Protein AF-A0A6A1YZ42-F1 (afdb_monomer)

Mean predicted aligned error: 19.87 Å

pLDDT: mean 80.35, std 22.13, range [26.98, 97.88]

Solvent-accessible surface area (backbone atoms only — not comparable to full-atom values): 25956 Å² total; per-residue (Å²): 136,84,84,74,75,48,61,40,92,88,78,63,48,80,41,60,85,88,48,62,47,40,93,87,77,66,50,72,45,78,81,76,73,60,91,68,66,72,81,72,46,65,44,65,39,91,89,78,65,49,79,37,63,69,88,57,57,51,39,92,88,78,67,50,72,51,84,79,83,90,80,90,88,86,90,88,86,86,90,82,86,88,83,91,82,90,79,89,83,90,83,82,90,83,83,89,81,91,80,87,78,89,85,88,86,87,90,90,84,84,90,85,81,89,80,83,79,43,59,39,93,88,78,64,49,80,44,63,99,82,50,60,48,39,93,87,78,66,51,74,61,78,82,83,81,85,90,83,84,89,82,90,88,79,87,77,84,81,77,82,75,79,77,79,73,82,73,56,69,68,59,54,52,51,51,50,52,51,50,53,51,50,51,50,49,51,52,51,48,57,52,43,55,56,63,45,25,72,58,52,45,45,50,55,51,51,55,33,33,47,31,73,86,50,78,48,32,93,41,47,42,57,74,48,91,85,53,78,78,36,51,78,55,44,38,29,35,13,54,37,32,51,77,34,57,67,59,50,53,55,28,49,50,32,44,64,76,68,42,56,53,51,102,52,33,34,76,43,78,67,65,49,49,93,82,74,36,62,26,70,30,38,39,32,45,68,31,53,35,29,44,33,24,48,51,58,79,20,35,36,25,52,73,85,40,80,78,47,69,39,50,70,59,93,60,45,17,37,40,76,51,68,74,38,57,43,23,43,43,41,38,37,39,37,28,58,47,93,92,37,84,45,75,32,75,50,77,50,76,41,85,57,71,47,76,44,77,50,60,73,62,53,45,67,50,72,50,75,61,62,55,64,19,35,33,27,47,72,90,36,82,76,50,61,23,38,90,85,5,39,43,74,45,66,61,38,78,69,59,98,85,67,46,76,41,34,37,48,97,91,41,84,93

Foldseek 3Di:
DDQDWDADPPPRHIDGLPDQADPPPRHGDPNPPPPVVLQPDWDQDPPPRDTHRPPDQADPPPRDGDDDDDDDDDDDDDDDDDDDDDDDDDDDDDDDDDDDDDDDDDDDDDDDDDDDFDADPPPRHTDDPPDQADPPPGHGPDDDDDDDDDDDDDDDPDPDPPPPDDDDPVVVVVVVVVVVVVVVVVVCCVVCCVCLPQLNLLVVLLVVLLDLVDKPLVQEDEPDPVDDGTSVLCSQSSQQCVVVVVLSVCLSVCQVVVHASDPFWHKDFDAADPNPGTRIHIHGYKEWAKEWEQAAPKWKDKPNHTQGGFDDDDSITMDTGDIGTWGKIKMKIWHQDPNDTDIFIDIDTDPYHYYHYRYFDFDKDKDADDAQWFKDKPNDGDDGAHRRRMDIDPRHGDDPPIDIWTDDPNDTD

Secondary structure (DSSP, 8-state):
-----EE-TTT--EE-TT-SB-TTT-PBPP----TTTTTT-EEEPTTT--EEETT-SB-TTT--B----------------------------------------------------EE-TTT--EE-TT-SB-TTT--B------------------------PPPPHHHHHHHHHHHHHHHHHHHHHHHHHHHTSHHHHHHHHHHHHH-TTS--GGGEEESSTTSPPSHHHHHHHHHHHHH-HHHHHHHHHHHHHT--SBTTEEEEEEEEETTTEEEEEEEE--B--EEEESSSS-EEEETTEEEEE-EEETTEEEEEPPPB-SEEEEEEEEEEETTEEEEEEEEEEESS--EEE-PPPEEEEEEE-STTPEEEETTEEEEE--TTSEEEEEEEE--TT--EEEEETTEE-

Nearest PDB structures (foldseek):
  3oq3-assembly1_B  TM=1.924E-01  e=1.505E-02  Ectromelia virus Moscow
  3mnm-assembly3_C  TM=4.146E-01  e=5.692E+00  Saccharomyces cerevisiae

Radius of gyration: 44.45 Å; Cα contacts (8 Å, |Δi|>4): 594; chains: 1; bounding box: 114×63×132 Å

Sequence (413 aa):
MSEKTNFCPNCGFKVSNDKTFCPNCGYELPKTESTDDLENKFNICPNCGTQVKLGEVFCPNCGAKLTIPEKKLTQAKVLGKQTDNSKLSADSTDKKENSSEDDEKSQSKPSHAKKVQVFCPNCGHPIKPDATFCNNCGYNLITKELPKASSTPEAQPVTSQKVRQPMKLRTKVLLSILGVLLIALIGFYAWGSSYYSKNNQIDRITDGLRNTKTDISQYIIADTSTMKVNDNTVKPLQQYYQDHQTTVTSMAQKLKDGESANDHISLIQNGRYWLLFPKYQLKVQTFQPQVETNHGDSVITMNGKNVGKLTGSDNKFGKKLGLVFPGKYHFTVKSQVEGRTLSATSTTNIWANKTLSMDIKTQTFKVKSVPKGEVYINDKKVGTLDKDGEITFKSYPITRNMELYVLYNGRRL

Structure (mmCIF, N/CA/C/O backbone):
data_AF-A0A6A1YZ42-F1
#
_entry.id   AF-A0A6A1YZ42-F1
#
loop_
_atom_site.group_PDB
_atom_site.id
_atom_site.type_symbol
_atom_site.label_atom_id
_atom_site.label_alt_id
_atom_site.label_comp_id
_atom_site.label_asym_id
_atom_site.label_entity_id
_atom_site.label_seq_id
_atom_site.pdbx_PDB_ins_code
_atom_site.Cartn_x
_atom_site.Cartn_y
_atom_site.Cartn_z
_atom_site.occupancy
_atom_site.B_iso_or_equiv
_atom_site.auth_seq_id
_atom_site.auth_comp_id
_atom_site.auth_asym_id
_atom_site.auth_atom_id
_atom_site.pdbx_PDB_model_num
ATOM 1 N N . MET A 1 1 ? 27.696 36.933 11.549 1.00 37.28 1 MET A N 1
ATOM 2 C CA . MET A 1 1 ? 28.211 35.599 11.171 1.00 37.28 1 MET A CA 1
ATOM 3 C C . MET A 1 1 ? 29.722 35.634 11.298 1.00 37.28 1 MET A C 1
ATOM 5 O O . MET A 1 1 ? 30.340 36.447 10.631 1.00 37.28 1 MET A O 1
ATOM 9 N N . SER A 1 2 ? 30.302 34.860 12.217 1.00 38.94 2 SER A N 1
ATOM 10 C CA . SER A 1 2 ? 31.758 34.775 12.378 1.00 38.94 2 SER A CA 1
ATOM 11 C C . SER A 1 2 ? 32.245 33.565 11.579 1.00 38.94 2 SER A C 1
ATOM 13 O O . SER A 1 2 ? 31.846 32.438 11.870 1.00 38.94 2 SER A O 1
ATOM 15 N N . GLU A 1 3 ? 33.017 33.795 10.518 1.00 43.09 3 GLU A N 1
ATOM 16 C CA . GLU A 1 3 ? 33.583 32.729 9.688 1.00 43.09 3 GLU A CA 1
ATOM 17 C C . GLU A 1 3 ? 34.684 31.996 10.470 1.00 43.09 3 GLU A C 1
ATOM 19 O O . GLU A 1 3 ? 35.776 32.524 10.678 1.00 43.09 3 GLU A O 1
ATOM 24 N N . LYS A 1 4 ? 34.415 30.763 10.918 1.00 47.47 4 LYS A N 1
ATOM 25 C CA . LYS A 1 4 ? 35.465 29.870 11.436 1.00 47.47 4 LYS A CA 1
ATOM 26 C C . LYS A 1 4 ? 36.323 29.393 10.264 1.00 47.47 4 LYS A C 1
ATOM 28 O O . LYS A 1 4 ? 35.855 28.627 9.427 1.00 47.47 4 LYS A O 1
ATOM 33 N N . THR A 1 5 ? 37.577 29.828 10.216 1.00 53.84 5 THR A N 1
ATOM 34 C CA . THR A 1 5 ? 38.543 29.434 9.181 1.00 53.84 5 THR A CA 1
ATOM 35 C C . THR A 1 5 ? 39.449 28.311 9.678 1.00 53.84 5 THR A C 1
ATOM 37 O O . THR A 1 5 ? 40.000 28.439 10.769 1.00 53.84 5 THR A O 1
ATOM 40 N N . ASN A 1 6 ? 39.650 27.265 8.872 1.00 75.38 6 ASN A N 1
ATOM 41 C CA . ASN A 1 6 ? 40.561 26.155 9.166 1.00 75.38 6 ASN A CA 1
ATOM 42 C C . ASN A 1 6 ? 41.785 26.176 8.228 1.00 75.38 6 ASN A C 1
ATOM 44 O O . ASN A 1 6 ? 41.799 26.869 7.211 1.00 75.38 6 ASN A O 1
ATOM 48 N N . PHE A 1 7 ? 42.838 25.432 8.575 1.00 85.12 7 PHE A N 1
ATOM 49 C CA . PHE A 1 7 ? 44.053 25.284 7.763 1.00 85.12 7 PHE A CA 1
ATOM 50 C C . PHE A 1 7 ? 44.180 23.843 7.262 1.00 85.12 7 PHE A C 1
ATOM 52 O O . PHE A 1 7 ? 43.862 22.898 7.984 1.00 85.12 7 PHE A O 1
ATOM 59 N N . CYS A 1 8 ? 44.644 23.661 6.025 1.00 83.06 8 CYS A N 1
ATOM 60 C CA . CYS A 1 8 ? 44.877 22.343 5.448 1.00 83.06 8 CYS A CA 1
ATOM 61 C C . CYS A 1 8 ? 45.996 21.621 6.222 1.00 83.06 8 CYS A C 1
ATOM 63 O O . CYS A 1 8 ? 47.100 22.159 6.305 1.00 83.06 8 CYS A O 1
ATOM 65 N N . PRO A 1 9 ? 45.775 20.394 6.726 1.00 82.19 9 PRO A N 1
ATOM 66 C CA . PRO A 1 9 ? 46.779 19.674 7.512 1.00 82.19 9 PRO A CA 1
ATOM 67 C C . PRO A 1 9 ? 47.983 19.207 6.682 1.00 82.19 9 PRO A C 1
ATOM 69 O O . PRO A 1 9 ? 49.025 18.902 7.250 1.00 82.19 9 PRO A O 1
ATOM 72 N N . ASN A 1 10 ? 47.855 19.155 5.351 1.00 85.31 10 ASN A N 1
ATOM 73 C CA . ASN A 1 10 ? 48.932 18.712 4.467 1.00 85.31 10 ASN A CA 1
ATOM 74 C C . ASN A 1 10 ? 49.877 19.855 4.055 1.00 85.31 10 ASN A C 1
ATOM 76 O O . ASN A 1 10 ? 51.087 19.673 4.018 1.00 85.31 10 ASN A O 1
ATOM 80 N N . CYS A 1 11 ? 49.345 21.041 3.737 1.00 87.38 11 CYS A N 1
ATOM 81 C CA . CYS A 1 11 ? 50.152 22.148 3.199 1.00 87.38 11 CYS A CA 1
ATOM 82 C C . CYS A 1 11 ? 50.048 23.462 3.985 1.00 87.38 11 CYS A C 1
ATOM 84 O O . CYS A 1 11 ? 50.664 24.450 3.597 1.00 87.38 11 CYS A O 1
ATOM 86 N N . GLY A 1 12 ? 49.240 23.515 5.046 1.00 83.06 12 GLY A N 1
ATOM 87 C CA . GLY A 1 12 ? 49.049 24.713 5.868 1.00 83.06 12 GLY A CA 1
ATOM 88 C C . GLY A 1 12 ? 48.252 25.838 5.200 1.00 83.06 12 GLY A C 1
ATOM 89 O O . GLY A 1 12 ? 48.088 26.897 5.796 1.00 83.06 12 GLY A O 1
ATOM 90 N N . PHE A 1 13 ? 47.734 25.643 3.983 1.00 85.25 13 PHE A N 1
ATOM 91 C CA . PHE A 1 13 ? 46.940 26.660 3.290 1.00 85.25 13 PHE A CA 1
ATOM 92 C C . PHE A 1 13 ? 45.600 26.891 3.999 1.00 85.25 13 PHE A C 1
ATOM 94 O O . PHE A 1 13 ? 44.950 25.936 4.425 1.00 85.25 13 PHE A O 1
ATOM 101 N N . LYS A 1 14 ? 45.164 28.147 4.118 1.00 87.81 14 LYS A N 1
ATOM 102 C CA . LYS A 1 14 ? 43.890 28.504 4.757 1.00 87.81 14 LYS A CA 1
ATOM 103 C C . LYS A 1 14 ? 42.715 28.065 3.875 1.00 87.81 14 LYS A C 1
ATOM 105 O O . LYS A 1 14 ? 42.661 28.432 2.705 1.00 87.81 14 LYS A O 1
ATOM 110 N N . VAL A 1 15 ? 41.776 27.290 4.420 1.00 81.00 15 VAL A N 1
ATOM 111 C CA . VAL A 1 15 ? 40.623 26.753 3.677 1.00 81.00 15 VAL A CA 1
ATOM 112 C C . VAL A 1 15 ? 39.320 26.947 4.458 1.00 81.00 15 VAL A C 1
ATOM 114 O O . VAL A 1 15 ? 39.282 26.834 5.684 1.00 81.00 15 VAL A O 1
ATOM 117 N N . SER A 1 16 ? 38.241 27.247 3.738 1.00 75.75 16 SER A N 1
ATOM 118 C CA . SER A 1 16 ? 36.884 27.338 4.287 1.00 75.75 16 SER A CA 1
ATOM 119 C C . SER A 1 16 ? 36.277 25.943 4.517 1.00 75.75 16 SER A C 1
ATOM 121 O O . SER A 1 16 ? 36.593 24.998 3.794 1.00 75.75 16 SER A O 1
ATOM 123 N N . ASN A 1 17 ? 35.410 25.809 5.529 1.00 67.06 17 ASN A N 1
ATOM 124 C CA . ASN A 1 17 ? 34.867 24.520 6.004 1.00 67.06 17 ASN A CA 1
ATOM 125 C C . ASN A 1 17 ? 33.911 23.809 5.033 1.00 67.06 17 ASN A C 1
ATOM 127 O O . ASN A 1 17 ? 33.547 22.661 5.260 1.00 67.06 17 ASN A O 1
ATOM 131 N N . ASP A 1 18 ? 33.497 24.480 3.965 1.00 71.19 18 ASP A N 1
ATOM 132 C CA . ASP A 1 18 ? 32.583 23.992 2.933 1.00 71.19 18 ASP A CA 1
ATOM 133 C C . ASP A 1 18 ? 33.304 23.308 1.754 1.00 71.19 18 ASP A C 1
ATOM 135 O O . ASP A 1 18 ? 32.657 22.809 0.831 1.00 71.19 18 ASP A O 1
ATOM 139 N N . LYS A 1 19 ? 34.645 23.274 1.752 1.00 72.31 19 LYS A N 1
ATOM 140 C CA . LYS A 1 19 ? 35.439 22.708 0.652 1.00 72.31 19 LYS A CA 1
ATOM 141 C C . LYS A 1 19 ? 35.819 21.250 0.913 1.00 72.31 19 LYS A C 1
ATOM 143 O O . LYS A 1 19 ? 36.420 20.921 1.926 1.00 72.31 19 LYS A O 1
ATOM 148 N N . THR A 1 20 ? 35.522 20.382 -0.055 1.00 81.25 20 THR A N 1
ATOM 149 C CA . THR A 1 20 ? 35.842 18.939 -0.013 1.00 81.25 20 THR A CA 1
ATOM 150 C C . THR A 1 20 ? 37.316 18.646 -0.314 1.00 81.25 20 THR A C 1
ATOM 152 O O . THR A 1 20 ? 37.864 17.657 0.159 1.00 81.25 20 THR A O 1
ATOM 155 N N . PHE A 1 21 ? 37.986 19.525 -1.061 1.00 87.06 21 PHE A N 1
ATOM 156 C CA . PHE A 1 21 ? 39.398 19.394 -1.422 1.00 87.06 21 PHE A CA 1
ATOM 157 C C . PHE A 1 21 ? 40.119 20.724 -1.203 1.00 87.06 21 PHE A C 1
ATOM 159 O O . PHE A 1 21 ? 39.543 21.795 -1.415 1.00 87.06 21 PHE A O 1
ATOM 166 N N . CYS A 1 22 ? 41.386 20.670 -0.790 1.00 85.50 22 CYS A N 1
ATOM 167 C CA . CYS A 1 22 ? 42.221 21.855 -0.660 1.00 85.50 22 CYS A CA 1
ATOM 168 C C . CYS A 1 22 ? 42.526 22.431 -2.056 1.00 85.50 22 CYS A C 1
ATOM 170 O O . CYS A 1 22 ? 43.142 21.736 -2.867 1.00 85.50 22 CYS A O 1
ATOM 172 N N . PRO A 1 23 ? 42.180 23.700 -2.341 1.00 84.62 23 PRO A N 1
ATOM 173 C CA . PRO A 1 23 ? 42.377 24.294 -3.665 1.00 84.62 23 PRO A CA 1
ATOM 174 C C . PRO A 1 23 ? 43.853 24.507 -4.023 1.00 84.62 23 PRO A C 1
ATOM 176 O O . PRO A 1 23 ? 44.167 24.705 -5.189 1.00 84.62 23 PRO A O 1
ATOM 179 N N . ASN A 1 24 ? 44.753 24.471 -3.035 1.00 88.69 24 ASN A N 1
ATOM 180 C CA . ASN A 1 24 ? 46.178 24.702 -3.252 1.00 88.69 24 ASN A CA 1
ATOM 181 C C . ASN A 1 24 ? 46.965 23.408 -3.524 1.00 88.69 24 ASN A C 1
ATOM 183 O O . ASN A 1 24 ? 47.865 23.402 -4.351 1.00 88.69 24 ASN A O 1
ATOM 187 N N . CYS A 1 25 ? 46.652 22.305 -2.833 1.00 85.44 25 CYS A N 1
ATOM 188 C CA . CYS A 1 25 ? 47.438 21.065 -2.940 1.00 85.44 25 CYS A CA 1
ATOM 189 C C . CYS A 1 25 ? 46.633 19.821 -3.340 1.00 85.44 25 CYS A C 1
ATOM 191 O O . CYS A 1 25 ? 47.201 18.737 -3.415 1.00 85.44 25 CYS A O 1
ATOM 193 N N . GLY A 1 26 ? 45.319 19.943 -3.556 1.00 81.12 26 GLY A N 1
ATOM 194 C CA . GLY A 1 26 ? 44.454 18.828 -3.961 1.00 81.12 26 GLY A CA 1
ATOM 195 C C . GLY A 1 26 ? 44.161 17.798 -2.865 1.00 81.12 26 GLY A C 1
ATOM 196 O O . GLY A 1 26 ? 43.460 16.826 -3.125 1.00 81.12 26 GLY A O 1
ATOM 197 N N . TYR A 1 27 ? 44.661 18.000 -1.640 1.00 83.44 27 TYR A N 1
ATOM 198 C CA . TYR A 1 27 ? 44.400 17.113 -0.505 1.00 83.44 27 TYR A CA 1
ATOM 199 C C . TYR A 1 27 ? 42.904 17.082 -0.162 1.00 83.44 27 TYR A C 1
ATOM 201 O O . TYR A 1 27 ? 42.294 18.138 0.025 1.00 83.44 27 TYR A O 1
ATOM 209 N N . GLU A 1 28 ? 42.324 15.886 -0.066 1.00 85.19 28 GLU A N 1
ATOM 210 C CA . GLU A 1 28 ? 40.934 15.692 0.352 1.00 85.19 28 GLU A CA 1
ATOM 211 C C . GLU A 1 28 ? 40.788 16.055 1.830 1.00 85.19 28 GLU A C 1
ATOM 213 O O . GLU A 1 28 ? 41.446 15.482 2.699 1.00 85.19 28 GLU A O 1
ATOM 218 N N . LEU A 1 29 ? 39.962 17.059 2.117 1.00 81.81 29 LEU A N 1
ATOM 219 C CA . LEU A 1 29 ? 39.775 17.530 3.480 1.00 81.81 29 LEU A CA 1
ATOM 220 C C . LEU A 1 29 ? 38.830 16.564 4.205 1.00 81.81 29 LEU A C 1
ATOM 222 O O . LEU A 1 29 ? 37.756 16.259 3.676 1.00 81.81 29 LEU A O 1
ATOM 226 N N . PRO A 1 30 ? 39.196 16.074 5.405 1.00 69.94 30 PRO A N 1
ATOM 227 C CA . PRO A 1 30 ? 38.306 15.227 6.181 1.00 69.94 30 PRO A CA 1
ATOM 228 C C . PRO A 1 30 ? 37.017 16.003 6.446 1.00 69.94 30 PRO A C 1
ATOM 230 O O . PRO A 1 30 ? 37.058 17.123 6.956 1.00 69.94 30 PRO A O 1
ATOM 233 N N . LYS A 1 31 ? 35.876 15.425 6.056 1.00 58.84 31 LYS A N 1
ATOM 234 C CA . LYS A 1 31 ? 34.560 16.011 6.318 1.00 58.84 31 LYS A CA 1
ATOM 235 C C . LYS A 1 31 ? 34.420 16.158 7.826 1.00 58.84 31 LYS A C 1
ATOM 237 O O . LYS A 1 31 ? 34.309 15.159 8.532 1.00 58.84 31 LYS A O 1
ATOM 242 N N . THR A 1 32 ? 34.466 17.390 8.312 1.00 47.03 32 THR A N 1
ATOM 243 C CA . THR A 1 32 ? 34.135 17.690 9.698 1.00 47.03 32 THR A CA 1
ATOM 244 C C . THR A 1 32 ? 32.645 17.412 9.841 1.00 47.03 32 THR A C 1
ATOM 246 O O . THR A 1 32 ? 31.824 18.243 9.456 1.00 47.03 32 THR A O 1
ATOM 249 N N . GLU A 1 33 ? 32.288 16.215 10.316 1.00 43.44 33 GLU A N 1
ATOM 250 C CA . GLU A 1 33 ? 30.983 16.021 10.940 1.00 43.44 33 GLU A CA 1
ATOM 251 C C . GLU A 1 33 ? 30.866 17.119 11.993 1.00 43.44 33 GLU A C 1
ATOM 253 O O . GLU A 1 33 ? 31.766 17.326 12.817 1.00 43.44 33 GLU A O 1
ATOM 258 N N . SER A 1 34 ? 29.820 17.921 11.850 1.00 38.12 34 SER A N 1
ATOM 259 C CA . SER A 1 34 ? 29.450 18.955 12.796 1.00 38.12 34 SER A CA 1
ATOM 260 C C . SER A 1 34 ? 29.554 18.399 14.211 1.00 38.12 34 SER A C 1
ATOM 262 O O . SER A 1 34 ? 29.129 17.282 14.497 1.00 38.12 34 SER A O 1
ATOM 264 N N . THR A 1 35 ? 30.068 19.203 15.135 1.00 42.06 35 THR A N 1
ATOM 265 C CA . THR A 1 35 ? 30.092 18.887 16.570 1.00 42.06 35 THR A CA 1
ATOM 266 C C . THR A 1 35 ? 28.695 18.731 17.197 1.00 42.06 35 THR A C 1
ATOM 268 O O . THR A 1 35 ? 28.605 18.546 18.403 1.00 42.06 35 THR A O 1
ATOM 271 N N . ASP A 1 36 ? 27.633 18.743 16.388 1.00 46.06 36 ASP A N 1
ATOM 272 C CA . ASP A 1 36 ? 26.252 18.437 16.765 1.00 46.06 36 ASP A CA 1
ATOM 273 C C . ASP A 1 36 ? 25.929 16.924 16.649 1.00 46.06 36 ASP A C 1
ATOM 275 O O . ASP A 1 36 ? 24.939 16.450 17.204 1.00 46.06 36 ASP A O 1
ATOM 279 N N . ASP A 1 37 ? 26.779 16.117 15.995 1.00 44.66 37 ASP A N 1
ATOM 280 C CA . ASP A 1 37 ? 26.484 14.702 15.689 1.00 44.66 37 ASP A CA 1
ATOM 281 C C . ASP A 1 37 ? 26.927 13.696 16.777 1.00 44.66 37 ASP A C 1
ATOM 283 O O . ASP A 1 37 ? 26.658 12.492 16.689 1.00 44.66 37 ASP A O 1
ATOM 287 N N . LEU A 1 38 ? 27.556 14.171 17.859 1.00 43.91 38 LEU A N 1
ATOM 288 C CA . LEU A 1 38 ? 27.816 13.373 19.069 1.00 43.91 38 LEU A CA 1
ATOM 289 C C . LEU A 1 38 ? 26.692 13.475 20.113 1.00 43.91 38 LEU A C 1
ATOM 291 O O . LEU A 1 38 ? 26.580 12.579 20.949 1.00 43.91 38 LEU A O 1
ATOM 295 N N . GLU A 1 39 ? 25.811 14.478 20.029 1.00 45.22 39 GLU A N 1
ATOM 296 C CA . GLU A 1 39 ? 24.645 14.607 20.923 1.00 45.22 39 GLU A CA 1
ATOM 297 C C . GLU A 1 39 ? 23.506 13.624 20.601 1.00 45.22 39 GLU A C 1
ATOM 299 O O . GLU A 1 39 ? 22.593 13.455 21.410 1.00 45.22 39 GLU A O 1
ATOM 304 N N . ASN A 1 40 ? 23.575 12.919 19.466 1.00 50.44 40 ASN A N 1
ATOM 305 C CA . ASN A 1 40 ? 22.496 12.054 18.978 1.00 50.44 40 ASN A CA 1
ATOM 306 C C . ASN A 1 40 ? 22.870 10.570 18.815 1.00 50.44 40 ASN A C 1
ATOM 308 O O . ASN A 1 40 ? 22.148 9.817 18.155 1.00 50.44 40 ASN A O 1
ATOM 312 N N . LYS A 1 41 ? 23.953 10.097 19.448 1.00 58.19 41 LYS A N 1
ATOM 313 C CA . LYS A 1 41 ? 24.211 8.650 19.563 1.00 58.19 41 LYS A CA 1
ATOM 314 C C . LYS A 1 41 ? 23.528 8.079 20.801 1.00 58.19 41 LYS A C 1
ATOM 316 O O . LYS A 1 41 ? 23.775 8.502 21.929 1.00 58.19 41 LYS A O 1
ATOM 321 N N . PHE A 1 42 ? 22.697 7.067 20.580 1.00 72.75 42 PHE A N 1
ATOM 322 C CA . PHE A 1 42 ? 21.996 6.351 21.634 1.00 72.75 42 PHE A CA 1
ATOM 323 C C . PHE A 1 42 ? 22.283 4.848 21.564 1.00 72.75 42 PHE A C 1
ATOM 325 O O . PHE A 1 42 ? 22.341 4.272 20.479 1.00 72.75 42 PHE A O 1
ATOM 332 N N . ASN A 1 43 ? 22.393 4.213 22.728 1.00 78.31 43 ASN A N 1
ATOM 333 C CA . ASN A 1 43 ? 22.393 2.765 22.908 1.00 78.31 43 ASN A CA 1
ATOM 334 C C . ASN A 1 43 ? 20.999 2.277 23.313 1.00 78.31 43 ASN A C 1
ATOM 336 O O . ASN A 1 43 ? 20.195 3.030 23.854 1.00 78.31 43 ASN A O 1
ATOM 340 N N . ILE A 1 44 ? 20.718 0.993 23.104 1.00 82.75 44 ILE A N 1
ATOM 341 C CA . ILE A 1 44 ? 19.489 0.357 23.590 1.00 82.75 44 ILE A CA 1
ATOM 342 C C . ILE A 1 44 ? 19.812 -0.372 24.893 1.00 82.75 44 ILE A C 1
ATOM 344 O O . ILE A 1 44 ? 20.733 -1.188 24.938 1.00 82.75 44 ILE A O 1
ATOM 348 N N . CYS A 1 45 ? 19.064 -0.082 25.959 1.00 83.69 45 CYS A N 1
ATOM 349 C CA . CYS A 1 45 ? 19.210 -0.792 27.223 1.00 83.69 45 CYS A CA 1
ATOM 350 C C . CYS A 1 45 ? 18.870 -2.283 27.026 1.00 83.69 45 CYS A C 1
ATOM 352 O O . CYS A 1 45 ? 17.749 -2.586 26.615 1.00 83.69 45 CYS A O 1
ATOM 354 N N . PRO A 1 46 ? 19.768 -3.223 27.370 1.00 82.06 46 PRO A N 1
ATOM 355 C CA . PRO A 1 46 ? 19.520 -4.651 27.174 1.00 82.06 46 PRO A CA 1
ATOM 356 C C . PRO A 1 46 ? 18.441 -5.216 28.110 1.00 82.06 46 PRO A C 1
ATOM 358 O O . PRO A 1 46 ? 17.918 -6.290 27.840 1.00 82.06 46 PRO A O 1
ATOM 361 N N . ASN A 1 47 ? 18.100 -4.510 29.196 1.00 82.88 47 ASN A N 1
ATOM 362 C CA . ASN A 1 47 ? 17.100 -4.972 30.161 1.00 82.88 47 ASN A CA 1
ATOM 363 C C . ASN A 1 47 ? 15.669 -4.536 29.796 1.00 82.88 47 ASN A C 1
ATOM 365 O O . ASN A 1 47 ? 14.742 -5.330 29.874 1.00 82.88 47 ASN A O 1
ATOM 369 N N . CYS A 1 48 ? 15.470 -3.279 29.378 1.00 84.25 48 CYS A N 1
ATOM 370 C CA . CYS A 1 48 ? 14.127 -2.735 29.115 1.00 84.25 48 CYS A CA 1
ATOM 371 C C . CYS A 1 48 ? 13.908 -2.215 27.687 1.00 84.25 48 CYS A C 1
ATOM 373 O O . CYS A 1 48 ? 12.828 -1.718 27.377 1.00 84.25 48 CYS A O 1
ATOM 375 N N . GLY A 1 49 ? 14.925 -2.259 26.821 1.00 81.75 49 GLY A N 1
ATOM 376 C CA . GLY A 1 49 ? 14.827 -1.812 25.429 1.00 81.75 49 GLY A CA 1
ATOM 377 C C . GLY A 1 49 ? 14.731 -0.294 25.234 1.00 81.75 49 GLY A C 1
ATOM 378 O O . GLY A 1 49 ? 14.558 0.164 24.109 1.00 81.75 49 GLY A O 1
ATOM 379 N N . THR A 1 50 ? 14.841 0.505 26.301 1.00 87.50 50 THR A N 1
ATOM 380 C CA . THR A 1 50 ? 14.785 1.972 26.204 1.00 87.50 50 THR A CA 1
ATOM 381 C C . THR A 1 50 ? 16.065 2.534 25.597 1.00 87.50 50 THR A C 1
ATOM 383 O O . THR A 1 50 ? 17.162 2.052 25.882 1.00 87.50 50 THR A O 1
ATOM 386 N N . GLN A 1 51 ? 15.915 3.570 24.780 1.00 87.38 51 GLN A N 1
ATOM 387 C CA . GLN A 1 51 ? 17.011 4.303 24.167 1.00 87.38 51 GLN A CA 1
ATOM 388 C C . GLN A 1 51 ? 17.708 5.181 25.223 1.00 87.38 51 GLN A C 1
ATOM 390 O O . GLN A 1 51 ? 17.074 6.012 25.869 1.00 87.38 51 GLN A O 1
ATOM 395 N N . VAL A 1 52 ? 19.007 4.972 25.432 1.00 85.56 52 VAL A N 1
ATOM 396 C CA . VAL A 1 52 ? 19.831 5.663 26.433 1.00 85.56 52 VAL A CA 1
ATOM 397 C C . VAL A 1 52 ? 20.971 6.388 25.727 1.00 85.56 52 VAL A C 1
ATOM 399 O O . VAL A 1 52 ? 21.556 5.848 24.791 1.00 85.56 52 VAL A O 1
ATOM 402 N N . LYS A 1 53 ? 21.290 7.614 26.148 1.00 80.06 53 LYS A N 1
ATOM 403 C CA . LYS A 1 53 ? 22.395 8.392 25.572 1.00 80.06 53 LYS A CA 1
ATOM 404 C C . LYS A 1 53 ? 23.739 7.670 25.747 1.00 80.06 53 LYS A C 1
ATOM 406 O O . LYS A 1 53 ? 23.965 6.984 26.746 1.00 80.06 53 LYS A O 1
ATOM 411 N N . LEU A 1 54 ? 24.621 7.795 24.755 1.00 73.25 54 LEU A N 1
ATOM 412 C CA . LEU A 1 54 ? 25.953 7.187 24.783 1.00 73.25 54 LEU A CA 1
ATOM 413 C C . LEU A 1 54 ? 26.789 7.798 25.928 1.00 73.25 54 LEU A C 1
ATOM 415 O O . LEU A 1 54 ? 27.022 9.000 25.932 1.00 73.25 54 LEU A O 1
ATOM 419 N N . GLY A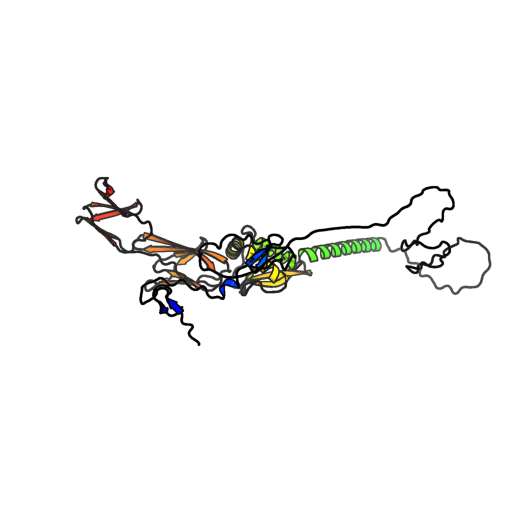 1 55 ? 27.232 6.974 26.887 1.00 70.19 55 GLY A N 1
ATOM 420 C CA . GLY A 1 55 ? 28.027 7.403 28.053 1.00 70.19 55 GLY A CA 1
ATOM 421 C C . GLY A 1 55 ? 27.324 7.278 29.414 1.00 70.19 55 GLY A C 1
ATOM 422 O O . GLY A 1 55 ? 27.983 7.385 30.443 1.00 70.19 55 GLY A O 1
ATOM 423 N N . GLU A 1 56 ? 26.020 6.992 29.442 1.00 75.81 56 GLU A N 1
ATOM 424 C CA . GLU A 1 56 ? 25.271 6.794 30.690 1.00 75.81 56 GLU A CA 1
ATOM 425 C C . GLU A 1 56 ? 25.609 5.457 31.371 1.00 75.81 56 GLU A C 1
ATOM 427 O O . GLU A 1 56 ? 25.605 4.397 30.739 1.00 75.81 56 GLU A O 1
ATOM 432 N N . VAL A 1 57 ? 25.860 5.496 32.684 1.00 84.00 57 VAL A N 1
ATOM 433 C CA . VAL A 1 57 ? 26.239 4.317 33.492 1.00 84.00 57 VAL A CA 1
ATOM 434 C C . VAL A 1 57 ? 25.014 3.516 33.947 1.00 84.00 57 VAL A C 1
ATOM 436 O O . VAL A 1 57 ? 25.110 2.310 34.183 1.00 84.00 57 VAL A O 1
ATOM 439 N N . PHE A 1 58 ? 23.845 4.155 34.039 1.00 87.19 58 PHE A N 1
ATOM 440 C CA . PHE A 1 58 ? 22.590 3.534 34.464 1.00 87.19 58 PHE A CA 1
ATOM 441 C C . PHE A 1 58 ? 21.443 3.936 33.535 1.00 87.19 58 PHE A C 1
ATOM 443 O O . PHE A 1 58 ? 21.378 5.061 33.049 1.00 87.19 58 PHE A O 1
ATOM 450 N N . CYS A 1 59 ? 20.514 3.016 33.281 1.00 88.12 59 CYS A N 1
ATOM 451 C CA . CYS A 1 59 ? 19.333 3.299 32.476 1.00 88.12 59 CYS A CA 1
ATOM 452 C C . CYS A 1 59 ? 18.334 4.168 33.268 1.00 88.12 59 CYS A C 1
ATOM 454 O O . CYS A 1 59 ? 17.868 3.717 34.317 1.00 88.12 59 CYS A O 1
ATOM 456 N N . PRO A 1 60 ? 17.907 5.337 32.755 1.00 85.06 60 PRO A N 1
ATOM 457 C CA . PRO A 1 60 ? 16.981 6.226 33.462 1.00 85.06 60 PRO A CA 1
ATOM 458 C C . PRO A 1 60 ? 15.559 5.659 33.594 1.00 85.06 60 PRO A C 1
ATOM 460 O O . PRO A 1 60 ? 14.793 6.134 34.423 1.00 85.06 60 PRO A O 1
ATOM 463 N N . ASN A 1 61 ? 15.197 4.648 32.795 1.00 88.12 61 ASN A N 1
ATOM 464 C CA . ASN A 1 61 ? 13.859 4.053 32.831 1.00 88.12 61 ASN A CA 1
ATOM 465 C C . ASN A 1 61 ? 13.759 2.840 33.775 1.00 88.12 61 ASN A C 1
ATOM 467 O O . ASN A 1 61 ? 12.749 2.660 34.441 1.00 88.12 61 ASN A O 1
ATOM 471 N N . CYS A 1 62 ? 14.792 1.992 33.848 1.00 85.38 62 CYS A N 1
ATOM 472 C CA . CYS A 1 62 ? 14.733 0.754 34.646 1.00 85.38 62 CYS A CA 1
ATOM 473 C C . CYS A 1 62 ? 15.808 0.630 35.735 1.00 85.38 62 CYS A C 1
ATOM 475 O O . CYS A 1 62 ? 15.826 -0.366 36.451 1.00 85.38 62 CYS A O 1
ATOM 477 N N . GLY A 1 63 ? 16.738 1.584 35.840 1.00 85.38 63 GLY A N 1
ATOM 478 C CA . GLY A 1 63 ? 17.829 1.565 36.823 1.00 85.38 63 GLY A CA 1
ATOM 479 C C . GLY A 1 63 ? 18.947 0.552 36.540 1.00 85.38 63 GLY A C 1
ATOM 480 O O . GLY A 1 63 ? 19.903 0.469 37.307 1.00 85.38 63 GLY A O 1
ATOM 481 N N . ALA A 1 64 ? 18.869 -0.217 35.448 1.00 86.88 64 ALA A N 1
ATOM 482 C CA . ALA A 1 64 ? 19.888 -1.211 35.112 1.00 86.88 64 ALA A CA 1
ATOM 483 C C . ALA A 1 64 ? 21.238 -0.556 34.780 1.00 86.88 64 ALA A C 1
ATOM 485 O O . ALA A 1 64 ? 21.294 0.394 33.996 1.00 86.88 64 ALA A O 1
ATOM 486 N N . LYS A 1 65 ? 22.329 -1.094 35.336 1.00 88.19 65 LYS A N 1
ATOM 487 C CA . LYS A 1 65 ? 23.701 -0.652 35.052 1.00 88.19 65 LYS A CA 1
ATOM 488 C C . LYS A 1 65 ? 24.110 -1.065 33.634 1.00 88.19 65 LYS A C 1
ATOM 490 O O . LYS A 1 65 ? 23.995 -2.235 33.277 1.00 88.19 65 LYS A O 1
ATOM 495 N N . LEU A 1 66 ? 24.585 -0.117 32.834 1.00 85.62 66 LEU A N 1
ATOM 496 C CA . LEU A 1 66 ? 25.016 -0.338 31.456 1.00 85.62 66 LEU A CA 1
ATOM 497 C C . LEU A 1 66 ? 26.527 -0.601 31.430 1.00 85.62 66 LEU A C 1
ATOM 499 O O . LEU A 1 66 ? 27.328 0.261 31.780 1.00 85.62 66 LEU A O 1
ATOM 503 N N . THR A 1 67 ? 26.933 -1.802 31.023 1.00 69.31 67 THR A N 1
ATOM 504 C CA . THR A 1 67 ? 28.336 -2.140 30.755 1.00 69.31 67 THR A CA 1
ATOM 505 C C . THR A 1 67 ? 28.655 -1.812 29.300 1.00 69.31 67 THR A C 1
ATOM 507 O O . THR A 1 67 ? 28.244 -2.521 28.385 1.00 69.31 67 THR A O 1
ATOM 510 N N . ILE A 1 68 ? 29.365 -0.707 29.066 1.00 64.88 68 ILE A N 1
ATOM 511 C CA . ILE A 1 68 ? 29.827 -0.328 27.726 1.00 64.88 68 ILE A CA 1
ATOM 512 C C . ILE A 1 68 ? 31.067 -1.179 27.390 1.00 64.88 68 ILE A C 1
ATOM 514 O O . ILE A 1 68 ? 32.041 -1.130 28.141 1.00 64.88 68 ILE A O 1
ATOM 518 N N . PRO A 1 69 ? 31.082 -1.965 26.296 1.00 42.00 69 PRO A N 1
ATOM 519 C CA . PRO A 1 69 ? 32.289 -2.657 25.862 1.00 42.00 69 PRO A CA 1
ATOM 520 C C . PRO A 1 69 ? 33.258 -1.667 25.197 1.00 42.00 69 PRO A C 1
ATOM 522 O O . PRO A 1 69 ? 33.054 -1.233 24.063 1.00 42.00 69 PRO A O 1
ATOM 525 N N . GLU A 1 70 ? 34.342 -1.321 25.892 1.00 42.25 70 GLU A N 1
ATOM 526 C CA . GLU A 1 70 ? 35.480 -0.601 25.316 1.00 42.25 70 GLU A CA 1
ATOM 527 C C . GLU A 1 70 ? 36.222 -1.493 24.310 1.00 42.25 70 GLU A C 1
ATOM 529 O O . GLU A 1 70 ? 37.096 -2.283 24.670 1.00 42.25 70 GLU A O 1
ATOM 534 N N . LYS A 1 71 ? 35.904 -1.380 23.016 1.00 33.44 71 LYS A N 1
ATOM 535 C CA . LYS A 1 71 ? 36.852 -1.785 21.967 1.00 33.44 71 LYS A CA 1
ATOM 536 C C . LYS A 1 71 ? 36.569 -1.115 20.624 1.00 33.44 71 LYS A C 1
ATOM 538 O O . LYS A 1 71 ? 35.803 -1.632 19.817 1.00 33.44 71 LYS A O 1
ATOM 543 N N . LYS A 1 72 ? 37.245 0.017 20.390 1.00 31.44 72 LYS A N 1
ATOM 544 C CA . LYS A 1 72 ? 38.013 0.375 19.173 1.00 31.44 72 LYS A CA 1
ATOM 545 C C . LYS A 1 72 ? 38.285 1.886 19.146 1.00 31.44 72 LYS A C 1
ATOM 547 O O . LYS A 1 72 ? 37.626 2.636 18.437 1.00 31.44 72 LYS A O 1
ATOM 552 N N . LEU A 1 73 ? 39.313 2.309 19.878 1.00 35.19 73 LEU A N 1
ATOM 553 C CA . LEU A 1 73 ? 40.080 3.506 19.540 1.00 35.19 73 LEU A CA 1
ATOM 554 C C . LEU A 1 73 ? 41.541 3.283 19.940 1.00 35.19 73 LEU A C 1
ATOM 556 O O . LEU A 1 73 ? 41.965 3.683 21.014 1.00 35.19 73 LEU A O 1
ATOM 560 N N . THR A 1 74 ? 42.313 2.619 19.084 1.00 29.08 74 THR A N 1
ATOM 561 C CA . THR A 1 74 ? 43.779 2.662 19.153 1.00 29.08 74 THR A CA 1
ATOM 562 C C . THR A 1 74 ? 44.373 2.510 17.756 1.00 29.08 74 THR A C 1
ATOM 564 O O . THR A 1 74 ? 44.449 1.411 17.221 1.00 29.08 74 THR A O 1
ATOM 567 N N . GLN A 1 75 ? 44.822 3.626 17.177 1.00 33.94 75 GLN A N 1
ATOM 568 C CA . GLN A 1 75 ? 46.145 3.725 16.551 1.00 33.94 75 GLN A CA 1
ATOM 569 C C . GLN A 1 75 ? 46.483 5.190 16.249 1.00 33.94 75 GLN A C 1
ATOM 571 O O . GLN A 1 75 ? 45.930 5.781 15.331 1.00 33.94 75 GLN A O 1
ATOM 576 N N . ALA A 1 76 ? 47.391 5.733 17.067 1.00 31.58 76 ALA A N 1
ATOM 577 C CA . ALA A 1 76 ? 48.469 6.679 16.748 1.00 31.58 76 ALA A CA 1
ATOM 578 C C . ALA A 1 76 ? 48.679 7.651 17.921 1.00 31.58 76 ALA A C 1
ATOM 580 O O . ALA A 1 76 ? 47.944 8.621 18.068 1.00 31.58 76 ALA A O 1
ATOM 581 N N . LYS A 1 77 ? 49.703 7.406 18.747 1.00 31.06 77 LYS A N 1
ATOM 582 C CA . LYS A 1 77 ? 50.936 8.216 18.759 1.00 31.06 77 LYS A CA 1
ATOM 583 C C . LYS A 1 77 ? 51.812 7.811 19.946 1.00 31.06 77 LYS A C 1
ATOM 585 O O . LYS A 1 77 ? 51.422 7.917 21.103 1.00 31.06 77 LYS A O 1
ATOM 590 N N . VAL A 1 78 ? 53.009 7.342 19.617 1.00 34.34 78 VAL A N 1
ATOM 591 C CA . VAL A 1 78 ? 54.125 7.135 20.538 1.00 34.34 78 VAL A CA 1
ATOM 592 C C . VAL A 1 78 ? 55.046 8.360 20.459 1.00 34.34 78 VAL A C 1
ATOM 594 O O . VAL A 1 78 ? 55.287 8.881 19.372 1.00 34.34 78 VAL A O 1
ATOM 597 N N . LEU A 1 79 ? 55.587 8.709 21.631 1.00 31.58 79 LEU A N 1
ATOM 598 C CA . LEU A 1 79 ? 56.841 9.417 21.941 1.00 31.58 79 LEU A CA 1
ATOM 599 C C . LEU A 1 79 ? 56.868 10.942 22.185 1.00 31.58 79 LEU A C 1
ATOM 601 O O . LEU A 1 79 ? 56.620 11.749 21.293 1.00 31.58 79 LEU A O 1
ATOM 605 N N . GLY A 1 80 ? 57.347 11.269 23.400 1.00 27.55 80 GLY A N 1
ATOM 606 C CA . GLY A 1 80 ? 57.962 12.537 23.827 1.00 27.55 80 GLY A CA 1
ATOM 607 C C . GLY A 1 80 ? 57.584 12.961 25.262 1.00 27.55 80 GLY A C 1
ATOM 608 O O . GLY A 1 80 ? 56.722 13.815 25.391 1.00 27.55 80 GLY A O 1
ATOM 609 N N . LYS A 1 81 ? 57.989 12.227 26.325 1.00 32.97 81 LYS A N 1
ATOM 610 C CA . LYS A 1 81 ? 59.047 12.572 27.335 1.00 32.97 81 LYS A CA 1
ATOM 611 C C . LYS A 1 81 ? 58.791 13.901 28.080 1.00 32.97 81 LYS A C 1
ATOM 613 O O . LYS A 1 81 ? 58.736 14.924 27.419 1.00 32.97 81 LYS A O 1
ATOM 618 N N . GLN A 1 82 ? 58.588 13.980 29.404 1.00 33.38 82 GLN A N 1
ATOM 619 C CA . GLN A 1 82 ? 59.408 13.685 30.620 1.00 33.38 82 GLN A CA 1
ATOM 620 C C . GLN A 1 82 ? 59.112 14.912 31.548 1.00 33.38 82 GLN A C 1
ATOM 622 O O . GLN A 1 82 ? 58.860 15.980 31.003 1.00 33.38 82 GLN A O 1
ATOM 627 N N . THR A 1 83 ? 58.963 14.885 32.878 1.00 28.06 83 THR A N 1
ATOM 628 C CA . THR A 1 83 ? 59.859 14.423 33.957 1.00 28.06 83 THR A CA 1
ATOM 629 C C . THR A 1 83 ? 59.162 14.572 35.334 1.00 28.06 83 THR A C 1
ATOM 631 O O . THR A 1 83 ? 58.423 15.533 35.525 1.00 28.06 83 THR A O 1
ATOM 634 N N . ASP A 1 84 ? 59.524 13.666 36.262 1.00 34.00 84 ASP A N 1
ATOM 635 C CA . ASP A 1 84 ? 59.808 13.869 37.707 1.00 34.00 84 ASP A CA 1
ATOM 636 C C . ASP A 1 84 ? 58.653 14.189 38.699 1.00 34.00 84 ASP A C 1
ATOM 638 O O . ASP A 1 84 ? 57.811 15.031 38.435 1.00 34.00 84 ASP A O 1
ATOM 642 N N . ASN A 1 85 ? 58.546 13.627 39.918 1.00 34.84 85 ASN A N 1
ATOM 643 C CA . ASN A 1 85 ? 59.316 12.625 40.671 1.00 34.84 85 ASN A CA 1
ATOM 644 C C . ASN A 1 85 ? 58.526 12.187 41.937 1.00 34.84 85 ASN A C 1
ATOM 646 O O . ASN A 1 85 ? 57.694 12.946 42.427 1.00 34.84 85 ASN A O 1
ATOM 650 N N . SER A 1 86 ? 58.957 11.060 42.529 1.00 34.06 86 SER A N 1
ATOM 651 C CA . SER A 1 86 ? 58.900 10.683 43.965 1.00 34.06 86 SER A CA 1
ATOM 652 C C . SER A 1 86 ? 57.578 10.219 44.608 1.00 34.06 86 SER A C 1
ATOM 654 O O . SER A 1 86 ? 56.533 10.801 44.376 1.00 34.06 86 SER A O 1
ATOM 656 N N . LYS A 1 87 ? 57.535 9.287 45.578 1.00 32.59 87 LYS A N 1
ATOM 657 C CA . LYS A 1 87 ? 58.373 8.159 46.066 1.00 32.59 87 LYS A CA 1
ATOM 658 C C . LYS A 1 87 ? 57.658 7.606 47.330 1.00 32.59 87 LYS A C 1
ATOM 660 O O . LYS A 1 87 ? 57.123 8.420 48.072 1.00 32.59 87 LYS A O 1
ATOM 665 N N . LEU A 1 88 ? 57.825 6.304 47.626 1.00 32.38 88 LEU A N 1
ATOM 666 C CA . LEU A 1 88 ? 57.632 5.615 48.937 1.00 32.38 88 LEU A CA 1
ATOM 667 C C . LEU A 1 88 ? 56.180 5.513 49.478 1.00 32.38 88 LEU A C 1
ATOM 669 O O . LEU A 1 88 ? 55.384 6.411 49.275 1.00 32.38 88 LEU A O 1
ATOM 673 N N . SER A 1 89 ? 55.744 4.489 50.222 1.00 31.11 89 SER A N 1
ATOM 674 C CA . SER A 1 89 ? 56.367 3.286 50.801 1.00 31.11 89 SER A CA 1
ATOM 675 C C . SER A 1 89 ? 55.272 2.343 51.329 1.00 31.11 89 SER A C 1
ATOM 677 O O . SER A 1 89 ? 54.162 2.786 51.614 1.00 31.11 89 SER A O 1
ATOM 679 N N . ALA A 1 90 ? 55.624 1.070 51.514 1.00 33.00 90 ALA A N 1
ATOM 680 C CA . ALA A 1 90 ? 54.907 0.078 52.320 1.00 33.00 90 ALA A CA 1
ATOM 681 C C . ALA A 1 90 ? 55.221 0.218 53.827 1.00 33.00 90 ALA A C 1
ATOM 683 O O . ALA A 1 90 ? 56.325 0.659 54.135 1.00 33.00 90 ALA A O 1
ATOM 684 N N . ASP A 1 91 ? 54.293 -0.190 54.708 1.00 28.27 91 ASP A N 1
ATOM 685 C CA . ASP A 1 91 ? 54.489 -0.927 55.989 1.00 28.27 91 ASP A CA 1
ATOM 686 C C . ASP A 1 91 ? 53.099 -1.100 56.660 1.00 28.27 91 ASP A C 1
ATOM 688 O O . ASP A 1 91 ? 52.324 -0.148 56.684 1.00 28.27 91 ASP A O 1
ATOM 692 N N . SER A 1 92 ? 52.578 -2.305 56.921 1.00 35.44 92 SER A N 1
ATOM 693 C CA . SER A 1 92 ? 52.831 -3.271 58.017 1.00 35.44 92 SER A CA 1
ATOM 694 C C . SER A 1 92 ? 52.054 -3.012 59.314 1.00 35.44 92 SER A C 1
ATOM 696 O O . SER A 1 92 ? 52.103 -1.923 59.874 1.00 35.44 92 SER A O 1
ATOM 698 N N . THR A 1 93 ? 51.501 -4.122 59.838 1.00 30.12 93 THR A N 1
ATOM 699 C CA . THR A 1 93 ? 51.317 -4.476 61.268 1.00 30.12 93 THR A CA 1
ATOM 700 C C . THR A 1 93 ? 50.344 -3.638 62.110 1.00 30.12 93 THR A C 1
ATOM 702 O O . THR A 1 93 ? 50.258 -2.433 61.970 1.00 30.12 93 THR A O 1
ATOM 705 N N . ASP A 1 94 ? 49.623 -4.144 63.104 1.00 34.56 94 ASP A N 1
ATOM 706 C CA . ASP A 1 94 ? 49.222 -5.465 63.601 1.00 34.56 94 ASP A CA 1
ATOM 707 C C . ASP A 1 94 ? 48.319 -5.149 64.822 1.00 34.56 94 ASP A C 1
ATOM 709 O O . ASP A 1 94 ? 48.360 -4.038 65.355 1.00 34.56 94 ASP A O 1
ATOM 713 N N . LYS A 1 95 ? 47.649 -6.179 65.346 1.00 32.16 95 LYS A N 1
ATOM 714 C CA . LYS A 1 95 ? 47.387 -6.370 66.786 1.00 32.16 95 LYS A CA 1
ATOM 715 C C . LYS A 1 95 ? 46.092 -5.811 67.428 1.00 32.16 95 LYS A C 1
ATOM 717 O O . LYS A 1 95 ? 46.032 -4.654 67.819 1.00 32.16 95 LYS A O 1
ATOM 722 N N . LYS A 1 96 ? 45.186 -6.782 67.687 1.00 27.92 96 LYS A N 1
ATOM 723 C CA . LYS A 1 96 ? 44.551 -7.170 68.986 1.00 27.92 96 LYS A CA 1
ATOM 724 C C . LYS A 1 96 ? 43.698 -6.129 69.731 1.00 27.92 96 LYS A C 1
ATOM 726 O O . LYS A 1 96 ? 43.870 -4.940 69.563 1.00 27.92 96 LYS A O 1
ATOM 731 N N . GLU A 1 97 ? 42.772 -6.458 70.626 1.00 32.00 97 GLU A N 1
ATOM 732 C CA . GLU A 1 97 ? 42.323 -7.654 71.366 1.00 32.00 97 GLU A CA 1
ATOM 733 C C . GLU A 1 97 ? 40.885 -7.277 71.812 1.00 32.00 97 GLU A C 1
ATOM 735 O O . GLU A 1 97 ? 40.624 -6.115 72.106 1.00 32.00 97 GLU A O 1
ATOM 740 N N . ASN A 1 98 ? 39.876 -8.125 71.621 1.00 31.77 98 ASN A N 1
ATOM 741 C CA . ASN A 1 98 ? 39.406 -9.161 72.551 1.00 31.77 98 ASN A CA 1
ATOM 742 C C . ASN A 1 98 ? 38.542 -8.647 73.722 1.00 31.77 98 ASN A C 1
ATOM 744 O O . ASN A 1 98 ? 39.002 -7.870 74.553 1.00 31.77 98 ASN A O 1
ATOM 748 N N . SER A 1 99 ? 37.305 -9.143 73.797 1.00 34.12 99 SER A N 1
ATOM 749 C CA . SER A 1 99 ? 36.646 -9.733 74.985 1.00 34.12 99 SER A CA 1
ATOM 750 C C . SER A 1 99 ? 35.182 -10.032 74.603 1.00 34.12 99 SER A C 1
ATOM 752 O O . SER A 1 99 ? 34.482 -9.131 74.150 1.00 34.12 99 SER A O 1
ATOM 754 N N . SER A 1 100 ? 34.754 -11.292 74.443 1.00 35.16 100 SER A N 1
ATOM 755 C CA . SER A 1 100 ? 34.517 -12.339 75.466 1.00 35.16 100 SER A CA 1
ATOM 756 C C . SER A 1 100 ? 33.339 -11.970 76.383 1.00 35.16 100 SER A C 1
ATOM 758 O O .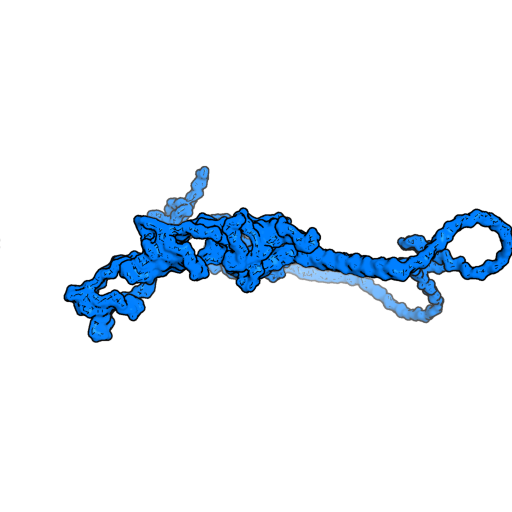 SER A 1 100 ? 33.262 -10.835 76.835 1.00 35.16 100 SER A O 1
ATOM 760 N N . GLU A 1 101 ? 32.368 -12.811 76.724 1.00 38.50 101 GLU A N 1
ATOM 761 C CA . GLU A 1 101 ? 32.073 -14.243 76.545 1.00 38.50 101 GLU A CA 1
ATOM 762 C C . GLU A 1 101 ? 30.607 -14.421 77.024 1.00 38.50 101 GLU A C 1
ATOM 764 O O . GLU A 1 101 ? 30.162 -13.653 77.878 1.00 38.50 101 GLU A O 1
ATOM 769 N N . ASP A 1 102 ? 29.872 -15.352 76.403 1.00 35.53 102 ASP A N 1
ATOM 770 C CA . ASP A 1 102 ? 29.093 -16.461 77.000 1.00 35.53 102 ASP A CA 1
ATOM 771 C C . ASP A 1 102 ? 28.136 -16.172 78.202 1.00 35.53 102 ASP A C 1
ATOM 773 O O . ASP A 1 102 ? 28.380 -15.359 79.080 1.00 35.53 102 ASP A O 1
ATOM 777 N N . ASP A 1 103 ? 26.955 -16.782 78.345 1.00 32.44 103 ASP A N 1
ATOM 778 C CA . ASP A 1 103 ? 26.803 -18.228 78.459 1.00 32.44 103 ASP A CA 1
ATOM 779 C C . ASP A 1 103 ? 25.332 -18.706 78.488 1.00 32.44 103 ASP A C 1
ATOM 781 O O . ASP A 1 103 ? 24.362 -17.967 78.675 1.00 32.44 103 ASP A O 1
ATOM 785 N N . GLU A 1 104 ? 25.239 -20.016 78.317 1.00 32.19 104 GLU A N 1
ATOM 786 C CA . GLU A 1 104 ? 24.128 -20.951 78.171 1.00 32.19 104 GLU A CA 1
ATOM 787 C C . GLU A 1 104 ? 23.242 -21.172 79.433 1.00 32.19 104 GLU A C 1
ATOM 789 O O . GLU A 1 104 ? 23.705 -21.024 80.562 1.00 32.19 104 GLU A O 1
ATOM 794 N N . LYS A 1 105 ? 21.975 -21.624 79.249 1.00 26.98 105 LYS A N 1
ATOM 795 C CA . LYS A 1 105 ? 21.397 -22.886 79.822 1.00 26.98 105 LYS A CA 1
ATOM 796 C C . LYS A 1 105 ? 19.867 -22.912 80.069 1.00 26.98 105 LYS A C 1
ATOM 798 O O . LYS A 1 105 ? 19.337 -22.346 81.013 1.00 26.98 105 LYS A O 1
ATOM 803 N N . SER A 1 106 ? 19.200 -23.700 79.219 1.00 29.59 106 SER A N 1
ATOM 804 C CA . SER A 1 106 ? 18.327 -24.872 79.482 1.00 29.59 106 SER A CA 1
ATOM 805 C C . SER A 1 106 ? 17.166 -24.895 80.515 1.00 29.59 106 SER A C 1
ATOM 807 O O . SER A 1 106 ? 17.357 -24.793 81.720 1.00 29.59 106 SER A O 1
ATOM 809 N N . GLN A 1 107 ? 16.012 -25.335 79.974 1.00 32.31 107 GLN A N 1
ATOM 810 C CA . GLN A 1 107 ? 15.030 -26.329 80.472 1.00 32.31 107 GLN A CA 1
ATOM 811 C C . GLN A 1 107 ? 13.855 -25.978 81.424 1.00 32.31 107 GLN A C 1
ATOM 813 O O . GLN A 1 107 ? 14.009 -25.718 82.611 1.00 32.31 107 GLN A O 1
ATOM 818 N N . SER A 1 108 ? 12.658 -26.298 80.892 1.00 36.47 108 SER A N 1
ATOM 819 C CA . SER A 1 108 ? 11.563 -27.119 81.468 1.00 36.47 108 SER A CA 1
ATOM 820 C C . SER A 1 108 ? 10.192 -26.457 81.741 1.00 36.47 108 SER A C 1
ATOM 822 O O . SER A 1 108 ? 10.061 -25.318 82.167 1.00 36.47 108 SER A O 1
ATOM 824 N N . LYS A 1 109 ? 9.150 -27.234 81.404 1.00 35.75 109 LYS A N 1
ATOM 825 C CA . LYS A 1 109 ? 7.688 -27.002 81.455 1.00 35.75 109 LYS A CA 1
ATOM 826 C C . LYS A 1 109 ? 7.158 -27.542 82.803 1.00 35.75 109 LYS A C 1
ATOM 828 O O . LYS A 1 109 ? 7.730 -28.528 83.268 1.00 35.75 109 LYS A O 1
ATOM 833 N N . PRO A 1 110 ? 6.048 -27.031 83.385 1.00 42.19 110 PRO A N 1
ATOM 834 C CA . PRO A 1 110 ? 4.719 -27.580 83.055 1.00 42.19 110 PRO A CA 1
ATOM 835 C C . PRO A 1 110 ? 3.530 -26.578 82.990 1.00 42.19 110 PRO A C 1
ATOM 837 O O . PRO A 1 110 ? 3.636 -25.396 83.286 1.00 42.19 110 PRO A O 1
ATOM 840 N N . SER A 1 111 ? 2.397 -27.134 82.533 1.00 30.62 111 SER A N 1
ATOM 841 C CA . SER A 1 111 ? 0.971 -26.706 82.480 1.00 30.62 111 SER A CA 1
ATOM 842 C C . SER A 1 111 ? 0.410 -25.989 83.729 1.00 30.62 111 SER A C 1
ATOM 844 O O . SER A 1 111 ? 0.963 -26.190 84.796 1.00 30.62 111 SER A O 1
ATOM 846 N N . HIS A 1 112 ? -0.702 -25.233 83.786 1.00 33.44 112 HIS A N 1
ATOM 847 C CA . HIS A 1 112 ? -1.992 -25.090 83.069 1.00 33.44 112 HIS A CA 1
ATOM 848 C C . HIS A 1 112 ? -2.456 -23.610 83.241 1.00 33.44 112 HIS A C 1
ATOM 850 O O . HIS A 1 112 ? -2.136 -22.997 84.248 1.00 33.44 112 HIS A O 1
ATOM 856 N N . ALA A 1 113 ? -3.165 -22.933 82.330 1.00 34.91 113 ALA A N 1
ATOM 857 C CA . ALA A 1 113 ? -4.617 -23.027 82.154 1.00 34.91 113 ALA A CA 1
ATOM 858 C C . ALA A 1 113 ? -5.049 -22.293 80.866 1.00 34.91 113 ALA A C 1
ATOM 860 O O . ALA A 1 113 ? -4.604 -21.190 80.550 1.00 34.91 113 ALA A O 1
ATOM 861 N N . LYS A 1 114 ? -5.932 -22.939 80.109 1.00 41.22 114 LYS A N 1
ATOM 862 C CA . LYS A 1 114 ? -6.411 -22.559 78.777 1.00 41.22 114 LYS A CA 1
ATOM 863 C C . LYS A 1 114 ? -7.333 -21.328 78.852 1.00 41.22 114 LYS A C 1
ATOM 865 O O . LYS A 1 114 ? -8.507 -21.470 79.177 1.00 41.22 114 LYS A O 1
ATOM 870 N N . LYS A 1 115 ? -6.834 -20.128 78.518 1.00 47.16 115 LYS A N 1
ATOM 871 C CA . LYS A 1 115 ? -7.688 -18.958 78.232 1.00 47.16 115 LYS A CA 1
ATOM 872 C C . LYS A 1 115 ? -8.376 -19.164 76.881 1.00 47.16 115 LYS A C 1
ATOM 874 O O . LYS A 1 115 ? -7.723 -19.157 75.840 1.00 47.16 115 LYS A O 1
ATOM 879 N N . VAL A 1 116 ? -9.689 -19.368 76.901 1.00 49.06 116 VAL A N 1
ATOM 880 C CA . VAL A 1 116 ? -10.529 -19.379 75.697 1.00 49.06 116 VAL A CA 1
ATOM 881 C C . VAL A 1 116 ? -10.574 -17.950 75.151 1.00 49.06 116 VAL A C 1
ATOM 883 O O . VAL A 1 116 ? -11.118 -17.060 75.798 1.00 49.06 116 VAL A O 1
ATOM 886 N N . GLN A 1 117 ? -9.945 -17.714 73.997 1.00 71.38 117 GLN A N 1
ATOM 887 C CA . GLN A 1 117 ? -10.042 -16.441 73.280 1.00 71.38 117 GLN A CA 1
ATOM 888 C C . GLN A 1 117 ? -11.322 -16.458 72.443 1.00 71.38 117 GLN A C 1
ATOM 890 O O . GLN A 1 117 ? -11.516 -17.357 71.626 1.00 71.38 117 GLN A O 1
ATOM 895 N N . VAL A 1 118 ? -12.209 -15.495 72.681 1.00 81.38 118 VAL A N 1
ATOM 896 C CA . VAL A 1 118 ? -13.465 -15.337 71.942 1.00 81.38 118 VAL A CA 1
ATOM 897 C C . VAL A 1 118 ? -13.223 -14.311 70.833 1.00 81.38 118 VAL A C 1
ATOM 899 O O . VAL A 1 118 ? -12.499 -13.341 71.044 1.00 81.38 118 VAL A O 1
ATOM 902 N N . PHE A 1 119 ? -13.793 -14.516 69.647 1.00 87.19 119 PHE A N 1
ATOM 903 C CA . PHE A 1 119 ? -13.672 -13.594 68.513 1.00 87.19 119 PHE A CA 1
ATOM 904 C C . PHE A 1 119 ? -15.012 -12.906 68.238 1.00 87.19 119 PHE A C 1
ATOM 906 O O . PHE A 1 119 ? -16.073 -13.501 68.423 1.00 87.19 119 PHE A O 1
ATOM 913 N N . CYS A 1 120 ? -14.971 -11.647 67.800 1.00 86.62 120 CYS A N 1
ATOM 914 C CA . CYS A 1 120 ? -16.170 -10.900 67.436 1.00 86.62 120 CYS A CA 1
ATOM 915 C C . CYS A 1 120 ? -16.852 -11.539 66.208 1.00 86.62 120 CYS A C 1
ATOM 917 O O . CYS A 1 120 ? -16.192 -11.690 65.179 1.00 86.62 120 CYS A O 1
ATOM 919 N N . PRO A 1 121 ? -18.164 -11.841 66.252 1.00 84.94 121 PRO A N 1
ATOM 920 C CA . PRO A 1 121 ? -18.867 -12.486 65.140 1.00 84.94 121 PRO A CA 1
ATOM 921 C C . PRO A 1 121 ? -19.019 -11.596 63.897 1.00 84.94 121 PRO A C 1
ATOM 923 O O . PRO A 1 121 ? -19.258 -12.117 62.814 1.00 84.94 121 PRO A O 1
ATOM 926 N N . ASN A 1 122 ? -18.878 -10.273 64.030 1.00 84.75 122 ASN A N 1
ATOM 927 C CA . ASN A 1 122 ? -19.023 -9.346 62.905 1.00 84.75 122 ASN A CA 1
ATOM 928 C C . ASN A 1 122 ? -17.698 -9.081 62.167 1.00 84.75 122 ASN A C 1
ATOM 930 O O . ASN A 1 122 ? -17.681 -9.000 60.945 1.00 84.75 122 ASN A O 1
ATOM 934 N N . CYS A 1 123 ? -16.577 -8.946 62.888 1.00 85.56 123 CYS A N 1
ATOM 935 C CA . CYS A 1 123 ? -15.295 -8.545 62.287 1.00 85.56 123 CYS A CA 1
ATOM 936 C C . CYS A 1 123 ? -14.124 -9.509 62.533 1.00 85.56 123 CYS A C 1
ATOM 938 O O . CYS A 1 123 ? -13.027 -9.261 62.043 1.00 85.56 123 CYS A O 1
ATOM 940 N N . GLY A 1 124 ? -14.314 -10.577 63.314 1.00 84.50 124 GLY A N 1
ATOM 941 C CA . GLY A 1 124 ? -13.279 -11.582 63.577 1.00 84.50 124 GLY A CA 1
ATOM 942 C C . GLY A 1 124 ? -12.148 -11.135 64.508 1.00 84.50 124 GLY A C 1
ATOM 943 O O . GLY A 1 124 ? -11.216 -11.900 64.731 1.00 84.50 124 GLY A O 1
ATOM 944 N N . HIS A 1 125 ? -12.206 -9.929 65.082 1.00 87.25 125 HIS A N 1
ATOM 945 C CA . HIS A 1 125 ? -11.179 -9.455 66.014 1.00 87.25 125 HIS A CA 1
ATOM 946 C C . HIS A 1 125 ? -11.309 -10.153 67.383 1.00 87.25 125 HIS A C 1
ATOM 948 O O . HIS A 1 125 ? -12.439 -10.313 67.862 1.00 87.25 125 HIS A O 1
ATOM 954 N N . PRO A 1 126 ? -10.205 -10.551 68.046 1.00 86.69 126 PRO A N 1
ATOM 955 C CA . PRO A 1 126 ? -10.256 -11.121 69.392 1.00 86.69 126 PRO A CA 1
ATOM 956 C C . PRO A 1 126 ? -10.871 -10.135 70.392 1.00 86.69 126 PRO A C 1
ATOM 958 O O . PRO A 1 126 ? -10.558 -8.940 70.374 1.00 86.69 126 PRO A O 1
ATOM 961 N N . ILE A 1 127 ? -11.746 -10.650 71.256 1.00 86.31 127 ILE A N 1
ATOM 962 C CA . ILE A 1 127 ? -12.465 -9.920 72.304 1.00 86.31 127 ILE A CA 1
ATOM 963 C C . ILE A 1 127 ? -12.200 -10.548 73.675 1.00 86.31 127 ILE A C 1
ATOM 965 O O . ILE A 1 127 ? -11.964 -11.752 73.807 1.00 86.31 127 ILE A O 1
ATOM 969 N N . LYS A 1 128 ? -12.230 -9.709 74.715 1.00 81.19 128 LYS A N 1
ATOM 970 C CA . LYS A 1 128 ? -12.183 -10.183 76.100 1.00 81.19 128 LYS A CA 1
ATOM 971 C C . LYS A 1 128 ? -13.542 -10.812 76.468 1.00 81.19 128 LYS A C 1
ATOM 973 O O . LYS A 1 128 ? -14.556 -10.334 75.958 1.00 81.19 128 LYS A O 1
ATOM 978 N N . PRO A 1 129 ? -13.587 -11.858 77.318 1.00 72.31 129 PRO A N 1
ATOM 979 C CA . PRO A 1 129 ? -14.822 -12.588 77.643 1.00 72.31 129 PRO A CA 1
ATOM 980 C C . PRO A 1 129 ? -15.954 -11.745 78.264 1.00 72.31 129 PRO A C 1
ATOM 982 O O . PRO A 1 129 ? -17.085 -12.210 78.332 1.00 72.31 129 PRO A O 1
ATOM 985 N N . ASP A 1 130 ? -15.649 -10.530 78.713 1.00 72.19 130 ASP A N 1
ATOM 986 C CA . ASP A 1 130 ? -16.501 -9.581 79.433 1.00 72.19 130 ASP A CA 1
ATOM 987 C C . ASP A 1 130 ? -16.771 -8.277 78.651 1.00 72.19 130 ASP A C 1
ATOM 989 O O . ASP A 1 130 ? -17.340 -7.329 79.189 1.00 72.19 130 ASP A O 1
ATOM 993 N N . ALA A 1 131 ? -16.372 -8.201 77.376 1.00 75.31 131 ALA A N 1
ATOM 994 C CA . ALA A 1 131 ? -16.570 -7.003 76.566 1.00 75.31 131 ALA A CA 1
ATOM 995 C C . ALA A 1 131 ? -18.047 -6.821 76.161 1.00 75.31 131 ALA A C 1
ATOM 997 O O . ALA A 1 131 ? -18.605 -7.638 75.435 1.00 75.31 131 ALA A O 1
ATOM 998 N N . THR A 1 132 ? -18.657 -5.705 76.572 1.00 82.44 132 THR A N 1
ATOM 999 C CA . THR A 1 132 ? -20.034 -5.291 76.228 1.00 82.44 132 THR A CA 1
ATOM 1000 C C . THR A 1 132 ? -20.185 -4.933 74.742 1.00 82.44 132 THR A C 1
ATOM 1002 O O . THR A 1 132 ? -21.218 -5.192 74.124 1.00 82.44 132 THR A O 1
ATOM 1005 N N . PHE A 1 133 ? -19.132 -4.365 74.148 1.00 86.06 133 PHE A N 1
ATOM 1006 C CA . PHE A 1 133 ? -19.057 -3.976 72.741 1.00 86.06 133 PHE A CA 1
ATOM 1007 C C . PHE A 1 133 ? -17.687 -4.343 72.158 1.00 86.06 133 PHE A C 1
ATOM 1009 O O . PHE A 1 133 ? -16.685 -4.400 72.871 1.00 86.06 133 PHE A O 1
ATOM 1016 N N . CYS A 1 134 ? -17.619 -4.586 70.849 1.00 87.69 134 CYS A N 1
ATOM 1017 C CA . CYS A 1 134 ? -16.356 -4.808 70.157 1.00 87.69 134 CYS A CA 1
ATOM 1018 C C . CYS A 1 134 ? -15.591 -3.487 69.996 1.00 87.69 134 CYS A C 1
ATOM 1020 O O . CYS A 1 134 ? -16.031 -2.606 69.262 1.00 87.69 134 CYS A O 1
ATOM 1022 N N . ASN A 1 135 ? -14.399 -3.392 70.588 1.00 85.62 135 ASN A N 1
ATOM 1023 C CA . ASN A 1 135 ? -13.553 -2.192 70.521 1.00 85.62 135 ASN A CA 1
ATOM 1024 C C . ASN A 1 135 ? -13.057 -1.834 69.108 1.00 85.62 135 ASN A C 1
ATOM 1026 O O . ASN A 1 135 ? -12.576 -0.726 68.909 1.00 85.62 135 ASN A O 1
ATOM 1030 N N . ASN A 1 136 ? -13.142 -2.756 68.142 1.00 87.62 136 ASN A N 1
ATOM 1031 C CA . ASN A 1 136 ? -12.696 -2.510 66.768 1.00 87.62 136 ASN A CA 1
ATOM 1032 C C . ASN A 1 136 ? -13.848 -2.103 65.829 1.00 87.62 136 ASN A C 1
ATOM 1034 O O . ASN A 1 136 ? -13.692 -1.204 65.015 1.00 87.62 136 ASN A O 1
ATOM 1038 N N . CYS A 1 137 ? -15.019 -2.748 65.928 1.00 86.19 137 CYS A N 1
ATOM 1039 C CA . CYS A 1 137 ? -16.131 -2.509 64.990 1.00 86.19 137 CYS A CA 1
ATOM 1040 C C . CYS A 1 137 ? -17.423 -1.972 65.627 1.00 86.19 137 CYS A C 1
ATOM 1042 O O . CYS A 1 137 ? -18.390 -1.733 64.912 1.00 86.19 137 CYS A O 1
ATOM 1044 N N . GLY A 1 138 ? -17.479 -1.822 66.954 1.00 82.38 138 GLY A N 1
ATOM 1045 C CA . GLY A 1 138 ? -18.650 -1.298 67.670 1.00 82.38 138 GLY A CA 1
ATOM 1046 C C . GLY A 1 138 ? -19.816 -2.281 67.851 1.00 82.38 138 GLY A C 1
ATOM 1047 O O . GLY A 1 138 ? -20.865 -1.891 68.354 1.00 82.38 138 GLY A O 1
ATOM 1048 N N . TYR A 1 139 ? -19.664 -3.554 67.469 1.00 85.75 139 TYR A N 1
ATOM 1049 C CA . TYR A 1 139 ? -20.720 -4.570 67.595 1.00 85.75 139 TYR A CA 1
ATOM 1050 C C . TYR A 1 139 ? -21.079 -4.863 69.065 1.00 85.75 139 TYR A C 1
ATOM 1052 O O . TYR A 1 139 ? -20.180 -5.127 69.862 1.00 85.75 139 TYR A O 1
ATOM 1060 N N . ASN A 1 140 ? -22.369 -4.852 69.420 1.00 85.50 140 ASN A N 1
ATOM 1061 C CA . ASN A 1 140 ? -22.853 -5.140 70.778 1.00 85.50 140 ASN A CA 1
ATOM 1062 C C . ASN A 1 140 ? -22.861 -6.656 71.045 1.00 85.50 140 ASN A C 1
ATOM 1064 O O . ASN A 1 140 ? -23.469 -7.418 70.298 1.00 85.50 140 ASN A O 1
ATOM 1068 N N . LEU A 1 141 ? -22.160 -7.087 72.095 1.00 78.31 141 LEU A N 1
ATOM 1069 C CA . LEU A 1 141 ? -21.923 -8.497 72.428 1.00 78.31 141 LEU A CA 1
ATOM 1070 C C . LEU A 1 141 ? -22.836 -9.005 73.554 1.00 78.31 141 LEU A C 1
ATOM 1072 O O . LEU A 1 141 ? -22.823 -10.196 73.867 1.00 78.31 141 LEU A O 1
ATOM 1076 N N . ILE A 1 142 ? -23.657 -8.131 74.144 1.00 74.88 142 ILE A N 1
ATOM 1077 C CA . ILE A 1 142 ? -24.675 -8.525 75.115 1.00 74.88 142 ILE A CA 1
ATOM 1078 C C . ILE A 1 142 ? -25.913 -8.972 74.349 1.00 74.88 142 ILE A C 1
ATOM 1080 O O . ILE A 1 142 ? -26.753 -8.179 73.929 1.00 74.88 142 ILE A O 1
ATOM 1084 N N . THR A 1 143 ? -26.047 -10.279 74.161 1.00 61.78 143 THR A N 1
ATOM 1085 C CA . THR A 1 143 ? -27.335 -10.871 73.795 1.00 61.78 143 THR A CA 1
ATOM 1086 C C . THR A 1 143 ? -27.500 -12.210 74.507 1.00 61.78 143 THR A C 1
ATOM 1088 O O . THR A 1 143 ? -27.034 -13.248 74.049 1.00 61.78 143 THR A O 1
ATOM 1091 N N . LYS A 1 144 ? -28.163 -12.166 75.662 1.00 46.22 144 LYS A N 1
ATOM 1092 C CA . LYS A 1 144 ? -28.820 -13.286 76.354 1.00 46.22 144 LYS A CA 1
ATOM 1093 C C . LYS A 1 144 ? -30.088 -12.683 76.977 1.00 46.22 144 LYS A C 1
ATOM 1095 O O . LYS A 1 144 ? -30.007 -11.586 77.508 1.00 46.22 144 LYS A O 1
ATOM 1100 N N . GLU A 1 145 ? -31.283 -13.261 76.891 1.00 38.94 145 GLU A N 1
ATOM 1101 C CA . GLU A 1 145 ? -31.610 -14.679 77.016 1.00 38.94 145 GLU A CA 1
ATOM 1102 C C . GLU A 1 145 ? -33.040 -14.996 76.520 1.00 38.94 145 GLU A C 1
ATOM 1104 O O . GLU A 1 145 ? -33.888 -14.116 76.379 1.00 38.94 145 GLU A O 1
ATOM 1109 N N . LEU A 1 146 ? -33.268 -16.291 76.278 1.00 37.06 146 LEU A N 1
ATOM 1110 C CA . LEU A 1 146 ? -34.553 -16.967 76.059 1.00 37.06 146 LEU A CA 1
ATOM 1111 C C . LEU A 1 146 ? -35.489 -16.895 77.303 1.00 37.06 146 LEU A C 1
ATOM 1113 O O . LEU A 1 146 ? -35.049 -16.501 78.380 1.00 37.06 146 LEU A O 1
ATOM 1117 N N . PRO A 1 147 ? -36.784 -17.261 77.169 1.00 46.03 147 PRO A N 1
ATOM 1118 C CA . PRO A 1 147 ? -37.916 -16.622 77.847 1.00 46.03 147 PRO A CA 1
ATOM 1119 C C . PRO A 1 147 ? -38.206 -17.141 79.263 1.00 46.03 147 PRO A C 1
ATOM 1121 O O . PRO A 1 147 ? -38.052 -18.327 79.554 1.00 46.03 147 PRO A O 1
ATOM 1124 N N . LYS A 1 148 ? -38.760 -16.264 80.113 1.00 35.22 148 LYS A N 1
ATOM 1125 C CA . LYS A 1 148 ? -39.417 -16.624 81.379 1.00 35.22 148 LYS A CA 1
ATOM 1126 C C . LYS A 1 148 ? -40.791 -15.952 81.472 1.00 35.22 148 LYS A C 1
ATOM 1128 O O . LYS A 1 148 ? -40.948 -14.795 81.096 1.00 35.22 148 LYS A O 1
ATOM 1133 N N . ALA A 1 149 ? -41.770 -16.736 81.911 1.00 40.25 149 ALA A N 1
ATOM 1134 C CA . ALA A 1 149 ? -43.193 -16.420 81.973 1.00 40.25 149 ALA A CA 1
ATOM 1135 C C . ALA A 1 149 ? -43.608 -15.618 83.228 1.00 40.25 149 ALA A C 1
ATOM 1137 O O . ALA A 1 149 ? -42.859 -15.580 84.205 1.00 40.25 149 ALA A O 1
ATOM 1138 N N . SER A 1 150 ? -44.857 -15.116 83.169 1.00 40.25 150 SER A N 1
ATOM 1139 C CA . SER A 1 150 ? -45.700 -14.452 84.198 1.00 40.25 150 SER A CA 1
ATOM 1140 C C . SER A 1 150 ? -45.562 -12.920 84.282 1.00 40.25 150 SER A C 1
ATOM 1142 O O . SER A 1 150 ? -44.449 -12.420 84.320 1.00 40.25 150 SER A O 1
ATOM 1144 N N . SER A 1 151 ? -46.603 -12.077 84.370 1.00 43.81 151 SER A N 1
ATOM 1145 C CA . SER A 1 151 ? -48.072 -12.197 84.252 1.00 43.81 151 SER A CA 1
ATOM 1146 C C . SER A 1 151 ? -48.706 -10.790 84.390 1.00 43.81 151 SER A C 1
ATOM 1148 O O . SER A 1 151 ? -48.273 -10.026 85.250 1.00 43.81 151 SER A O 1
ATOM 1150 N N . THR A 1 152 ? -49.823 -10.552 83.676 1.00 41.00 152 THR A N 1
ATOM 1151 C CA . THR A 1 152 ? -50.896 -9.525 83.890 1.00 41.00 152 THR A CA 1
ATOM 1152 C C . THR A 1 152 ? -50.656 -8.058 83.432 1.00 41.00 152 THR A C 1
ATOM 1154 O O . THR A 1 152 ? -49.512 -7.638 83.313 1.00 41.00 152 THR A O 1
ATOM 1157 N N . PRO A 1 153 ? -51.723 -7.304 83.051 1.00 51.38 153 PRO A N 1
ATOM 1158 C CA . PRO A 1 153 ? -51.825 -6.683 81.724 1.00 51.38 153 PRO A CA 1
ATOM 1159 C C . PRO A 1 153 ? -52.146 -5.176 81.765 1.00 51.38 153 PRO A C 1
ATOM 1161 O O . PRO A 1 153 ? -53.111 -4.757 82.399 1.00 51.38 153 PRO A O 1
ATOM 1164 N N . GLU A 1 154 ? -51.427 -4.362 80.995 1.00 41.69 154 GLU A N 1
ATOM 1165 C CA . GLU A 1 154 ? -51.784 -2.950 80.826 1.00 41.69 154 GLU A CA 1
ATOM 1166 C C . GLU A 1 154 ? -51.914 -2.586 79.347 1.00 41.69 154 GLU A C 1
ATOM 1168 O O . GLU A 1 154 ? -51.154 -3.038 78.488 1.00 41.69 154 GLU A O 1
ATOM 1173 N N . ALA A 1 155 ? -52.999 -1.870 79.060 1.00 47.19 155 ALA A N 1
ATOM 1174 C CA . ALA A 1 155 ? -53.597 -1.717 77.749 1.00 47.19 155 ALA A CA 1
ATOM 1175 C C . ALA A 1 155 ? -52.687 -0.981 76.754 1.00 47.19 155 ALA A C 1
ATOM 1177 O O . ALA A 1 155 ? -52.097 0.059 77.036 1.00 47.19 155 ALA A O 1
ATOM 1178 N N . GLN A 1 156 ? -52.625 -1.544 75.550 1.00 49.34 156 GLN A N 1
ATOM 1179 C CA . GLN A 1 156 ? -51.907 -1.024 74.391 1.00 49.34 156 GLN A CA 1
ATOM 1180 C C . GLN A 1 156 ? -52.532 0.281 73.869 1.00 49.34 156 GLN A C 1
ATOM 1182 O O . GLN A 1 156 ? -53.755 0.426 73.880 1.00 49.34 156 GLN A O 1
ATOM 1187 N N . PRO A 1 157 ? -51.743 1.089 73.145 1.00 48.16 157 PRO A N 1
ATOM 1188 C CA . PRO A 1 157 ? -52.143 1.513 71.817 1.00 48.16 157 PRO A CA 1
ATOM 1189 C C . PRO A 1 157 ? -51.382 0.672 70.789 1.00 48.16 157 PRO A C 1
ATOM 1191 O O . PRO A 1 157 ? -50.178 0.809 70.574 1.00 48.16 157 PRO A O 1
ATOM 1194 N N . VAL A 1 158 ? -52.118 -0.240 70.158 1.00 48.34 158 VAL A N 1
ATOM 1195 C CA . VAL A 1 158 ? -51.684 -1.034 69.008 1.00 48.34 158 VAL A CA 1
ATOM 1196 C C . VAL A 1 158 ? -51.376 -0.100 67.845 1.00 48.34 158 VAL A C 1
ATOM 1198 O O . VAL A 1 158 ? -52.272 0.431 67.192 1.00 48.34 158 VAL A O 1
ATOM 1201 N N . THR A 1 159 ? -50.095 0.068 67.535 1.00 53.72 159 THR A N 1
ATOM 1202 C CA . THR A 1 159 ? -49.691 0.490 66.196 1.00 53.72 159 THR A CA 1
ATOM 1203 C C . THR A 1 159 ? -49.925 -0.695 65.264 1.00 53.72 159 THR A C 1
ATOM 1205 O O . THR A 1 159 ? -49.265 -1.728 65.354 1.00 53.72 159 THR A O 1
ATOM 1208 N N . SER A 1 160 ? -50.930 -0.563 64.399 1.00 53.81 160 SER A N 1
ATOM 1209 C CA . SER A 1 160 ? -51.301 -1.557 63.394 1.00 53.81 160 SER A CA 1
ATOM 1210 C C . SER A 1 160 ? -50.096 -1.890 62.505 1.00 53.81 160 SER A C 1
ATOM 1212 O O . SER A 1 160 ? -49.732 -1.135 61.600 1.00 53.81 160 SER A O 1
ATOM 1214 N N . GLN A 1 161 ? -49.447 -3.028 62.762 1.00 57.50 161 GLN A N 1
ATOM 1215 C CA . GLN A 1 161 ? -48.507 -3.617 61.820 1.00 57.50 161 GLN A CA 1
ATOM 1216 C C . GLN A 1 161 ? -49.303 -4.090 60.605 1.00 57.50 161 GLN A C 1
ATOM 1218 O O . GLN A 1 161 ? -50.018 -5.091 60.645 1.00 57.50 161 GLN A O 1
ATOM 1223 N N . LYS A 1 162 ? -49.174 -3.348 59.505 1.00 56.66 162 LYS A N 1
ATOM 1224 C CA . LYS A 1 162 ? -49.722 -3.706 58.198 1.00 56.66 162 LYS A CA 1
ATOM 1225 C C . LYS A 1 162 ? -49.110 -5.043 57.762 1.00 56.66 162 LYS A C 1
ATOM 1227 O O . LYS A 1 162 ? -47.983 -5.088 57.267 1.00 56.66 162 LYS A O 1
ATOM 1232 N N . VAL A 1 163 ? -49.845 -6.134 57.979 1.00 58.03 163 VAL A N 1
ATOM 1233 C CA . VAL A 1 163 ? -49.488 -7.489 57.542 1.00 58.03 163 VAL A CA 1
ATOM 1234 C C . VAL A 1 163 ? -49.218 -7.444 56.037 1.00 58.03 163 VAL A C 1
ATOM 1236 O O . VAL A 1 163 ? -50.107 -7.127 55.243 1.00 58.03 163 VAL A O 1
ATOM 1239 N N . ARG A 1 164 ? -47.971 -7.709 55.629 1.00 62.56 164 ARG A N 1
ATOM 1240 C CA . ARG A 1 164 ? -47.605 -7.801 54.210 1.00 62.56 164 ARG A CA 1
ATOM 1241 C C . ARG A 1 164 ? -48.328 -9.010 53.624 1.00 62.56 164 ARG A C 1
ATOM 1243 O O . ARG A 1 164 ? -47.952 -10.146 53.899 1.00 62.56 164 ARG A O 1
ATOM 1250 N N . GLN A 1 165 ? -49.373 -8.764 52.838 1.00 65.38 165 GLN A N 1
ATOM 1251 C CA . GLN A 1 165 ? -50.054 -9.824 52.101 1.00 65.38 165 GLN A CA 1
ATOM 1252 C C . GLN A 1 165 ? -49.051 -10.560 51.190 1.00 65.38 165 GLN A C 1
ATOM 1254 O O . GLN A 1 165 ? -48.216 -9.902 50.556 1.00 65.38 165 GLN A O 1
ATOM 1259 N N . PRO A 1 166 ? -49.106 -11.903 51.099 1.00 65.94 166 PRO A N 1
ATOM 1260 C CA . PRO A 1 166 ? -48.243 -12.659 50.202 1.00 65.94 166 PRO A CA 1
ATOM 1261 C C . PRO A 1 166 ? -48.544 -12.256 48.754 1.00 65.94 166 PRO A C 1
ATOM 1263 O O . PRO A 1 166 ? -49.687 -12.315 48.300 1.00 65.94 166 PRO A O 1
ATOM 1266 N N . MET A 1 167 ? -47.521 -11.803 48.022 1.00 62.75 167 MET A N 1
ATOM 1267 C CA . MET A 1 167 ? -47.690 -11.401 46.624 1.00 62.75 167 MET A CA 1
ATOM 1268 C C . MET A 1 167 ? -48.215 -12.573 45.784 1.00 62.75 167 MET A C 1
ATOM 1270 O O . MET A 1 167 ? -47.740 -13.703 45.909 1.00 62.75 167 MET A O 1
ATOM 1274 N N . LYS A 1 168 ? -49.171 -12.292 44.888 1.00 76.38 168 LYS A N 1
ATOM 1275 C CA . LYS A 1 168 ? -49.705 -13.271 43.929 1.00 76.38 168 LYS A CA 1
ATOM 1276 C C . LYS A 1 168 ? -48.558 -13.875 43.100 1.00 76.38 168 LYS A C 1
ATOM 1278 O O . LYS A 1 168 ? -47.663 -13.153 42.666 1.00 76.38 168 LYS A O 1
ATOM 1283 N N . LEU A 1 169 ? -48.604 -15.186 42.837 1.00 73.50 169 LEU A N 1
ATOM 1284 C CA . LEU A 1 169 ? -47.537 -15.965 42.174 1.00 73.50 169 LEU A CA 1
ATOM 1285 C C . LEU A 1 169 ? -47.030 -15.322 40.866 1.00 73.50 169 LEU A C 1
ATOM 1287 O O . LEU A 1 169 ? -45.830 -15.308 40.608 1.00 73.50 169 LEU A O 1
ATOM 1291 N N . ARG A 1 170 ? -47.930 -14.705 40.087 1.00 79.31 170 ARG A N 1
ATOM 1292 C CA . ARG A 1 170 ? -47.594 -13.972 38.853 1.00 79.31 170 ARG A CA 1
ATOM 1293 C C . ARG A 1 170 ? -46.657 -12.786 39.101 1.00 79.31 170 ARG A C 1
ATOM 1295 O O . ARG A 1 170 ? -45.726 -12.591 38.335 1.00 79.31 170 ARG A O 1
ATOM 1302 N N . THR A 1 171 ? -46.850 -12.041 40.189 1.00 83.38 171 THR A N 1
ATOM 1303 C CA . THR A 1 171 ? -45.984 -10.918 40.583 1.00 83.38 171 THR A CA 1
ATOM 1304 C C . THR A 1 171 ? -44.605 -11.408 41.024 1.00 83.38 171 THR A C 1
ATOM 1306 O O . THR A 1 171 ? -43.604 -10.782 40.702 1.00 83.38 171 THR A O 1
ATOM 1309 N N . LYS A 1 172 ? -44.526 -12.563 41.696 1.00 83.44 172 LYS A N 1
ATOM 1310 C CA . LYS A 1 172 ? -43.250 -13.170 42.106 1.00 83.44 172 LYS A CA 1
ATOM 1311 C C . LYS A 1 172 ? -42.433 -13.664 40.906 1.00 83.44 172 LYS A C 1
ATOM 1313 O O . LYS A 1 172 ? -41.228 -13.443 40.870 1.00 83.44 172 LYS A O 1
ATOM 1318 N N . VAL A 1 173 ? -43.094 -14.269 39.915 1.00 87.62 173 VAL A N 1
ATOM 1319 C CA . VAL A 1 173 ? -42.462 -14.674 38.647 1.00 87.62 173 VAL A CA 1
ATOM 1320 C C . VAL A 1 173 ? -42.025 -13.449 37.842 1.00 87.62 173 VAL A C 1
ATOM 1322 O O . VAL A 1 173 ? -40.902 -13.413 37.356 1.00 87.62 173 VAL A O 1
ATOM 1325 N N . LEU A 1 174 ? -42.858 -12.406 37.756 1.00 89.62 174 LEU A N 1
ATOM 1326 C CA . LEU A 1 174 ? -42.492 -11.176 37.048 1.00 89.62 174 LEU A CA 1
ATOM 1327 C C . LEU A 1 174 ? -41.270 -10.492 37.684 1.00 89.62 174 LEU A C 1
ATOM 1329 O O . LEU A 1 174 ? -40.370 -10.059 36.973 1.00 89.62 174 LEU A O 1
ATOM 1333 N N . LEU A 1 175 ? -41.206 -10.446 39.020 1.00 88.94 175 LEU A N 1
ATOM 1334 C CA . LEU A 1 175 ? -40.059 -9.907 39.756 1.00 88.94 175 LEU A CA 1
ATOM 1335 C C . LEU A 1 175 ? -38.805 -10.778 39.613 1.00 88.94 175 LEU A C 1
ATOM 1337 O O . LEU A 1 175 ? -37.708 -10.229 39.536 1.00 88.94 175 LEU A O 1
ATOM 1341 N N . SER A 1 176 ? -38.935 -12.110 39.540 1.00 88.38 176 SER A N 1
ATOM 1342 C CA . SER A 1 176 ? -37.773 -12.975 39.298 1.00 88.38 176 SER A CA 1
ATOM 1343 C C . SER A 1 176 ? -37.243 -12.813 37.875 1.00 88.38 176 SER A C 1
ATOM 1345 O O . SER A 1 176 ? -36.034 -12.718 37.694 1.00 88.38 176 SER A O 1
ATOM 1347 N N . ILE A 1 177 ? -38.127 -12.715 36.874 1.00 93.62 177 ILE A N 1
ATOM 1348 C CA . ILE A 1 177 ? -37.748 -12.437 35.482 1.00 93.62 177 ILE A CA 1
ATOM 1349 C C . ILE A 1 177 ? -37.059 -11.074 35.392 1.00 93.62 177 ILE A C 1
ATOM 1351 O O . ILE A 1 177 ? -35.989 -10.972 34.798 1.00 93.62 177 ILE A O 1
ATOM 1355 N N . LEU A 1 178 ? -37.624 -10.045 36.029 1.00 95.12 178 LEU A N 1
ATOM 1356 C 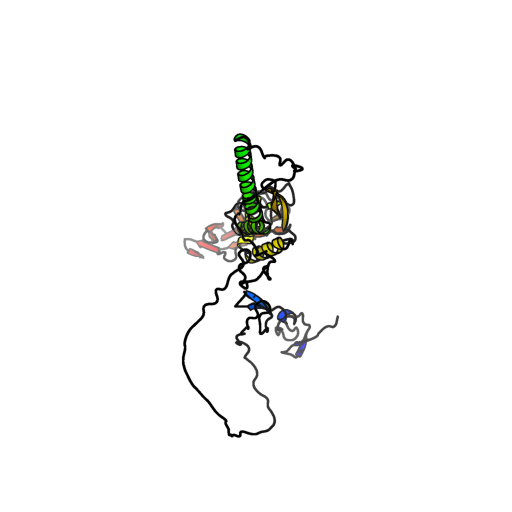CA . LEU A 1 178 ? -37.030 -8.710 36.056 1.00 95.12 178 LEU A CA 1
ATOM 1357 C C . LEU A 1 178 ? -35.649 -8.718 36.729 1.00 95.12 178 LEU A C 1
ATOM 1359 O O . LEU A 1 178 ? -34.721 -8.096 36.222 1.00 95.12 178 LEU A O 1
ATOM 1363 N N . GLY A 1 179 ? -35.494 -9.461 37.829 1.00 95.38 179 GLY A N 1
ATOM 1364 C CA . GLY A 1 179 ? -34.211 -9.631 38.512 1.00 95.38 179 GLY A CA 1
ATOM 1365 C C . GLY A 1 179 ? -33.157 -10.317 37.639 1.00 95.38 179 GLY A C 1
ATOM 1366 O O . GLY A 1 179 ? -32.032 -9.832 37.545 1.00 95.38 179 GLY A O 1
ATOM 1367 N N . VAL A 1 180 ? -33.518 -11.400 36.945 1.00 96.62 180 VAL A N 1
ATOM 1368 C CA . VAL A 1 180 ? -32.614 -12.095 36.009 1.00 96.62 180 VAL A CA 1
ATOM 1369 C C . VAL A 1 180 ? -32.223 -11.184 34.846 1.00 96.62 180 VAL A C 1
ATOM 1371 O O . VAL A 1 180 ? -31.050 -11.119 34.482 1.00 96.62 180 VAL A O 1
ATOM 1374 N N . LEU A 1 181 ? -33.181 -10.439 34.292 1.00 97.06 181 LEU A N 1
ATOM 1375 C CA . LEU A 1 181 ? -32.939 -9.508 33.193 1.00 97.06 181 LEU A CA 1
ATOM 1376 C C . LEU A 1 181 ? -32.004 -8.368 33.625 1.00 97.06 181 LEU A C 1
ATOM 1378 O O . LEU A 1 181 ? -31.089 -8.015 32.884 1.00 97.06 181 LEU A O 1
ATOM 1382 N N . LEU A 1 182 ? -32.163 -7.850 34.847 1.00 96.56 182 LEU A N 1
ATOM 1383 C CA . LEU A 1 182 ? -31.261 -6.850 35.420 1.00 96.56 182 LEU A CA 1
ATOM 1384 C C . LEU A 1 182 ? -29.826 -7.387 35.552 1.00 96.56 182 LEU A C 1
ATOM 1386 O O . LEU A 1 182 ? -28.880 -6.712 35.155 1.00 96.56 182 LEU A O 1
ATOM 1390 N N . ILE A 1 183 ? -29.655 -8.610 36.063 1.00 97.12 183 ILE A N 1
ATOM 1391 C CA . ILE A 1 183 ? -28.331 -9.241 36.193 1.00 97.12 183 ILE A CA 1
ATOM 1392 C C . ILE A 1 183 ? -27.695 -9.447 34.813 1.00 97.12 183 ILE A C 1
ATOM 1394 O O . ILE A 1 183 ? -26.520 -9.130 34.625 1.00 97.12 183 ILE A O 1
ATOM 1398 N N . ALA A 1 184 ? -28.469 -9.919 33.833 1.00 96.75 184 ALA A N 1
ATOM 1399 C CA . ALA A 1 184 ? -28.001 -10.077 32.460 1.00 96.75 184 ALA A CA 1
ATOM 1400 C C . ALA A 1 184 ? -27.572 -8.734 31.844 1.00 96.75 184 ALA A C 1
ATOM 1402 O O . ALA A 1 184 ? -26.527 -8.668 31.199 1.00 96.75 184 ALA A O 1
ATOM 1403 N N . LEU A 1 185 ? -28.320 -7.652 32.093 1.00 96.44 185 LEU A N 1
ATOM 1404 C CA . LEU A 1 185 ? -27.959 -6.301 31.652 1.00 96.44 185 LEU A CA 1
ATOM 1405 C C . LEU A 1 185 ? -26.667 -5.797 32.303 1.00 96.44 185 LEU A C 1
ATOM 1407 O O . LEU A 1 185 ? -25.831 -5.222 31.609 1.00 96.44 185 LEU A O 1
ATOM 1411 N N . ILE A 1 186 ? -26.470 -6.032 33.604 1.00 96.50 186 ILE A N 1
ATOM 1412 C CA . ILE A 1 186 ? -25.230 -5.660 34.304 1.00 96.50 186 ILE A CA 1
ATOM 1413 C C . ILE A 1 186 ? -24.043 -6.436 33.724 1.00 96.50 186 ILE A C 1
ATOM 1415 O O . ILE A 1 186 ? -23.014 -5.836 33.414 1.00 96.50 186 ILE A O 1
ATOM 1419 N N . GLY A 1 187 ? -24.193 -7.748 33.519 1.00 97.50 187 GLY A N 1
ATOM 1420 C CA . GLY A 1 187 ? -23.168 -8.582 32.890 1.00 97.50 187 GLY A CA 1
ATOM 1421 C C . GLY A 1 187 ? -22.836 -8.122 31.468 1.00 97.50 187 GLY A C 1
ATOM 1422 O O . GLY A 1 187 ? -21.665 -7.957 31.127 1.00 97.50 187 GLY A O 1
ATOM 1423 N N . PHE A 1 188 ? -23.859 -7.832 30.660 1.00 96.75 188 PHE A N 1
ATOM 1424 C CA . PHE A 1 188 ? -23.705 -7.292 29.308 1.00 96.75 188 PHE A CA 1
ATOM 1425 C C . PHE A 1 188 ? -22.993 -5.936 29.305 1.00 96.75 188 PHE A C 1
ATOM 1427 O O . PHE A 1 188 ? -22.103 -5.710 28.486 1.00 96.75 188 PHE A O 1
ATOM 1434 N N . TYR A 1 189 ? -23.335 -5.045 30.237 1.00 96.62 189 TYR A N 1
ATOM 1435 C CA . TYR A 1 189 ? -22.682 -3.748 30.375 1.00 96.62 189 TYR A CA 1
ATOM 1436 C C . TYR A 1 189 ? -21.218 -3.877 30.814 1.00 96.62 189 TYR A C 1
ATOM 1438 O O . TYR A 1 189 ? -20.346 -3.233 30.231 1.00 96.62 189 TYR A O 1
ATOM 1446 N N . ALA A 1 190 ? -20.915 -4.731 31.795 1.00 96.38 190 ALA A N 1
ATOM 1447 C CA . ALA A 1 190 ? -19.548 -4.968 32.259 1.00 96.38 190 ALA A CA 1
ATOM 1448 C C . ALA A 1 190 ? -18.665 -5.567 31.149 1.00 96.38 190 ALA A C 1
ATOM 1450 O O . ALA A 1 190 ? -17.568 -5.074 30.886 1.00 96.38 190 ALA A O 1
ATOM 1451 N N . TRP A 1 191 ? -19.167 -6.573 30.429 1.00 96.81 191 TRP A N 1
ATOM 1452 C CA . TRP A 1 191 ? -18.470 -7.142 29.275 1.00 96.81 191 TRP A CA 1
ATOM 1453 C C . TRP A 1 191 ? -18.304 -6.121 28.144 1.00 96.81 191 TRP A C 1
ATOM 1455 O O . TRP A 1 191 ? -17.197 -5.920 27.640 1.00 96.81 191 TRP A O 1
ATOM 1465 N N . GLY A 1 192 ? -19.387 -5.439 27.765 1.00 96.31 192 GLY A N 1
ATOM 1466 C CA . GLY A 1 192 ? -19.387 -4.484 26.664 1.00 96.31 192 GLY A CA 1
ATOM 1467 C C . GLY A 1 192 ? -18.512 -3.262 26.938 1.00 96.31 192 GLY A C 1
ATOM 1468 O O . GLY A 1 192 ? -17.789 -2.826 26.047 1.00 96.31 192 GLY A O 1
ATOM 1469 N N . SER A 1 193 ? -18.492 -2.744 28.167 1.00 94.44 193 SER A N 1
ATOM 1470 C CA . SER A 1 193 ? -17.630 -1.614 28.546 1.00 94.44 193 SER A CA 1
ATOM 1471 C C . SER A 1 193 ? -16.143 -1.960 28.453 1.00 94.44 193 SER A C 1
ATOM 1473 O O . SER A 1 193 ? -15.352 -1.120 28.027 1.00 94.44 193 SER A O 1
ATOM 1475 N N . SER A 1 194 ? -15.766 -3.208 28.747 1.00 95.38 194 SER A N 1
ATOM 1476 C CA . SER A 1 194 ? -14.412 -3.710 28.509 1.00 95.38 194 SER A CA 1
ATOM 1477 C C . SE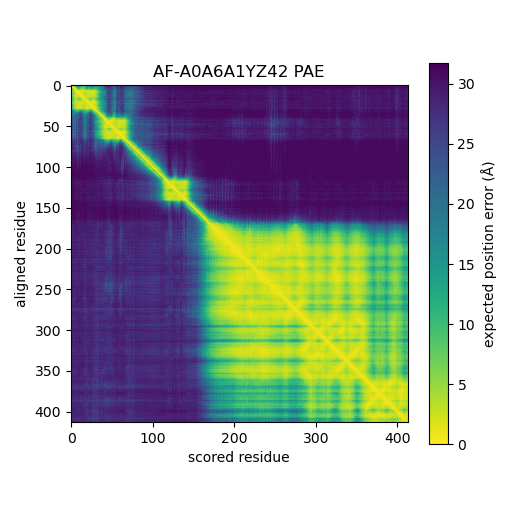R A 1 194 ? -14.139 -3.920 27.013 1.00 95.38 194 SER A C 1
ATOM 1479 O O . SER A 1 194 ? -13.198 -3.341 26.462 1.00 95.38 194 SER A O 1
ATOM 1481 N N . TYR A 1 195 ? -14.975 -4.685 26.305 1.00 96.00 195 TYR A N 1
ATOM 1482 C CA . TYR A 1 195 ? -14.754 -5.044 24.896 1.00 96.00 195 TYR A CA 1
ATOM 1483 C C . TYR A 1 195 ? -14.761 -3.829 23.953 1.00 96.00 195 TYR A C 1
ATOM 1485 O O . TYR A 1 195 ? -13.926 -3.723 23.046 1.00 96.00 195 TYR A O 1
ATOM 1493 N N . TYR A 1 196 ? -15.678 -2.889 24.176 1.00 96.44 196 TYR A N 1
ATOM 1494 C CA . TYR A 1 196 ? -15.806 -1.635 23.435 1.00 96.44 196 TYR A CA 1
ATOM 1495 C C . TYR A 1 196 ? -15.075 -0.469 24.120 1.00 96.44 196 TYR A C 1
ATOM 1497 O O . TYR A 1 196 ? -15.336 0.691 23.801 1.00 96.44 196 TYR A O 1
ATOM 1505 N N . SER A 1 197 ? -14.130 -0.733 25.025 1.00 96.00 197 SER A N 1
ATOM 1506 C CA . SER A 1 197 ? -13.259 0.323 25.550 1.00 96.00 197 SER A CA 1
ATOM 1507 C C . SER A 1 197 ? -12.415 0.954 24.434 1.00 96.00 197 SER A C 1
ATOM 1509 O O . SER A 1 197 ? -12.113 0.316 23.419 1.00 96.00 197 SER A O 1
ATOM 1511 N N . LYS A 1 198 ? -12.020 2.220 24.624 1.00 96.38 198 LYS A N 1
ATOM 1512 C CA . LYS A 1 198 ? -11.153 2.961 23.691 1.00 96.38 198 LYS A CA 1
ATOM 1513 C C . LYS A 1 198 ? -9.877 2.170 23.375 1.00 96.38 198 LYS A C 1
ATOM 1515 O O . LYS A 1 198 ? -9.561 1.964 22.208 1.00 96.38 198 LYS A O 1
ATOM 1520 N N . ASN A 1 199 ? -9.199 1.665 24.405 1.00 96.88 199 ASN A N 1
ATOM 1521 C CA . ASN A 1 199 ? -7.920 0.965 24.265 1.00 96.88 199 ASN A CA 1
ATOM 1522 C C . ASN A 1 199 ? -8.068 -0.354 23.499 1.00 96.88 199 ASN A C 1
ATOM 1524 O O . ASN A 1 199 ? -7.351 -0.558 22.526 1.00 96.88 199 ASN A O 1
ATOM 1528 N N . ASN A 1 200 ? -9.056 -1.185 23.848 1.00 97.00 200 ASN A N 1
ATOM 1529 C CA . ASN A 1 200 ? -9.277 -2.457 23.152 1.00 97.00 200 ASN A CA 1
ATOM 1530 C C . ASN A 1 200 ? -9.725 -2.253 21.697 1.00 97.00 200 ASN A C 1
ATOM 1532 O O . ASN A 1 200 ? -9.413 -3.072 20.834 1.00 97.00 200 ASN A O 1
ATOM 1536 N N . GLN A 1 201 ? -10.460 -1.174 21.403 1.00 97.75 201 GLN A N 1
ATOM 1537 C CA . GLN A 1 201 ? -10.767 -0.798 20.022 1.00 97.75 201 GLN A CA 1
ATOM 1538 C C . GLN A 1 201 ? -9.502 -0.394 19.259 1.00 97.75 201 GLN A C 1
ATOM 1540 O O . GLN A 1 201 ? -9.296 -0.900 18.161 1.00 97.75 201 GLN A O 1
ATOM 1545 N N . ILE A 1 202 ? -8.643 0.453 19.836 1.00 97.62 202 ILE A N 1
ATOM 1546 C CA . ILE A 1 202 ? -7.367 0.849 19.218 1.00 97.62 202 ILE A CA 1
ATOM 1547 C C . ILE A 1 202 ? -6.489 -0.374 18.950 1.00 97.62 202 ILE A C 1
ATOM 1549 O O . ILE A 1 202 ? -5.981 -0.500 17.839 1.00 97.62 202 ILE A O 1
ATOM 1553 N N . ASP A 1 203 ? -6.369 -1.294 19.909 1.00 96.75 203 ASP A N 1
ATOM 1554 C CA . ASP A 1 203 ? -5.552 -2.503 19.756 1.00 96.75 203 ASP A CA 1
ATOM 1555 C C . ASP A 1 203 ? -6.026 -3.338 18.563 1.00 96.75 203 ASP A C 1
ATOM 1557 O O . ASP A 1 203 ? -5.250 -3.570 17.636 1.00 96.75 203 ASP A O 1
ATOM 1561 N N . ARG A 1 204 ? -7.332 -3.632 18.475 1.00 96.25 204 ARG A N 1
ATOM 1562 C CA . ARG A 1 204 ? -7.916 -4.344 17.322 1.00 96.25 204 ARG A CA 1
ATOM 1563 C C . ARG A 1 204 ? -7.676 -3.637 15.991 1.00 96.25 204 ARG A C 1
ATOM 1565 O O . ARG A 1 204 ? -7.398 -4.290 14.986 1.00 96.25 204 ARG A O 1
ATOM 1572 N N . ILE A 1 205 ? -7.804 -2.311 15.970 1.00 96.69 205 ILE A N 1
ATOM 1573 C CA . ILE A 1 205 ? -7.548 -1.510 14.770 1.00 96.69 205 ILE A CA 1
ATOM 1574 C C . ILE A 1 205 ? -6.080 -1.638 14.363 1.00 96.69 205 ILE A C 1
ATOM 1576 O O . ILE A 1 205 ? -5.783 -1.876 13.196 1.00 96.69 205 ILE A O 1
ATOM 1580 N N . THR A 1 206 ? -5.160 -1.497 15.314 1.00 96.25 206 THR A N 1
ATOM 1581 C CA . THR A 1 206 ? -3.719 -1.525 15.050 1.00 96.25 206 THR A CA 1
ATOM 1582 C C . THR A 1 206 ? -3.215 -2.916 14.676 1.00 96.25 206 THR A C 1
ATOM 1584 O O . THR A 1 206 ? -2.379 -3.029 13.783 1.00 96.25 206 THR A O 1
ATOM 1587 N N . ASP A 1 207 ? -3.774 -3.974 15.260 1.00 96.00 207 ASP A N 1
ATOM 1588 C CA . ASP A 1 207 ? -3.503 -5.359 14.869 1.00 96.00 207 ASP A CA 1
ATOM 1589 C C . ASP A 1 207 ? -3.978 -5.624 13.443 1.00 96.00 207 ASP A C 1
ATOM 1591 O O . ASP A 1 207 ? -3.256 -6.188 12.619 1.00 96.00 207 ASP A O 1
ATOM 1595 N N . GLY A 1 208 ? -5.176 -5.141 13.114 1.00 96.00 208 GLY A N 1
ATOM 1596 C CA . GLY A 1 208 ? -5.703 -5.211 11.763 1.00 96.00 208 GLY A CA 1
ATOM 1597 C C . GLY A 1 208 ? -4.896 -4.375 10.759 1.00 96.00 208 GLY A C 1
ATOM 1598 O O . GLY A 1 208 ? -4.709 -4.804 9.623 1.00 96.00 208 GLY A O 1
ATOM 1599 N N . LEU A 1 209 ? -4.326 -3.234 11.167 1.00 95.88 209 LEU A N 1
ATOM 1600 C CA . LEU A 1 209 ? -3.412 -2.451 10.324 1.00 95.88 209 LEU A CA 1
ATOM 1601 C C . LEU A 1 209 ? -2.109 -3.195 10.009 1.00 95.88 209 LEU A C 1
ATOM 1603 O O . LEU A 1 209 ? -1.540 -2.992 8.943 1.00 95.88 209 LEU A O 1
ATOM 1607 N N . ARG A 1 210 ? -1.643 -4.075 10.898 1.00 95.31 210 ARG A N 1
ATOM 1608 C CA . ARG A 1 210 ? -0.450 -4.909 10.667 1.00 95.31 210 ARG A CA 1
ATOM 1609 C C . ARG A 1 210 ? -0.740 -6.146 9.816 1.00 95.31 210 ARG A C 1
ATOM 1611 O O . ARG A 1 210 ? 0.198 -6.787 9.346 1.00 95.31 210 ARG A O 1
ATOM 1618 N N . ASN A 1 211 ? -2.012 -6.501 9.633 1.00 94.44 211 ASN A N 1
ATOM 1619 C CA . ASN A 1 211 ? -2.428 -7.736 8.980 1.00 94.44 211 ASN A CA 1
ATOM 1620 C C . ASN A 1 211 ? -3.271 -7.471 7.726 1.00 94.44 211 ASN A C 1
ATOM 1622 O O . ASN A 1 211 ? -4.479 -7.266 7.799 1.00 94.44 211 ASN A O 1
ATOM 1626 N N . THR A 1 212 ? -2.644 -7.597 6.558 1.00 92.81 212 THR A N 1
ATOM 1627 C CA . THR A 1 212 ? -3.267 -7.402 5.235 1.00 92.81 212 THR A CA 1
ATOM 1628 C C . THR A 1 212 ? -4.348 -8.426 4.866 1.00 92.81 212 THR A C 1
ATOM 1630 O O . THR A 1 212 ? -5.002 -8.267 3.837 1.00 92.81 212 THR A O 1
ATOM 1633 N N . LYS A 1 213 ? -4.540 -9.485 5.666 1.00 93.44 213 LYS A N 1
ATOM 1634 C CA . LYS A 1 213 ? -5.599 -10.489 5.461 1.00 93.44 213 LYS A CA 1
ATOM 1635 C C . LYS A 1 213 ? -6.912 -10.125 6.154 1.00 93.44 213 LYS A C 1
ATOM 1637 O O . LYS A 1 213 ? -7.936 -10.727 5.844 1.00 93.44 213 LYS A O 1
ATOM 1642 N N . THR A 1 214 ? -6.879 -9.196 7.104 1.00 93.81 214 THR A N 1
ATOM 1643 C CA . THR A 1 214 ? -8.057 -8.786 7.868 1.00 93.81 214 THR A CA 1
ATOM 1644 C C . THR A 1 214 ? -8.673 -7.552 7.226 1.00 93.81 214 THR A C 1
ATOM 1646 O O . THR A 1 214 ? -7.994 -6.536 7.087 1.00 93.81 214 THR A O 1
ATOM 1649 N N . ASP A 1 215 ? -9.964 -7.604 6.900 1.00 96.00 215 ASP A N 1
ATOM 1650 C CA . ASP A 1 215 ? -10.693 -6.406 6.483 1.00 96.00 215 ASP A CA 1
ATOM 1651 C C . ASP A 1 215 ? -10.929 -5.496 7.696 1.00 96.00 215 ASP A C 1
ATOM 1653 O O . ASP A 1 215 ? -11.605 -5.855 8.665 1.00 96.00 215 ASP A O 1
ATOM 1657 N N . ILE A 1 216 ? -10.356 -4.298 7.635 1.00 95.50 216 ILE A N 1
ATOM 1658 C CA . ILE A 1 216 ? -10.495 -3.257 8.658 1.00 95.50 216 ILE A CA 1
ATOM 1659 C C . ILE A 1 216 ? -11.244 -2.025 8.149 1.00 95.50 216 ILE A C 1
ATOM 1661 O O . ILE A 1 216 ? -11.268 -0.999 8.827 1.00 95.50 216 ILE A O 1
ATOM 1665 N N . SER A 1 217 ? -11.854 -2.091 6.966 1.00 96.62 217 SER A N 1
ATOM 1666 C CA . SER A 1 217 ? -12.568 -0.963 6.358 1.00 96.62 217 SER A CA 1
ATOM 1667 C C . SER A 1 217 ? -13.665 -0.399 7.262 1.00 96.62 217 SER A C 1
ATOM 1669 O O . SER A 1 217 ? -13.859 0.809 7.319 1.00 96.62 217 SER A O 1
ATOM 1671 N N . GLN A 1 218 ? -14.301 -1.248 8.072 1.00 95.12 218 GLN A N 1
ATOM 1672 C CA . GLN A 1 218 ? -15.276 -0.850 9.091 1.00 95.12 218 GLN A CA 1
ATOM 1673 C C . GLN A 1 218 ? -14.713 0.033 10.217 1.00 95.12 218 GLN A C 1
ATOM 1675 O O . GLN A 1 218 ? -15.483 0.664 10.945 1.00 95.12 218 GLN A O 1
ATOM 1680 N N . TYR A 1 219 ? -13.393 0.071 10.390 1.00 96.00 219 TYR A N 1
ATOM 1681 C CA . TYR A 1 219 ? -12.714 0.877 11.402 1.00 96.00 219 TYR A CA 1
ATOM 1682 C C . TYR A 1 219 ? -12.090 2.151 10.840 1.00 96.00 219 TYR A C 1
ATOM 1684 O O . TYR A 1 219 ? -11.528 2.930 11.605 1.00 96.00 219 TYR A O 1
ATOM 1692 N N . ILE A 1 220 ? -12.182 2.374 9.531 1.00 97.31 220 ILE A N 1
ATOM 1693 C CA . ILE A 1 220 ? -11.589 3.524 8.858 1.00 97.31 220 ILE A CA 1
ATOM 1694 C C . ILE A 1 220 ? -12.697 4.356 8.233 1.00 97.31 220 ILE A C 1
ATOM 1696 O O . ILE A 1 220 ? -13.673 3.841 7.694 1.00 97.31 220 ILE A O 1
ATOM 1700 N N . ILE A 1 221 ? -12.527 5.667 8.292 1.00 97.00 221 ILE A N 1
ATOM 1701 C CA . ILE A 1 221 ? -13.306 6.617 7.517 1.00 97.00 221 ILE A CA 1
ATOM 1702 C C . ILE A 1 221 ? -12.348 7.546 6.781 1.00 97.00 221 ILE A C 1
ATOM 1704 O O . ILE A 1 221 ? -11.251 7.843 7.258 1.00 97.00 221 ILE A O 1
ATOM 1708 N N . ALA A 1 222 ? -12.777 8.016 5.619 1.00 97.31 222 ALA A N 1
ATOM 1709 C CA . ALA A 1 222 ? -12.066 9.064 4.914 1.00 97.31 222 ALA A CA 1
ATOM 1710 C C . ALA A 1 222 ? -12.403 10.444 5.489 1.00 97.31 222 ALA A C 1
ATOM 1712 O O . ALA A 1 222 ? -13.458 10.659 6.088 1.00 97.31 222 ALA A O 1
ATOM 1713 N N . ASP A 1 223 ? -11.505 11.395 5.267 1.00 95.38 223 ASP A N 1
ATOM 1714 C CA . ASP A 1 223 ? -11.732 12.819 5.507 1.00 95.38 223 ASP A CA 1
ATOM 1715 C C . ASP A 1 223 ? -12.772 13.444 4.562 1.00 95.38 223 ASP A C 1
ATOM 1717 O O . ASP A 1 223 ? -13.328 14.495 4.876 1.00 95.38 223 ASP A O 1
ATOM 1721 N N . THR A 1 224 ? -13.072 12.772 3.450 1.00 93.50 224 THR A N 1
ATOM 1722 C CA . THR A 1 224 ? -14.055 13.171 2.437 1.00 93.50 224 THR A CA 1
ATOM 1723 C C . THR A 1 224 ? -15.041 12.045 2.123 1.00 93.50 224 THR A C 1
ATOM 1725 O O . THR A 1 224 ? -14.672 10.874 2.043 1.00 93.50 224 THR A O 1
ATOM 1728 N N . SER A 1 225 ? -16.303 12.403 1.866 1.00 91.81 225 SER A N 1
ATOM 1729 C CA . SER A 1 225 ? -17.368 11.467 1.478 1.00 91.81 225 SER A CA 1
ATOM 1730 C C . SER A 1 225 ? -17.202 10.879 0.071 1.00 91.81 225 SER A C 1
ATOM 1732 O O . SER A 1 225 ? -17.832 9.875 -0.254 1.00 91.81 225 SER A O 1
ATOM 1734 N N . THR A 1 226 ? -16.357 11.477 -0.775 1.00 92.31 226 THR A N 1
ATOM 1735 C CA . THR A 1 226 ? -16.117 11.005 -2.149 1.00 92.31 226 THR A CA 1
ATOM 1736 C C . THR A 1 226 ? -15.198 9.784 -2.210 1.00 92.31 226 THR A C 1
ATOM 1738 O O . THR A 1 226 ? -15.200 9.058 -3.209 1.00 92.31 226 THR A O 1
ATOM 1741 N N . MET A 1 227 ? -14.430 9.526 -1.149 1.00 94.81 227 MET A N 1
ATOM 1742 C CA . MET A 1 227 ? -13.568 8.355 -1.046 1.00 94.81 227 MET A CA 1
ATOM 1743 C C . MET A 1 227 ? -14.371 7.138 -0.584 1.00 94.81 227 MET A C 1
ATOM 1745 O O . MET A 1 227 ? -14.943 7.114 0.505 1.00 94.81 227 MET A O 1
ATOM 1749 N N . LYS A 1 228 ? -14.368 6.083 -1.402 1.00 94.12 228 LYS A N 1
ATOM 1750 C CA . LYS A 1 228 ? -14.983 4.804 -1.034 1.00 94.12 228 LYS A CA 1
ATOM 1751 C C . LYS A 1 228 ? -14.052 4.039 -0.103 1.00 94.12 228 LYS A C 1
ATOM 1753 O O . LYS A 1 228 ? -12.948 3.695 -0.509 1.00 94.12 228 LYS A O 1
ATOM 1758 N N . VAL A 1 229 ? -14.530 3.707 1.092 1.00 96.44 229 VAL A N 1
ATOM 1759 C CA . VAL A 1 229 ? -13.788 2.881 2.052 1.00 96.44 229 VAL A CA 1
ATOM 1760 C C . VAL A 1 229 ? -14.217 1.422 1.918 1.00 96.44 229 VAL A C 1
ATOM 1762 O O . VAL A 1 229 ? -15.391 1.094 2.050 1.00 96.44 229 VAL A O 1
ATOM 1765 N N . ASN A 1 230 ? -13.265 0.553 1.597 1.00 96.12 230 ASN A N 1
ATOM 1766 C CA . ASN A 1 230 ? -13.410 -0.902 1.508 1.00 96.12 230 ASN A CA 1
ATOM 1767 C C . ASN A 1 230 ? -12.044 -1.582 1.700 1.00 96.12 230 ASN A C 1
ATOM 1769 O O . ASN A 1 230 ? -11.008 -0.912 1.642 1.00 96.12 230 ASN A O 1
ATOM 1773 N N . ASP A 1 231 ? -12.048 -2.906 1.859 1.00 95.94 231 ASP A N 1
ATOM 1774 C CA . ASP A 1 231 ? -10.851 -3.740 2.030 1.00 95.94 231 ASP A CA 1
ATOM 1775 C C . ASP A 1 231 ? -9.720 -3.384 1.041 1.00 95.94 231 ASP A C 1
ATOM 1777 O O . ASP A 1 231 ? -8.596 -3.065 1.428 1.00 95.94 231 ASP A O 1
ATOM 1781 N N . ASN A 1 232 ? -10.026 -3.296 -0.258 1.00 94.62 232 ASN A N 1
ATOM 1782 C CA . ASN A 1 232 ? -9.017 -3.025 -1.288 1.00 94.62 232 ASN A CA 1
ATOM 1783 C C . ASN A 1 232 ? -8.405 -1.622 -1.206 1.00 94.62 232 ASN A C 1
ATOM 1785 O O . ASN A 1 232 ? -7.230 -1.451 -1.523 1.00 94.62 232 ASN A O 1
ATOM 1789 N N . THR A 1 233 ? -9.185 -0.616 -0.808 1.00 95.56 233 THR A N 1
ATOM 1790 C CA . THR A 1 233 ? -8.682 0.762 -0.657 1.00 95.56 233 THR A CA 1
ATOM 1791 C C . THR A 1 233 ? -7.833 0.952 0.592 1.00 95.56 233 THR A C 1
ATOM 1793 O O . THR A 1 233 ? -7.010 1.861 0.626 1.00 95.56 233 THR A O 1
ATOM 1796 N N . VAL A 1 234 ? -8.010 0.094 1.596 1.00 96.88 234 VAL A N 1
ATOM 1797 C CA . VAL A 1 234 ? -7.273 0.152 2.860 1.00 96.88 234 VAL A CA 1
ATOM 1798 C C . VAL A 1 234 ? -5.995 -0.691 2.822 1.00 96.88 234 VAL A C 1
ATOM 1800 O O . VAL A 1 234 ? -5.013 -0.333 3.473 1.00 96.88 234 VAL A O 1
ATOM 1803 N N . LYS A 1 235 ? -5.952 -1.757 2.014 1.00 96.56 235 LYS A N 1
ATOM 1804 C CA . LYS A 1 235 ? -4.765 -2.615 1.840 1.00 96.56 235 LYS A CA 1
ATOM 1805 C C . LYS A 1 235 ? -3.435 -1.869 1.680 1.00 96.56 235 LYS A C 1
ATOM 1807 O O . LYS A 1 235 ? -2.479 -2.286 2.328 1.00 96.56 235 LYS A O 1
ATOM 1812 N N . PRO A 1 236 ? -3.322 -0.785 0.888 1.00 97.25 236 PRO A N 1
ATOM 1813 C CA . PRO A 1 236 ? -2.075 -0.022 0.787 1.00 97.25 236 PRO A CA 1
ATOM 1814 C C . PRO A 1 236 ? -1.569 0.503 2.137 1.00 97.25 236 PRO A C 1
ATOM 1816 O O . PRO A 1 236 ? -0.365 0.469 2.404 1.00 97.25 236 PRO A O 1
ATOM 1819 N N . LEU A 1 237 ? -2.477 0.959 3.004 1.00 97.06 237 LEU A N 1
ATOM 1820 C CA . LEU A 1 237 ? -2.150 1.419 4.353 1.00 97.06 237 LEU A CA 1
ATOM 1821 C C . LEU A 1 237 ? -1.673 0.253 5.226 1.00 97.06 237 LEU A C 1
ATOM 1823 O O . LEU A 1 237 ? -0.669 0.377 5.924 1.00 97.06 237 LEU A O 1
ATOM 1827 N N . GLN A 1 238 ? -2.345 -0.900 5.138 1.00 97.19 238 GLN A N 1
ATOM 1828 C CA . GLN A 1 238 ? -1.934 -2.110 5.858 1.00 97.19 238 GLN A CA 1
ATOM 1829 C C . GLN A 1 238 ? -0.558 -2.609 5.402 1.00 97.19 238 GLN A C 1
ATOM 1831 O O . GLN A 1 238 ? 0.293 -2.927 6.225 1.00 97.19 238 GLN A O 1
ATOM 1836 N N . GLN A 1 239 ? -0.302 -2.623 4.092 1.00 96.69 239 GLN A N 1
ATOM 1837 C CA . GLN A 1 239 ? 0.993 -3.007 3.520 1.00 96.69 239 GLN A CA 1
ATOM 1838 C C . GLN A 1 239 ? 2.121 -2.092 3.994 1.00 96.69 239 GLN A C 1
ATOM 1840 O O . GLN A 1 239 ? 3.221 -2.561 4.264 1.00 96.69 239 GLN A O 1
ATOM 1845 N N . TYR A 1 240 ? 1.855 -0.791 4.125 1.00 96.50 240 TYR A N 1
ATOM 1846 C CA . TYR A 1 240 ? 2.826 0.130 4.703 1.00 96.50 240 TYR A CA 1
ATOM 1847 C C . TYR A 1 240 ? 3.138 -0.232 6.159 1.00 96.50 240 TYR A C 1
ATOM 1849 O O . TYR A 1 240 ? 4.302 -0.347 6.534 1.00 96.50 240 TYR A O 1
ATOM 1857 N N . TYR A 1 241 ? 2.114 -0.444 6.981 1.00 95.62 241 TYR A N 1
ATOM 1858 C CA . TYR A 1 241 ? 2.287 -0.711 8.407 1.00 95.62 241 TYR A CA 1
ATOM 1859 C C . TYR A 1 241 ? 2.802 -2.114 8.737 1.00 95.62 241 TYR A C 1
ATOM 1861 O O . TYR A 1 241 ? 3.429 -2.300 9.781 1.00 95.62 241 TYR A O 1
ATOM 1869 N N . GLN A 1 242 ? 2.622 -3.073 7.831 1.00 94.38 242 GLN A N 1
ATOM 1870 C CA . GLN A 1 242 ? 3.278 -4.375 7.886 1.00 94.38 242 GLN A CA 1
ATOM 1871 C C . GLN A 1 242 ? 4.810 -4.230 7.857 1.00 94.38 242 GLN A C 1
ATOM 1873 O O . GLN A 1 242 ? 5.503 -4.898 8.626 1.00 94.38 242 GLN A O 1
ATOM 1878 N N . ASP A 1 243 ? 5.319 -3.303 7.038 1.00 92.81 243 ASP A N 1
ATOM 1879 C CA . ASP A 1 243 ? 6.750 -2.989 6.934 1.00 92.81 243 ASP A CA 1
ATOM 1880 C C . ASP A 1 243 ? 7.233 -2.035 8.056 1.00 92.81 243 ASP A C 1
ATOM 1882 O O . ASP A 1 243 ? 8.433 -1.924 8.296 1.00 92.81 243 ASP A O 1
ATOM 1886 N N . HIS A 1 244 ? 6.318 -1.357 8.766 1.00 94.19 244 HIS A N 1
ATOM 1887 C CA . HIS A 1 244 ? 6.615 -0.302 9.753 1.00 94.19 244 HIS A CA 1
ATOM 1888 C C . HIS A 1 244 ? 5.986 -0.589 11.126 1.00 94.19 244 HIS A C 1
ATOM 1890 O O . HIS A 1 244 ? 5.199 0.195 11.668 1.00 94.19 244 HIS A O 1
ATOM 1896 N N . GLN A 1 245 ? 6.344 -1.731 11.717 1.00 92.69 245 GLN A N 1
ATOM 1897 C CA . GLN A 1 245 ? 5.716 -2.210 12.951 1.00 92.69 245 GLN A CA 1
ATOM 1898 C C . GLN A 1 245 ? 5.890 -1.265 14.151 1.00 92.69 245 GLN A C 1
ATOM 1900 O O . GLN A 1 245 ? 4.965 -1.107 14.949 1.00 92.69 245 GLN A O 1
ATOM 1905 N N . THR A 1 246 ? 7.045 -0.622 14.295 1.00 93.44 246 THR A N 1
ATOM 1906 C CA . THR A 1 246 ? 7.310 0.315 15.399 1.00 93.44 246 THR A CA 1
ATOM 1907 C C . THR A 1 246 ? 6.433 1.563 15.306 1.00 93.44 246 THR A C 1
ATOM 1909 O O . THR A 1 246 ? 5.903 2.025 16.317 1.00 93.44 246 THR A O 1
ATOM 1912 N N . THR A 1 247 ? 6.193 2.060 14.089 1.00 94.00 247 THR A N 1
ATOM 1913 C CA . THR A 1 247 ? 5.323 3.214 13.828 1.00 94.00 247 THR A CA 1
ATOM 1914 C C . THR A 1 247 ? 3.890 2.947 14.274 1.00 94.00 247 THR A C 1
ATOM 1916 O O . THR A 1 247 ? 3.284 3.807 14.907 1.00 94.00 247 THR A O 1
ATOM 1919 N N . VAL A 1 248 ? 3.356 1.749 14.012 1.00 94.69 248 VAL A N 1
ATOM 1920 C CA . VAL A 1 248 ? 2.012 1.377 14.485 1.00 94.69 248 VAL A CA 1
ATOM 1921 C C . VAL A 1 248 ? 1.952 1.327 16.010 1.00 94.69 248 VAL A C 1
ATOM 1923 O O . VAL A 1 248 ? 0.949 1.741 16.581 1.00 94.69 248 VAL A O 1
ATOM 1926 N N . THR A 1 249 ? 3.005 0.848 16.684 1.00 95.12 249 THR A N 1
ATOM 1927 C CA . THR A 1 249 ? 3.031 0.772 18.156 1.00 95.12 249 THR A CA 1
ATOM 1928 C C . THR A 1 249 ? 3.014 2.169 18.767 1.00 95.12 249 THR A C 1
ATOM 1930 O O . THR A 1 249 ? 2.217 2.443 19.659 1.00 95.12 249 THR A O 1
ATOM 1933 N N . SER A 1 250 ? 3.846 3.075 18.243 1.00 95.94 250 SER A N 1
ATOM 1934 C CA . SER A 1 250 ? 3.868 4.476 18.677 1.00 95.94 250 SER A CA 1
ATOM 1935 C C . SER A 1 250 ? 2.535 5.173 18.402 1.00 95.94 250 SER A C 1
ATOM 1937 O O . SER A 1 250 ? 2.004 5.856 19.274 1.00 95.94 250 SER A O 1
ATOM 1939 N N . MET A 1 251 ? 1.948 4.941 17.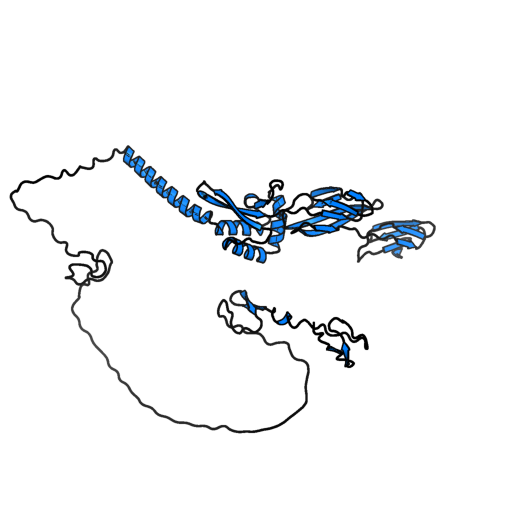225 1.00 96.31 251 MET A N 1
ATOM 1940 C CA . MET A 1 251 ? 0.612 5.428 16.896 1.00 96.31 251 MET A CA 1
ATOM 1941 C C . MET A 1 251 ? -0.436 4.921 17.891 1.00 96.31 251 MET A C 1
ATOM 1943 O O . MET A 1 251 ? -1.225 5.718 18.386 1.00 96.31 251 MET A O 1
ATOM 1947 N N . ALA A 1 252 ? -0.452 3.620 18.193 1.00 96.88 252 ALA A N 1
ATOM 1948 C CA . ALA A 1 252 ? -1.407 3.035 19.131 1.00 96.88 252 ALA A CA 1
ATOM 1949 C C . ALA A 1 252 ? -1.338 3.732 20.493 1.00 96.88 252 ALA A C 1
ATOM 1951 O O . ALA A 1 252 ? -2.375 4.068 21.061 1.00 96.88 252 ALA A O 1
ATOM 1952 N N . GLN A 1 253 ? -0.122 4.001 20.976 1.00 97.25 253 GLN A N 1
ATOM 1953 C CA . GLN A 1 253 ? 0.089 4.689 22.241 1.00 97.25 253 GLN A CA 1
ATOM 1954 C C . GLN A 1 253 ? -0.448 6.127 22.209 1.00 97.25 253 GLN A C 1
ATOM 1956 O O . GLN A 1 253 ? -1.306 6.460 23.020 1.00 97.25 253 GLN A O 1
ATOM 1961 N N . LYS A 1 254 ? -0.078 6.926 21.199 1.00 97.12 254 LYS A N 1
ATOM 1962 C CA . LYS A 1 254 ? -0.597 8.297 21.024 1.00 97.12 254 LYS A CA 1
ATOM 1963 C C . LYS A 1 254 ? -2.124 8.350 21.007 1.00 97.12 254 LYS A C 1
ATOM 1965 O O . LYS A 1 254 ? -2.744 9.152 21.700 1.00 97.12 254 LYS A O 1
ATOM 1970 N N . LEU A 1 255 ? -2.752 7.440 20.261 1.00 97.00 255 LEU A N 1
ATOM 1971 C CA . LEU A 1 255 ? -4.210 7.370 20.185 1.00 97.00 255 LEU A CA 1
ATOM 1972 C C . LEU A 1 255 ? -4.843 7.018 21.541 1.00 97.00 255 LEU A C 1
ATOM 1974 O O . LEU A 1 255 ? -5.900 7.563 21.882 1.00 97.00 255 LEU A O 1
ATOM 1978 N N . LYS A 1 256 ? -4.220 6.127 22.329 1.00 96.69 256 LYS A N 1
ATOM 1979 C CA . LYS A 1 256 ? -4.670 5.784 23.692 1.00 96.69 256 LYS A CA 1
ATOM 1980 C C . LYS A 1 256 ? -4.581 7.000 24.609 1.00 96.69 256 LYS A C 1
ATOM 1982 O O . LYS A 1 256 ? -5.569 7.299 25.285 1.00 96.69 256 LYS A O 1
ATOM 1987 N N . ASP A 1 257 ? -3.504 7.766 24.488 1.00 96.31 257 ASP A N 1
ATOM 1988 C CA . ASP A 1 257 ? -3.255 9.001 25.238 1.00 96.31 257 ASP A CA 1
ATOM 1989 C C . ASP A 1 257 ? -4.175 10.163 24.799 1.00 96.31 257 ASP A C 1
ATOM 1991 O O . ASP A 1 257 ? -4.325 11.154 25.504 1.00 96.31 257 ASP A O 1
ATOM 1995 N N . GLY A 1 258 ? -4.910 9.999 23.689 1.00 93.12 258 GLY A N 1
ATOM 1996 C CA . GLY A 1 258 ? -5.876 10.990 23.193 1.00 93.12 258 GLY A CA 1
ATOM 1997 C C . GLY A 1 258 ? -5.293 11.972 22.184 1.00 93.12 258 GLY A C 1
ATOM 1998 O O . GLY A 1 258 ? -5.978 12.911 21.788 1.00 93.12 258 GLY A O 1
ATOM 1999 N N . GLU A 1 259 ? -4.070 11.723 21.734 1.00 94.75 259 GLU A N 1
ATOM 2000 C CA . GLU A 1 259 ? -3.401 12.479 20.688 1.00 94.75 259 GLU A CA 1
ATOM 2001 C C . GLU A 1 259 ? -3.735 11.928 19.295 1.00 94.75 259 GLU A C 1
ATOM 2003 O O . GLU A 1 259 ? -4.156 10.779 19.124 1.00 94.75 259 GLU A O 1
ATOM 2008 N N . SER A 1 260 ? -3.508 12.747 18.268 1.00 92.56 260 SER A N 1
ATOM 2009 C CA . SER A 1 260 ? -3.510 12.280 16.881 1.00 92.56 260 SER A CA 1
ATOM 2010 C C . SER A 1 260 ? -2.315 11.361 16.627 1.00 92.56 260 SER A C 1
ATOM 2012 O O . SER A 1 260 ? -1.222 11.564 17.155 1.00 92.56 260 SER A O 1
ATOM 2014 N N . ALA A 1 261 ? -2.495 10.359 15.766 1.00 91.06 261 ALA A N 1
ATOM 2015 C CA . ALA A 1 261 ? -1.405 9.467 15.382 1.00 91.06 261 ALA A CA 1
ATOM 2016 C C . ALA A 1 261 ? -0.286 10.235 14.659 1.00 91.06 261 ALA A C 1
ATOM 2018 O O . ALA A 1 261 ? 0.903 10.020 14.911 1.00 91.06 261 ALA A O 1
ATOM 2019 N N . ASN A 1 262 ? -0.701 11.115 13.746 1.00 91.50 262 ASN A N 1
ATOM 2020 C CA . ASN A 1 262 ? 0.098 12.065 12.980 1.00 91.50 262 ASN A CA 1
ATOM 2021 C C . ASN A 1 262 ? -0.846 13.103 12.334 1.00 91.50 262 ASN A C 1
ATOM 2023 O O . ASN A 1 262 ? -2.051 13.085 12.589 1.00 91.50 262 ASN A O 1
ATOM 2027 N N . ASP A 1 263 ? -0.313 13.954 11.457 1.00 91.75 263 ASP A N 1
ATOM 2028 C CA . ASP A 1 263 ? -1.069 15.009 10.760 1.00 91.75 263 ASP A CA 1
ATOM 2029 C C . ASP A 1 263 ? -2.192 14.482 9.847 1.00 91.75 263 ASP A C 1
ATOM 2031 O O . ASP A 1 263 ? -3.099 15.222 9.475 1.00 91.75 263 ASP A O 1
ATOM 2035 N N . HIS A 1 264 ? -2.154 13.197 9.491 1.00 94.06 264 HIS A 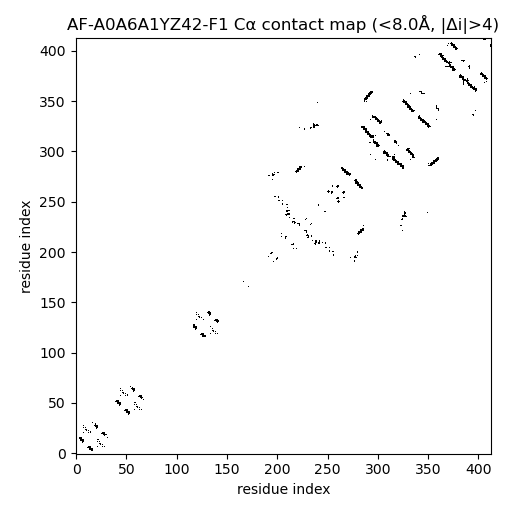N 1
ATOM 2036 C CA . HIS A 1 264 ? -3.041 12.575 8.508 1.00 94.06 264 HIS A CA 1
ATOM 2037 C C . HIS A 1 264 ? -4.012 11.557 9.116 1.00 94.06 264 HIS A C 1
ATOM 2039 O O . HIS A 1 264 ? -4.942 11.120 8.436 1.00 94.06 264 HIS A O 1
ATOM 2045 N N . ILE A 1 265 ? -3.793 11.125 10.361 1.00 96.44 265 ILE A N 1
ATOM 2046 C CA . ILE A 1 265 ? -4.544 10.043 11.001 1.00 96.44 265 ILE A CA 1
ATOM 2047 C C . ILE A 1 265 ? -4.916 10.452 12.423 1.00 96.44 265 ILE A C 1
ATOM 2049 O O . ILE A 1 265 ? -4.065 10.719 13.271 1.00 96.44 265 ILE A O 1
ATOM 2053 N N . SER A 1 266 ? -6.215 10.433 12.702 1.00 96.31 266 SER A N 1
ATOM 2054 C CA . SER A 1 266 ? -6.778 10.733 14.021 1.00 96.31 266 SER A CA 1
ATOM 2055 C C . SER A 1 266 ? -7.848 9.715 14.393 1.00 96.31 266 SER A C 1
ATOM 2057 O O . SER A 1 266 ? -8.475 9.104 13.527 1.00 96.31 266 SER A O 1
ATOM 2059 N N . LEU A 1 267 ? -8.060 9.517 15.691 1.00 97.50 267 LEU A N 1
ATOM 2060 C CA . LEU A 1 267 ? -9.144 8.683 16.195 1.00 97.50 267 LEU A CA 1
ATOM 2061 C C . LEU A 1 267 ? -10.359 9.561 16.480 1.00 97.50 267 LEU A C 1
ATOM 2063 O O . LEU A 1 267 ? -10.256 10.539 17.217 1.00 97.50 267 LEU A O 1
ATOM 2067 N N . ILE A 1 268 ? -11.518 9.185 15.947 1.00 96.38 268 ILE A N 1
ATOM 2068 C CA . ILE A 1 268 ? -12.780 9.855 16.258 1.00 96.38 268 ILE A CA 1
ATOM 2069 C C . ILE A 1 268 ? -13.794 8.871 16.832 1.00 96.38 268 ILE A C 1
ATOM 2071 O O . ILE A 1 268 ? -13.768 7.677 16.525 1.00 96.38 268 ILE A O 1
ATOM 2075 N N . GLN A 1 269 ? -14.719 9.378 17.644 1.00 96.25 269 GLN A N 1
ATOM 2076 C CA . GLN A 1 269 ? -15.899 8.626 18.053 1.00 96.25 269 GLN A CA 1
ATOM 2077 C C . GLN A 1 269 ? -17.009 8.836 17.017 1.00 96.25 269 GLN A C 1
ATOM 2079 O O . GLN A 1 269 ? -17.572 9.924 16.919 1.00 96.25 269 GLN A O 1
ATOM 2084 N N . ASN A 1 270 ? -17.335 7.794 16.257 1.00 94.19 270 ASN A N 1
ATOM 2085 C CA . ASN A 1 270 ? -18.374 7.817 15.234 1.00 94.19 270 ASN A CA 1
ATOM 2086 C C . ASN A 1 270 ? -19.476 6.800 15.559 1.00 94.19 270 ASN A C 1
ATOM 2088 O O . ASN A 1 270 ? -19.416 5.628 15.178 1.00 94.19 270 ASN A O 1
ATOM 2092 N N . GLY A 1 271 ? -20.490 7.267 16.287 1.00 94.94 271 GLY A N 1
ATOM 2093 C CA . GLY A 1 271 ? -21.642 6.468 16.694 1.00 94.94 271 GLY A CA 1
ATOM 2094 C C . GLY A 1 271 ? -21.410 5.635 17.956 1.00 94.94 271 GLY A C 1
ATOM 2095 O O . GLY A 1 271 ? -20.502 5.890 18.757 1.00 94.94 271 GLY A O 1
ATOM 2096 N N . ARG A 1 272 ? -22.293 4.651 18.161 1.00 95.88 272 ARG A N 1
ATOM 2097 C CA . ARG A 1 272 ? -22.292 3.762 19.328 1.00 95.88 272 ARG A CA 1
ATOM 2098 C C . ARG A 1 272 ? -22.673 2.333 18.939 1.00 95.88 272 ARG A C 1
ATOM 2100 O O . ARG A 1 272 ? -23.580 2.136 18.135 1.00 95.88 272 ARG A O 1
ATOM 2107 N N . TYR A 1 273 ? -22.017 1.343 19.534 1.00 94.25 273 TYR A N 1
ATOM 2108 C CA . TYR A 1 273 ? -22.449 -0.051 19.495 1.00 94.25 273 TYR A CA 1
ATOM 2109 C C . TYR A 1 273 ? -23.566 -0.275 20.512 1.00 94.25 273 TYR A C 1
ATOM 2111 O O . TYR A 1 273 ? -23.471 0.189 21.650 1.00 94.25 273 TYR A O 1
ATOM 2119 N N . TRP A 1 274 ? -24.614 -0.999 20.106 1.00 93.69 274 TRP A N 1
ATOM 2120 C CA . TRP A 1 274 ? -25.752 -1.341 20.973 1.00 93.69 274 TRP A CA 1
ATOM 2121 C C . TRP A 1 274 ? -26.391 -0.127 21.663 1.00 93.69 274 TRP A C 1
ATOM 2123 O O . TRP A 1 274 ? -26.872 -0.243 22.783 1.00 93.69 274 TRP A O 1
ATOM 2133 N N . LEU A 1 275 ? -26.334 1.055 21.032 1.00 94.44 275 LEU A N 1
ATOM 2134 C CA . LEU A 1 275 ? -26.759 2.355 21.578 1.00 94.44 275 LEU A CA 1
ATOM 2135 C C . LEU A 1 275 ? -25.981 2.850 22.822 1.00 94.44 275 LEU A C 1
ATOM 2137 O O . LEU A 1 275 ? -26.044 4.033 23.146 1.00 94.44 275 LEU A O 1
ATOM 2141 N N . LEU A 1 276 ? -25.200 1.996 23.486 1.00 94.31 276 LEU A N 1
ATOM 2142 C CA . LEU A 1 276 ? -24.543 2.289 24.762 1.00 94.31 276 LEU A CA 1
ATOM 2143 C C . LEU A 1 276 ? -23.056 2.613 24.598 1.00 94.31 276 LEU A C 1
ATOM 2145 O O . LEU A 1 276 ? -22.584 3.643 25.087 1.00 94.31 276 LEU A O 1
ATOM 2149 N N . PHE A 1 277 ? -22.314 1.764 23.889 1.00 97.00 277 PHE A N 1
ATOM 2150 C CA . PHE A 1 277 ? -20.853 1.795 23.907 1.00 97.00 277 PHE A CA 1
ATOM 2151 C C . PHE A 1 277 ? -20.288 2.665 22.785 1.00 97.00 277 PHE A C 1
ATOM 2153 O O . PHE A 1 277 ? -20.762 2.563 21.656 1.00 97.00 277 PHE A O 1
ATOM 2160 N N . PRO A 1 278 ? -19.272 3.50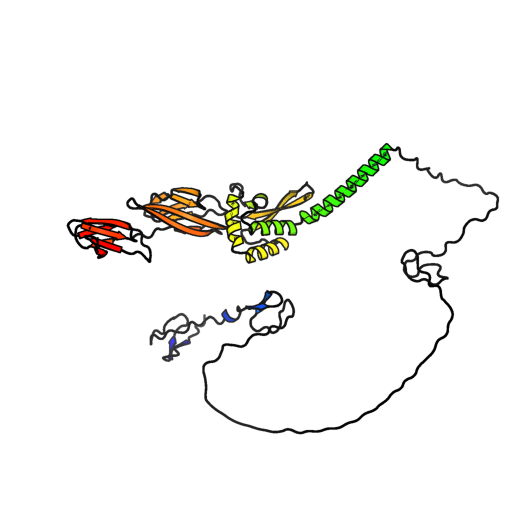5 23.033 1.00 96.38 278 PRO A N 1
ATOM 2161 C CA . PRO A 1 278 ? -18.700 4.361 21.998 1.00 96.38 278 PRO A CA 1
ATOM 2162 C C . PRO A 1 278 ? -18.095 3.528 20.863 1.00 96.38 278 PRO A C 1
ATOM 2164 O O . PRO A 1 278 ? -17.441 2.514 21.102 1.00 96.38 278 PRO A O 1
ATOM 2167 N N . LYS A 1 279 ? -18.294 3.960 19.616 1.00 97.31 279 LYS A N 1
ATOM 2168 C CA . LYS A 1 279 ? -17.640 3.369 18.444 1.00 97.31 279 LYS A CA 1
ATOM 2169 C C . LYS A 1 279 ? -16.512 4.283 17.986 1.00 97.31 279 LYS A C 1
ATOM 2171 O O . LYS A 1 279 ? -16.777 5.417 17.599 1.00 97.31 279 LYS A O 1
ATOM 2176 N N . TYR A 1 280 ? -15.277 3.794 18.013 1.00 97.50 280 TYR A N 1
ATOM 2177 C CA . TYR A 1 280 ? -14.115 4.543 17.542 1.00 97.50 280 TYR A CA 1
ATOM 2178 C C . TYR A 1 280 ? -13.692 4.088 16.146 1.00 97.50 280 TYR A C 1
ATOM 2180 O O . TYR A 1 280 ? -13.717 2.898 15.830 1.00 97.50 280 TYR A O 1
ATOM 2188 N N . GLN A 1 281 ? -13.314 5.050 15.308 1.00 97.56 281 GLN A N 1
ATOM 2189 C CA . GLN A 1 281 ? -12.809 4.823 13.956 1.00 97.56 281 GLN A CA 1
ATOM 2190 C C . GLN A 1 281 ? -11.627 5.753 13.679 1.00 97.56 281 GLN A C 1
ATOM 2192 O O . GLN A 1 281 ? -11.560 6.862 14.212 1.00 97.56 281 GLN A O 1
ATOM 2197 N N . LEU A 1 282 ? -10.703 5.309 12.831 1.00 97.88 282 LEU A N 1
ATOM 2198 C CA . LEU A 1 282 ? -9.627 6.147 12.322 1.00 97.88 282 LEU A CA 1
ATOM 2199 C C . LEU A 1 282 ? -10.150 7.020 11.191 1.00 97.88 282 LEU A C 1
ATOM 2201 O O . LEU A 1 282 ? -10.551 6.513 10.143 1.00 97.88 282 LEU A O 1
ATOM 2205 N N . LYS A 1 283 ? -10.105 8.333 11.390 1.00 97.62 283 LYS A N 1
ATOM 2206 C CA . LYS A 1 283 ? -10.239 9.303 10.313 1.00 97.62 283 LYS A CA 1
ATOM 2207 C C . LYS A 1 283 ? -8.887 9.448 9.632 1.00 97.62 283 LYS A C 1
ATOM 2209 O O . LYS A 1 283 ? -7.923 9.887 10.259 1.00 97.62 283 LYS A O 1
ATOM 2214 N N . VAL A 1 284 ? -8.836 9.064 8.362 1.00 97.88 284 VAL A N 1
ATOM 2215 C CA . VAL A 1 284 ? -7.616 9.040 7.555 1.00 97.88 284 VAL A CA 1
ATOM 2216 C C . VAL A 1 284 ? -7.751 10.039 6.410 1.00 97.88 284 VAL A C 1
ATOM 2218 O O . VAL A 1 284 ? -8.724 9.998 5.656 1.00 97.88 284 VAL A O 1
ATOM 2221 N N . GLN A 1 285 ? -6.769 10.929 6.286 1.00 97.06 285 GLN A N 1
ATOM 2222 C CA . GLN A 1 285 ? -6.680 11.892 5.195 1.00 97.06 285 GLN A CA 1
ATOM 2223 C C . GLN A 1 285 ? -6.441 11.186 3.859 1.00 97.06 285 GLN A C 1
ATOM 2225 O O . GLN A 1 285 ? -5.687 10.216 3.782 1.00 97.06 285 GLN A O 1
ATOM 2230 N N . THR A 1 286 ? -7.076 11.677 2.799 1.00 97.19 286 THR A N 1
ATOM 2231 C CA . THR A 1 286 ? -6.926 11.140 1.444 1.00 97.19 286 THR A CA 1
ATOM 2232 C C . THR A 1 286 ? -6.044 12.032 0.575 1.00 97.19 286 THR A C 1
ATOM 2234 O O . THR A 1 286 ? -5.930 13.238 0.785 1.00 97.19 286 THR A O 1
ATOM 2237 N N . PHE A 1 287 ? -5.403 11.425 -0.423 1.00 97.12 287 PHE A N 1
ATOM 2238 C CA . PHE A 1 287 ? -4.486 12.096 -1.341 1.00 97.12 287 PHE A CA 1
ATOM 2239 C C . PHE A 1 287 ? -4.872 11.843 -2.792 1.00 97.12 287 PHE A C 1
ATOM 2241 O O . PHE A 1 287 ? -5.445 10.810 -3.128 1.00 97.12 287 PHE A O 1
ATOM 2248 N N . GLN A 1 288 ? -4.510 12.773 -3.666 1.00 96.00 288 GLN A N 1
ATOM 2249 C CA . GLN A 1 288 ? -4.714 12.699 -5.104 1.00 96.00 288 GLN A CA 1
ATOM 2250 C C . GLN A 1 288 ? -3.366 12.825 -5.834 1.00 96.00 288 GLN A C 1
ATOM 2252 O O . GLN A 1 288 ? -3.027 13.898 -6.339 1.00 96.00 288 GLN A O 1
ATOM 2257 N N . PRO A 1 289 ? -2.549 11.756 -5.865 1.00 96.44 289 PRO A N 1
ATOM 2258 C CA . PRO A 1 289 ? -1.268 11.786 -6.556 1.00 96.44 289 PRO A CA 1
ATOM 2259 C C . PRO A 1 289 ? -1.450 11.925 -8.072 1.00 96.44 289 PRO A C 1
ATOM 2261 O O . PRO A 1 289 ? -2.492 11.590 -8.644 1.00 96.44 289 PRO A O 1
ATOM 2264 N N . GLN A 1 290 ? -0.395 12.387 -8.729 1.00 96.38 290 GLN A N 1
ATOM 2265 C CA . GLN A 1 290 ? -0.307 12.495 -10.179 1.00 96.38 290 GLN A CA 1
ATOM 2266 C C . GLN A 1 290 ? 0.786 11.559 -10.683 1.00 96.38 290 GLN A C 1
ATOM 2268 O O . GLN A 1 290 ? 1.796 11.362 -10.011 1.00 96.38 290 GLN A O 1
ATOM 2273 N N . VAL A 1 291 ? 0.589 10.966 -11.857 1.00 97.12 291 VAL A N 1
ATOM 2274 C CA . VAL A 1 291 ? 1.639 10.202 -12.537 1.00 97.12 291 VAL A CA 1
ATOM 2275 C C . VAL A 1 291 ? 1.923 10.837 -13.879 1.00 97.12 291 VAL A C 1
ATOM 2277 O O . VAL A 1 291 ? 0.993 11.231 -14.581 1.00 97.12 291 VAL A O 1
ATOM 2280 N N . GLU A 1 292 ? 3.203 10.922 -14.215 1.00 96.75 292 GLU A N 1
ATOM 2281 C CA . GLU A 1 292 ? 3.702 11.464 -15.470 1.00 96.75 292 GLU A CA 1
ATOM 2282 C C . GLU A 1 292 ? 4.698 10.510 -16.118 1.00 96.75 292 GLU A C 1
ATOM 2284 O O . GLU A 1 292 ? 5.332 9.699 -15.446 1.00 96.75 292 GLU A O 1
ATOM 2289 N N . THR A 1 293 ? 4.822 10.596 -17.435 1.00 95.88 293 THR A N 1
ATOM 2290 C CA . THR A 1 293 ? 5.823 9.877 -18.218 1.00 95.88 293 THR A CA 1
ATOM 2291 C C . THR A 1 293 ? 6.195 10.683 -19.459 1.00 95.88 293 THR A C 1
ATOM 2293 O O . THR A 1 293 ? 5.440 11.555 -19.904 1.00 95.88 293 THR A O 1
ATOM 2296 N N . ASN A 1 294 ? 7.340 10.355 -20.048 1.00 94.44 294 ASN A N 1
ATOM 2297 C CA . ASN A 1 294 ? 7.861 10.997 -21.247 1.00 94.44 294 ASN A CA 1
ATOM 2298 C C . ASN A 1 294 ? 7.322 10.433 -22.572 1.00 94.44 294 ASN A C 1
ATOM 2300 O O . ASN A 1 294 ? 7.642 10.969 -23.629 1.00 94.44 294 ASN A O 1
ATOM 2304 N N . HIS A 1 295 ? 6.502 9.377 -22.537 1.00 92.00 295 HIS A N 1
ATOM 2305 C CA . HIS A 1 295 ? 5.977 8.718 -23.740 1.00 92.00 295 HIS A CA 1
ATOM 2306 C C . HIS A 1 295 ? 4.458 8.840 -23.877 1.00 92.00 295 HIS A C 1
ATOM 2308 O O . HIS A 1 295 ? 3.707 8.652 -22.915 1.00 92.00 295 HIS A O 1
ATOM 2314 N N . GLY A 1 296 ? 4.003 9.102 -25.103 1.00 89.19 296 GLY A N 1
ATOM 2315 C CA . GLY A 1 296 ? 2.587 9.067 -25.469 1.00 89.19 296 GLY A CA 1
ATOM 2316 C C . GLY A 1 296 ? 2.013 7.649 -25.437 1.00 89.19 296 GLY A C 1
ATOM 2317 O O . GLY A 1 296 ? 2.722 6.682 -25.155 1.00 89.19 296 GLY A O 1
ATOM 2318 N N . ASP A 1 297 ? 0.705 7.528 -25.684 1.00 89.44 297 ASP A N 1
ATOM 2319 C CA . ASP A 1 297 ? -0.018 6.242 -25.703 1.00 89.44 297 ASP A CA 1
ATOM 2320 C C . ASP A 1 297 ? 0.231 5.358 -24.472 1.00 89.44 297 ASP A C 1
ATOM 2322 O O . ASP A 1 297 ? 0.201 4.125 -24.520 1.00 89.44 297 ASP A O 1
ATOM 2326 N N . SER A 1 298 ? 0.460 6.015 -23.338 1.00 95.50 298 SER A N 1
ATOM 2327 C CA . SER A 1 298 ? 0.814 5.358 -22.094 1.00 95.50 298 SER A CA 1
ATOM 2328 C C . SER A 1 298 ? -0.430 4.991 -21.293 1.00 95.50 298 SER A C 1
ATOM 2330 O O . SER A 1 298 ? -1.341 5.800 -21.117 1.00 95.50 298 SER A O 1
ATOM 2332 N N . VAL A 1 299 ? -0.465 3.771 -20.763 1.00 96.81 299 VAL A N 1
ATOM 2333 C CA . VAL A 1 299 ? -1.514 3.262 -19.871 1.00 96.81 299 VAL A CA 1
ATOM 2334 C C . VAL A 1 299 ? -0.913 3.009 -18.500 1.00 96.81 299 VAL A C 1
ATOM 2336 O O . VAL A 1 299 ? 0.093 2.311 -18.377 1.00 96.81 299 VAL A O 1
ATOM 2339 N N . ILE A 1 300 ? -1.559 3.530 -17.462 1.00 96.88 300 ILE A N 1
ATOM 2340 C CA . ILE A 1 300 ? -1.163 3.305 -16.076 1.00 96.88 300 ILE A CA 1
ATOM 2341 C C . ILE A 1 300 ? -2.022 2.226 -15.416 1.00 96.88 300 ILE A C 1
ATOM 2343 O O . ILE A 1 300 ? -3.252 2.198 -15.529 1.00 96.88 300 ILE A O 1
ATOM 2347 N N . THR A 1 301 ? -1.360 1.372 -14.643 1.00 96.62 301 THR A N 1
ATOM 2348 C CA . THR A 1 301 ? -1.985 0.506 -13.650 1.00 96.62 301 THR A CA 1
ATOM 2349 C C . THR A 1 301 ? -1.487 0.851 -12.250 1.00 96.62 301 THR A C 1
ATOM 2351 O O . THR A 1 301 ? -0.293 1.072 -12.055 1.00 96.62 301 THR A O 1
ATOM 2354 N N . MET A 1 302 ? -2.392 0.841 -11.276 1.00 96.25 302 MET A N 1
ATOM 2355 C CA . MET A 1 302 ? -2.108 1.024 -9.854 1.00 96.25 302 MET A CA 1
ATOM 2356 C C . MET A 1 302 ? -2.564 -0.229 -9.104 1.00 96.25 302 MET A C 1
ATOM 2358 O O . MET A 1 302 ? -3.725 -0.626 -9.210 1.00 96.25 302 MET A O 1
ATOM 2362 N N . ASN A 1 303 ? -1.647 -0.876 -8.384 1.00 94.19 303 ASN A N 1
ATOM 2363 C CA . ASN A 1 303 ? -1.847 -2.164 -7.711 1.00 94.19 303 ASN A CA 1
ATOM 2364 C C . ASN A 1 303 ? -2.444 -3.231 -8.652 1.00 94.19 303 ASN A C 1
ATOM 2366 O O . ASN A 1 303 ? -3.384 -3.939 -8.302 1.00 94.19 303 ASN A O 1
ATOM 2370 N N . GLY A 1 304 ? -1.943 -3.287 -9.892 1.00 92.75 304 GLY A N 1
ATOM 2371 C CA . GLY A 1 304 ? -2.408 -4.210 -10.935 1.00 92.75 304 GLY A CA 1
ATOM 2372 C C . GLY A 1 304 ? -3.730 -3.824 -11.615 1.00 92.75 304 GLY A C 1
ATOM 2373 O O . GLY A 1 304 ? -4.079 -4.413 -12.635 1.00 92.75 304 GLY A O 1
ATOM 2374 N N . LYS A 1 305 ? -4.453 -2.810 -11.121 1.00 94.69 305 LYS A N 1
ATOM 2375 C CA . LYS A 1 305 ? -5.707 -2.337 -11.723 1.00 94.69 305 LYS A CA 1
ATOM 2376 C C . LYS A 1 305 ? -5.448 -1.206 -12.713 1.00 94.69 305 LYS A C 1
ATOM 2378 O O . LYS A 1 305 ? -4.763 -0.242 -12.386 1.00 94.69 305 LYS A O 1
ATOM 2383 N N . ASN A 1 306 ? -6.029 -1.286 -13.908 1.00 95.75 306 ASN A N 1
ATOM 2384 C CA . ASN A 1 306 ? -5.964 -0.212 -14.902 1.00 95.75 306 ASN A CA 1
ATOM 2385 C C . ASN A 1 306 ? -6.665 1.058 -14.381 1.00 95.75 306 ASN A C 1
ATOM 2387 O O . ASN A 1 306 ? -7.829 1.002 -13.983 1.00 95.75 306 ASN A O 1
ATOM 2391 N N . VAL A 1 307 ? -5.948 2.187 -14.377 1.00 93.69 307 VAL A N 1
ATOM 2392 C CA . VAL A 1 307 ? -6.459 3.508 -13.957 1.00 93.69 307 VAL A CA 1
ATOM 2393 C C . VAL A 1 307 ? -6.512 4.519 -15.114 1.00 93.69 307 VAL A C 1
ATOM 2395 O O . VAL A 1 307 ? -6.860 5.687 -14.923 1.00 93.69 307 VAL A O 1
ATOM 2398 N N . GLY A 1 308 ? -6.263 4.063 -16.344 1.00 95.06 308 GLY A N 1
ATOM 2399 C CA . GLY A 1 308 ? -6.526 4.762 -17.602 1.00 95.06 308 GLY A CA 1
ATOM 2400 C C . GLY A 1 308 ? -5.277 5.171 -18.387 1.00 95.06 308 GLY A C 1
ATOM 2401 O O . GLY A 1 308 ? -4.152 4.821 -18.037 1.00 95.06 308 GLY A O 1
ATOM 2402 N N . LYS A 1 309 ? -5.498 5.914 -19.476 1.00 96.25 309 LYS A N 1
ATOM 2403 C CA . LYS A 1 309 ? -4.435 6.478 -20.319 1.00 96.25 309 LYS A CA 1
ATOM 2404 C C . LYS A 1 309 ? -3.887 7.778 -19.730 1.00 96.25 309 LYS A C 1
ATOM 2406 O O . LYS A 1 309 ? -4.651 8.529 -19.123 1.00 96.25 309 LYS A O 1
ATOM 2411 N N . LEU A 1 310 ? -2.598 8.031 -19.925 1.00 95.50 310 LEU A N 1
ATOM 2412 C CA . LEU A 1 310 ? -1.971 9.325 -19.676 1.00 95.50 310 LEU A CA 1
ATOM 2413 C C . LEU A 1 310 ? -2.142 10.194 -20.923 1.00 95.50 310 LEU A C 1
ATOM 2415 O O . LEU A 1 310 ? -2.077 9.699 -22.048 1.00 95.50 310 LEU A O 1
ATOM 2419 N N . THR A 1 311 ? -2.380 11.482 -20.714 1.00 94.88 311 THR A N 1
ATOM 2420 C CA . THR A 1 311 ? -2.656 12.452 -21.780 1.00 94.88 311 THR A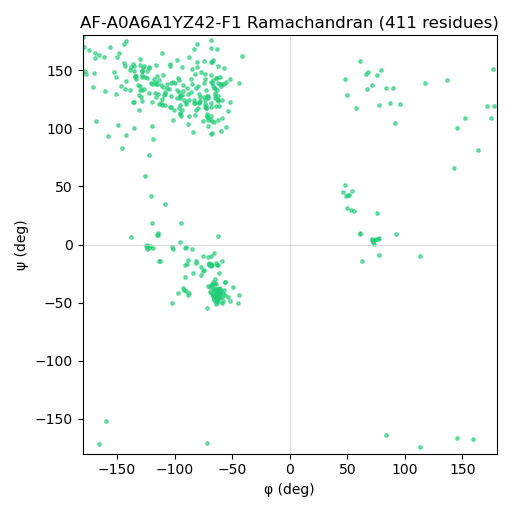 CA 1
ATOM 2421 C C . THR A 1 311 ? -1.728 13.646 -21.635 1.00 94.88 311 THR A C 1
ATOM 2423 O O . THR A 1 311 ? -1.349 13.997 -20.520 1.00 94.88 311 THR A O 1
ATOM 2426 N N . GLY A 1 312 ? -1.369 14.282 -22.742 1.00 93.56 312 GLY A N 1
ATOM 2427 C CA . GLY A 1 312 ? -0.462 15.424 -22.743 1.00 93.56 312 GLY A CA 1
ATOM 2428 C C . GLY A 1 312 ? 0.173 15.638 -24.110 1.00 93.56 312 GLY A C 1
ATOM 2429 O O . GLY A 1 312 ? -0.269 15.046 -25.097 1.00 93.56 312 GLY A O 1
ATOM 2430 N N . SER A 1 313 ? 1.194 16.485 -24.146 1.00 89.69 313 SER A N 1
ATOM 2431 C CA . SER A 1 313 ? 1.976 16.838 -25.333 1.00 89.69 313 SER A CA 1
ATOM 2432 C C . SER A 1 313 ? 3.451 16.993 -24.957 1.00 89.69 313 SER A C 1
ATOM 2434 O O . SER A 1 313 ? 3.813 16.894 -23.785 1.00 89.69 313 SER A O 1
ATOM 2436 N N . ASP A 1 314 ? 4.314 17.208 -25.951 1.00 89.00 314 ASP A N 1
ATOM 2437 C CA . ASP A 1 314 ? 5.705 17.642 -25.746 1.00 89.00 314 ASP A CA 1
ATOM 2438 C C . ASP A 1 314 ? 6.515 16.752 -24.789 1.00 89.00 314 ASP A C 1
ATOM 2440 O O . ASP A 1 314 ? 7.207 17.230 -23.889 1.00 89.00 314 ASP A O 1
ATOM 2444 N N . ASN A 1 315 ? 6.416 15.429 -24.972 1.00 87.31 315 ASN A N 1
ATOM 2445 C CA . ASN A 1 315 ? 7.077 14.424 -24.128 1.00 87.31 315 ASN A CA 1
ATOM 2446 C C . ASN A 1 315 ? 6.735 14.552 -22.633 1.00 87.31 315 ASN A C 1
ATOM 2448 O O . ASN A 1 315 ? 7.544 14.197 -21.779 1.00 87.31 315 ASN A O 1
ATOM 2452 N N . LYS A 1 316 ? 5.547 15.065 -22.302 1.00 93.25 316 LYS A N 1
ATOM 2453 C CA . LYS A 1 316 ? 5.010 15.107 -20.941 1.00 93.25 316 LYS A CA 1
ATOM 2454 C C . LYS A 1 316 ? 3.556 14.672 -20.955 1.00 93.25 316 LYS A C 1
ATOM 2456 O O . LYS A 1 316 ? 2.648 15.438 -21.268 1.00 93.25 316 LYS A O 1
ATOM 2461 N N . PHE A 1 317 ? 3.336 13.421 -20.583 1.00 96.38 317 PHE A N 1
ATOM 2462 C CA . PHE A 1 317 ? 2.016 12.810 -20.533 1.00 96.38 317 PHE A CA 1
ATOM 2463 C C . PHE A 1 317 ? 1.683 12.509 -19.086 1.00 96.38 317 PHE A C 1
ATOM 2465 O O . PHE A 1 317 ? 2.409 11.775 -18.423 1.00 96.38 317 PHE A O 1
ATOM 2472 N N . GLY A 1 318 ? 0.589 13.081 -18.595 1.00 95.94 318 GLY A N 1
ATOM 2473 C CA . GLY A 1 318 ? 0.233 13.049 -17.186 1.00 95.94 318 GLY A CA 1
ATOM 2474 C C . GLY A 1 318 ? -1.202 12.617 -16.944 1.00 95.94 318 GLY A C 1
ATOM 2475 O O . GLY A 1 318 ? -2.068 12.692 -17.818 1.00 95.94 318 GLY A O 1
ATOM 2476 N N . LYS A 1 319 ? -1.464 12.164 -15.720 1.00 95.88 319 LYS A N 1
ATOM 2477 C CA . LYS A 1 319 ? -2.818 11.954 -15.214 1.00 95.88 319 LYS A CA 1
ATOM 2478 C C . LYS A 1 319 ? -2.873 12.138 -13.703 1.00 95.88 319 LYS A C 1
ATOM 2480 O O . LYS A 1 319 ? -2.132 11.490 -12.963 1.00 95.88 319 LYS A O 1
ATOM 2485 N N . LYS A 1 320 ? -3.819 12.962 -13.244 1.00 96.06 320 LYS A N 1
ATOM 2486 C CA . LYS A 1 320 ? -4.243 12.985 -11.838 1.00 96.06 320 LYS A CA 1
ATOM 2487 C C . LYS A 1 320 ? -5.038 11.722 -11.534 1.00 96.06 320 LYS A C 1
ATOM 2489 O O . LYS A 1 320 ? -5.975 11.383 -12.261 1.00 96.06 320 LYS A O 1
ATOM 2494 N N . LEU A 1 321 ? -4.649 11.013 -10.483 1.00 95.12 321 LEU A N 1
ATOM 2495 C CA . LEU A 1 321 ? -5.324 9.791 -10.069 1.00 95.12 321 LEU A CA 1
ATOM 2496 C C . LEU A 1 321 ? -6.592 10.104 -9.264 1.00 95.12 321 LEU A C 1
ATOM 2498 O O . LEU A 1 321 ? -6.894 11.257 -8.955 1.00 95.12 321 LEU A O 1
ATOM 2502 N N . GLY A 1 322 ? -7.374 9.065 -8.971 1.00 93.88 322 GLY A N 1
ATOM 2503 C CA . GLY A 1 322 ? -8.451 9.169 -7.988 1.00 93.88 322 GLY A CA 1
ATOM 2504 C C . GLY A 1 322 ? -7.896 9.357 -6.575 1.00 93.88 322 GLY A C 1
ATOM 2505 O O . GLY A 1 322 ? -6.698 9.180 -6.348 1.00 93.88 322 GLY A O 1
ATOM 2506 N N . LEU A 1 323 ? -8.777 9.693 -5.632 1.00 96.25 323 LEU A N 1
ATOM 2507 C CA . LEU A 1 323 ? -8.411 9.752 -4.219 1.00 96.25 323 LEU A CA 1
ATOM 2508 C C . LEU A 1 323 ? -7.942 8.381 -3.725 1.00 96.25 323 LEU A C 1
ATOM 2510 O O . LEU A 1 323 ? -8.531 7.349 -4.053 1.00 96.25 323 LEU A O 1
ATOM 2514 N N . VAL A 1 324 ? -6.879 8.392 -2.933 1.00 96.50 324 VAL A N 1
ATOM 2515 C CA . VAL A 1 324 ? -6.264 7.211 -2.339 1.00 96.50 324 VAL A CA 1
ATOM 2516 C C . VAL A 1 324 ? -5.955 7.463 -0.868 1.00 96.50 324 VAL A C 1
ATOM 2518 O O . VAL A 1 324 ? -5.673 8.592 -0.467 1.00 96.50 324 VAL A O 1
ATOM 2521 N N . PHE A 1 325 ? -5.992 6.410 -0.055 1.00 97.50 325 PHE A N 1
ATOM 2522 C CA . PHE A 1 325 ? -5.474 6.479 1.310 1.00 97.50 325 PHE A CA 1
ATOM 2523 C C . PHE A 1 325 ? -3.942 6.481 1.309 1.00 97.50 325 PHE A C 1
ATOM 2525 O O . PHE A 1 325 ? -3.336 5.995 0.347 1.00 97.50 325 PHE A O 1
ATOM 2532 N N . PRO A 1 326 ? -3.293 6.982 2.372 1.00 96.88 326 PRO A N 1
ATOM 2533 C CA . PRO A 1 326 ? -1.865 6.814 2.542 1.00 96.88 326 PRO A CA 1
ATOM 2534 C C . PRO A 1 326 ? -1.479 5.338 2.548 1.00 96.88 326 PRO A C 1
ATOM 2536 O O . PRO A 1 326 ? -2.268 4.473 2.927 1.00 96.88 326 PRO A O 1
ATOM 2539 N N . GLY A 1 327 ? -0.256 5.046 2.123 1.00 96.75 327 GLY A N 1
ATOM 2540 C CA . GLY A 1 327 ? 0.260 3.683 2.142 1.00 96.75 327 GLY A CA 1
ATOM 2541 C C . GLY A 1 327 ? 1.181 3.352 0.981 1.00 96.75 327 GLY A C 1
ATOM 2542 O O . GLY A 1 327 ? 1.658 4.236 0.269 1.00 96.75 327 GLY A O 1
ATOM 2543 N N . LYS A 1 328 ? 1.441 2.058 0.806 1.00 97.00 328 LYS A N 1
ATOM 2544 C CA . LYS A 1 328 ? 2.363 1.509 -0.189 1.00 97.00 328 LYS A CA 1
ATOM 2545 C C . LYS A 1 328 ? 1.617 1.168 -1.478 1.00 97.00 328 LYS A C 1
ATOM 2547 O O . LYS A 1 328 ? 0.661 0.401 -1.458 1.00 97.00 328 LYS A O 1
ATOM 2552 N N . TYR A 1 329 ? 2.069 1.722 -2.600 1.00 96.94 329 TYR A N 1
ATOM 2553 C CA . TYR A 1 329 ? 1.445 1.530 -3.909 1.00 96.94 329 TYR A CA 1
ATOM 2554 C C . TYR A 1 329 ? 2.446 1.028 -4.938 1.00 96.94 329 TYR A C 1
ATOM 2556 O O . TYR A 1 329 ? 3.603 1.451 -4.954 1.00 96.94 329 TYR A O 1
ATOM 2564 N N . HIS A 1 330 ? 1.967 0.162 -5.826 1.00 96.81 330 HIS A N 1
ATOM 2565 C CA . HIS A 1 330 ? 2.698 -0.339 -6.977 1.00 96.81 330 HIS A CA 1
ATOM 2566 C C . HIS A 1 330 ? 2.133 0.261 -8.262 1.00 96.81 330 HIS A C 1
ATOM 2568 O O . HIS A 1 330 ? 0.961 0.070 -8.590 1.00 96.81 330 HIS A O 1
ATOM 2574 N N . PHE A 1 331 ? 2.971 0.973 -9.000 1.00 96.75 331 PHE A N 1
ATOM 2575 C CA . PHE A 1 331 ? 2.620 1.617 -10.254 1.00 96.75 331 PHE A CA 1
ATOM 2576 C C . PHE A 1 331 ? 3.341 0.943 -11.408 1.00 96.75 331 PHE A C 1
ATOM 2578 O O . PHE A 1 331 ? 4.543 0.689 -11.338 1.00 96.75 331 PHE A O 1
ATOM 2585 N N . THR A 1 332 ? 2.615 0.735 -12.499 1.00 96.94 332 THR A N 1
ATOM 2586 C CA . THR A 1 332 ? 3.192 0.323 -13.777 1.00 96.94 332 THR A CA 1
ATOM 2587 C C . THR A 1 332 ? 2.648 1.231 -14.862 1.00 96.94 332 THR A C 1
ATOM 2589 O O . THR A 1 332 ? 1.436 1.406 -14.973 1.00 96.94 332 THR A O 1
ATOM 2592 N N . VAL A 1 333 ? 3.537 1.798 -15.667 1.00 96.56 333 VAL A N 1
ATOM 2593 C CA . VAL A 1 333 ? 3.189 2.530 -16.884 1.00 96.56 333 VAL A CA 1
ATOM 2594 C C . VAL A 1 333 ? 3.662 1.702 -18.062 1.00 96.56 333 VAL A C 1
ATOM 2596 O O . VAL A 1 333 ? 4.826 1.313 -18.108 1.00 96.56 333 VAL A O 1
ATOM 2599 N N . LYS A 1 334 ? 2.749 1.396 -18.983 1.00 95.44 334 LYS A N 1
ATOM 2600 C CA . LYS A 1 334 ? 3.044 0.712 -20.244 1.00 95.44 334 LYS A CA 1
ATOM 2601 C C . LYS A 1 334 ? 2.886 1.701 -21.388 1.00 95.44 334 LYS A C 1
ATOM 2603 O O . LYS A 1 334 ? 1.825 2.309 -21.488 1.00 95.44 334 LYS A O 1
ATOM 2608 N N . SER A 1 335 ? 3.892 1.811 -22.242 1.00 93.81 335 SER A N 1
ATOM 2609 C CA . SER A 1 335 ? 3.947 2.778 -23.345 1.00 93.81 335 SER A CA 1
ATOM 2610 C C . SER A 1 335 ? 4.268 2.063 -24.652 1.00 93.81 335 SER A C 1
ATOM 2612 O O . SER A 1 335 ? 5.028 1.093 -24.649 1.00 93.81 335 SER A O 1
ATOM 2614 N N . GLN A 1 336 ? 3.710 2.538 -25.766 1.00 90.56 336 GLN A N 1
ATOM 2615 C CA . GLN A 1 336 ? 4.084 2.069 -27.101 1.00 90.56 336 GLN A CA 1
ATOM 2616 C C . GLN A 1 336 ? 5.116 3.022 -27.700 1.00 90.56 336 GLN A C 1
ATOM 2618 O O . GLN A 1 336 ? 4.829 4.194 -27.915 1.00 90.56 336 GLN A O 1
ATOM 2623 N N . VAL A 1 337 ? 6.321 2.521 -27.967 1.00 88.81 337 VAL A N 1
ATOM 2624 C CA . VAL A 1 337 ? 7.441 3.315 -28.489 1.00 88.81 337 VAL A CA 1
ATOM 2625 C C . VAL A 1 337 ? 8.036 2.585 -29.685 1.00 88.81 337 VAL A C 1
ATOM 2627 O O . VAL A 1 337 ? 8.546 1.475 -29.537 1.00 88.81 337 VAL A O 1
ATOM 2630 N N . GLU A 1 338 ? 7.960 3.183 -30.878 1.00 86.50 338 GLU A N 1
ATOM 2631 C CA . GLU A 1 338 ? 8.484 2.590 -32.125 1.00 86.50 338 GLU A CA 1
ATOM 2632 C C . GLU A 1 338 ? 7.975 1.146 -32.354 1.00 86.50 338 GLU A C 1
ATOM 2634 O O . GLU A 1 338 ? 8.741 0.232 -32.663 1.00 86.50 338 GLU A O 1
ATOM 2639 N N . GLY A 1 339 ? 6.678 0.909 -32.107 1.00 84.31 339 GLY A N 1
ATOM 2640 C CA . GLY A 1 339 ? 6.038 -0.410 -32.231 1.00 84.31 339 GLY A CA 1
ATOM 2641 C C . GLY A 1 339 ? 6.366 -1.410 -31.111 1.00 84.31 339 GLY A C 1
ATOM 2642 O O . GLY A 1 339 ? 5.933 -2.560 -31.177 1.00 84.31 339 GLY A O 1
ATOM 2643 N N . ARG A 1 340 ? 7.116 -1.000 -30.078 1.00 86.12 340 ARG A N 1
ATOM 2644 C CA . ARG A 1 340 ? 7.496 -1.838 -28.930 1.00 86.12 340 ARG A CA 1
ATOM 2645 C C . ARG A 1 340 ? 6.717 -1.429 -27.688 1.00 86.12 340 ARG A C 1
ATOM 2647 O O . ARG A 1 340 ? 6.671 -0.252 -27.341 1.00 86.12 340 ARG A O 1
ATOM 2654 N N . THR A 1 341 ? 6.193 -2.412 -26.964 1.00 90.31 341 THR A N 1
ATOM 2655 C CA . THR A 1 341 ? 5.603 -2.174 -25.645 1.00 90.31 341 THR A CA 1
ATOM 2656 C C . THR A 1 341 ? 6.703 -2.129 -24.595 1.00 90.31 341 THR A C 1
ATOM 2658 O O . THR A 1 341 ? 7.329 -3.146 -24.297 1.00 90.31 341 THR A O 1
ATOM 2661 N N . LEU A 1 342 ? 6.931 -0.947 -24.034 1.00 90.50 342 LEU A N 1
ATOM 2662 C CA . LEU A 1 342 ? 7.868 -0.713 -22.942 1.00 90.50 342 LEU A CA 1
ATOM 2663 C C . LEU A 1 342 ? 7.102 -0.543 -21.628 1.00 90.50 342 LEU A C 1
ATOM 2665 O O . LEU A 1 342 ? 5.932 -0.158 -21.630 1.00 90.50 342 LEU A O 1
ATOM 2669 N N . SER A 1 343 ? 7.752 -0.825 -20.498 1.00 91.19 343 SER A N 1
ATOM 2670 C CA . SER A 1 343 ? 7.139 -0.646 -19.180 1.00 91.19 343 SER A CA 1
ATOM 2671 C C . SER A 1 343 ? 8.093 -0.047 -18.155 1.00 91.19 343 SER A C 1
ATOM 2673 O O . SER A 1 343 ? 9.199 -0.555 -17.981 1.00 91.19 343 SER A O 1
ATOM 2675 N N . ALA A 1 344 ? 7.622 0.956 -17.415 1.00 92.44 344 ALA A N 1
ATOM 2676 C CA . ALA A 1 344 ? 8.231 1.432 -16.176 1.00 92.44 344 ALA A CA 1
ATOM 2677 C C . ALA A 1 344 ? 7.420 0.924 -14.982 1.00 92.44 344 ALA A C 1
ATOM 2679 O O . ALA A 1 344 ? 6.190 0.939 -15.011 1.00 92.44 344 ALA A O 1
ATOM 2680 N N . THR A 1 345 ? 8.102 0.495 -13.921 1.00 93.88 345 THR A N 1
ATOM 2681 C CA . THR A 1 345 ? 7.469 -0.003 -12.694 1.00 93.88 345 THR A CA 1
ATOM 2682 C C . THR A 1 345 ? 8.099 0.658 -11.474 1.00 93.88 345 THR A C 1
ATOM 2684 O O . THR A 1 345 ? 9.318 0.794 -11.415 1.00 93.88 345 THR A O 1
ATOM 2687 N N . SER A 1 346 ? 7.282 1.066 -10.503 1.00 93.38 346 SER A N 1
ATOM 2688 C CA . SER A 1 346 ? 7.736 1.718 -9.273 1.00 93.38 346 SER A CA 1
ATOM 2689 C C . SER A 1 346 ? 6.845 1.342 -8.095 1.00 93.38 346 SER A C 1
ATOM 2691 O O . SER A 1 346 ? 5.621 1.344 -8.209 1.00 93.38 346 SER A O 1
ATOM 2693 N N . THR A 1 347 ? 7.457 1.048 -6.949 1.00 95.88 347 THR A N 1
ATOM 2694 C CA . THR A 1 347 ? 6.751 0.863 -5.677 1.00 95.88 347 THR A CA 1
ATOM 2695 C C . THR A 1 347 ? 7.112 2.027 -4.765 1.00 95.88 347 THR A C 1
ATOM 2697 O O . THR A 1 347 ? 8.286 2.232 -4.464 1.00 95.88 347 THR A O 1
ATOM 2700 N N . THR A 1 348 ? 6.126 2.808 -4.326 1.00 95.06 348 THR A N 1
ATOM 2701 C CA . THR A 1 348 ? 6.364 4.006 -3.509 1.00 95.06 348 THR A CA 1
ATOM 2702 C C . THR A 1 348 ? 5.288 4.190 -2.448 1.00 95.06 348 THR A C 1
ATOM 2704 O O . THR A 1 348 ? 4.143 3.771 -2.621 1.00 95.06 348 THR A O 1
ATOM 2707 N N . ASN A 1 349 ? 5.660 4.856 -1.357 1.00 96.19 349 ASN A N 1
ATOM 2708 C CA . ASN A 1 349 ? 4.724 5.264 -0.321 1.00 96.19 349 ASN A CA 1
ATOM 2709 C C . ASN A 1 349 ? 4.094 6.615 -0.693 1.00 96.19 349 ASN A C 1
ATOM 2711 O O . ASN A 1 349 ? 4.797 7.570 -1.054 1.00 96.19 349 ASN A O 1
ATOM 2715 N N . ILE A 1 350 ? 2.771 6.693 -0.604 1.00 96.06 350 ILE A N 1
ATOM 2716 C CA . ILE A 1 350 ? 1.990 7.913 -0.804 1.00 96.06 350 ILE A CA 1
ATOM 2717 C C . ILE A 1 350 ? 1.554 8.419 0.570 1.00 96.06 350 ILE A C 1
ATOM 2719 O O . ILE A 1 350 ? 0.848 7.718 1.283 1.00 96.06 350 ILE A O 1
ATOM 2723 N N . TRP A 1 351 ? 1.996 9.626 0.921 1.00 95.38 351 TRP A N 1
ATOM 2724 C CA . TRP A 1 351 ? 1.643 10.353 2.153 1.00 95.38 351 TRP A CA 1
ATOM 2725 C C . TRP A 1 351 ? 1.381 11.843 1.884 1.00 95.38 351 TRP A C 1
ATOM 2727 O O . TRP A 1 351 ? 1.248 12.636 2.802 1.00 95.38 351 TRP A O 1
ATOM 2737 N N . ALA A 1 352 ? 1.368 12.231 0.609 1.00 95.44 352 ALA A N 1
ATOM 2738 C CA . ALA A 1 352 ? 1.158 13.594 0.154 1.00 95.44 352 ALA A CA 1
ATOM 2739 C C . ALA A 1 352 ? 0.744 13.579 -1.321 1.00 95.44 352 ALA A C 1
ATOM 2741 O O . ALA A 1 352 ? 1.008 12.613 -2.050 1.00 95.44 352 ALA A O 1
ATOM 2742 N N . ASN A 1 353 ? 0.157 14.684 -1.775 1.00 95.19 353 ASN A N 1
ATOM 2743 C CA . ASN A 1 353 ? -0.063 14.928 -3.195 1.00 95.19 353 ASN A CA 1
ATOM 2744 C C . ASN A 1 353 ? 1.293 15.177 -3.860 1.00 95.19 353 ASN A C 1
ATOM 2746 O O . ASN A 1 353 ? 1.918 16.210 -3.637 1.00 95.19 353 ASN A O 1
ATOM 2750 N N . LYS A 1 354 ? 1.758 14.211 -4.653 1.00 92.62 354 LYS A N 1
ATOM 2751 C CA . LYS A 1 354 ? 3.020 14.307 -5.390 1.00 92.62 354 LYS A CA 1
ATOM 2752 C C . LYS A 1 354 ? 2.862 13.797 -6.813 1.00 92.62 354 LYS A C 1
ATOM 2754 O O . LYS A 1 354 ? 2.006 12.950 -7.083 1.00 92.62 354 LYS A O 1
ATOM 2759 N N . THR A 1 355 ? 3.734 14.281 -7.686 1.00 95.75 355 THR A N 1
ATOM 2760 C CA . THR A 1 355 ? 3.885 13.768 -9.046 1.00 95.75 355 THR A CA 1
ATOM 2761 C C . THR A 1 355 ? 4.932 12.661 -9.057 1.00 95.75 355 THR A C 1
ATOM 2763 O O . THR A 1 355 ? 6.074 12.865 -8.648 1.00 95.75 355 THR A O 1
ATOM 2766 N N . LEU A 1 356 ? 4.542 11.474 -9.512 1.00 94.94 356 LEU A N 1
ATOM 2767 C CA . LEU A 1 356 ? 5.433 10.347 -9.746 1.00 94.94 356 LEU A CA 1
ATOM 2768 C C . LEU A 1 356 ? 5.841 10.333 -11.221 1.00 94.94 356 LEU A C 1
ATOM 2770 O O . LEU A 1 356 ? 5.007 10.062 -12.083 1.00 94.94 356 LEU A O 1
ATOM 2774 N N . SER A 1 357 ? 7.116 10.595 -11.504 1.00 95.25 357 SER A N 1
ATOM 2775 C CA . SER A 1 357 ? 7.674 10.391 -12.844 1.00 95.25 357 SER A CA 1
ATOM 2776 C C . SER A 1 357 ? 7.945 8.903 -13.073 1.00 95.25 357 SER A C 1
ATOM 2778 O O . SER A 1 357 ? 8.602 8.234 -12.274 1.00 95.25 357 SER A O 1
ATOM 2780 N N . MET A 1 358 ? 7.402 8.397 -14.173 1.00 94.44 358 MET A N 1
ATOM 2781 C CA . MET A 1 358 ? 7.508 7.031 -14.675 1.00 94.44 358 MET A CA 1
ATOM 2782 C C . MET A 1 358 ? 8.138 7.058 -16.072 1.00 94.44 358 MET A C 1
ATOM 2784 O O . MET A 1 358 ? 7.665 6.393 -16.998 1.00 94.44 358 MET A O 1
ATOM 2788 N N . ASP A 1 359 ? 9.167 7.886 -16.242 1.00 93.44 359 ASP A N 1
ATOM 2789 C CA . ASP A 1 359 ? 9.856 8.060 -17.516 1.00 93.44 359 ASP A CA 1
ATOM 2790 C C . ASP A 1 359 ? 10.598 6.781 -17.913 1.00 93.44 359 ASP A C 1
ATOM 2792 O O . ASP A 1 359 ? 11.286 6.145 -17.107 1.00 93.44 359 ASP A O 1
ATOM 2796 N N . ILE A 1 360 ? 10.494 6.418 -19.190 1.00 90.38 360 ILE A N 1
ATOM 2797 C CA . ILE A 1 360 ? 11.212 5.281 -19.761 1.00 90.38 360 ILE A CA 1
ATOM 2798 C C . ILE A 1 360 ? 12.425 5.826 -20.504 1.00 90.38 360 ILE A C 1
ATOM 2800 O O . ILE A 1 360 ? 12.302 6.550 -21.498 1.00 90.38 360 ILE A O 1
ATOM 2804 N N . LYS A 1 361 ? 13.614 5.457 -20.014 1.00 88.62 361 LYS A N 1
ATOM 2805 C CA . LYS A 1 361 ? 14.885 5.817 -20.643 1.00 88.62 361 LYS A CA 1
ATOM 2806 C C . LYS A 1 361 ? 15.079 5.012 -21.922 1.00 88.62 361 LYS A C 1
ATOM 2808 O O . LYS A 1 361 ? 15.198 3.787 -21.895 1.00 88.62 361 LYS A O 1
ATOM 2813 N N . THR A 1 362 ? 15.149 5.728 -23.031 1.00 89.88 362 THR A N 1
ATOM 2814 C CA . THR A 1 362 ? 15.382 5.180 -24.364 1.00 89.88 362 THR A CA 1
ATOM 2815 C C . THR A 1 362 ? 16.541 5.905 -25.028 1.00 89.88 362 THR A C 1
ATOM 2817 O O . THR A 1 362 ? 16.758 7.085 -24.765 1.00 89.88 362 THR A O 1
ATOM 2820 N N . GLN A 1 363 ? 17.245 5.227 -25.925 1.00 90.38 363 GLN A N 1
ATOM 2821 C CA . GLN A 1 363 ? 18.347 5.793 -26.693 1.00 90.38 363 GLN A CA 1
ATOM 2822 C C . GLN A 1 363 ? 18.226 5.396 -28.156 1.00 90.38 363 GLN A C 1
ATOM 2824 O O . GLN A 1 363 ? 17.828 4.278 -28.483 1.00 90.38 363 GLN A O 1
ATOM 2829 N N . THR A 1 364 ? 18.624 6.310 -29.034 1.00 93.00 364 THR A N 1
ATOM 2830 C CA . THR A 1 364 ? 18.822 6.005 -30.448 1.00 93.00 364 THR A CA 1
ATOM 2831 C C . THR A 1 364 ? 20.292 5.687 -30.686 1.00 93.00 364 THR A C 1
ATOM 2833 O O . THR A 1 364 ? 21.157 6.468 -30.283 1.00 93.00 364 THR A O 1
ATOM 2836 N N . PHE A 1 365 ? 20.575 4.551 -31.320 1.00 94.19 365 PHE A N 1
ATOM 2837 C CA . PHE A 1 365 ? 21.932 4.137 -31.677 1.00 94.19 365 PHE A CA 1
ATOM 2838 C C . PHE A 1 365 ? 21.960 3.407 -33.022 1.00 94.19 365 PHE A C 1
ATOM 2840 O O . PHE A 1 365 ? 20.960 2.846 -33.474 1.00 94.19 365 PHE A O 1
ATOM 2847 N N . LYS A 1 366 ? 23.128 3.422 -33.666 1.00 96.19 366 LYS A N 1
ATOM 2848 C CA . LYS A 1 366 ? 23.395 2.720 -34.921 1.00 96.19 366 LYS A CA 1
ATOM 2849 C C . LYS A 1 366 ? 24.351 1.561 -34.652 1.00 96.19 366 LYS A C 1
ATOM 2851 O O . LYS A 1 366 ? 25.343 1.740 -33.952 1.00 96.19 366 LYS A O 1
ATOM 2856 N N . VAL A 1 367 ? 24.053 0.398 -35.219 1.00 96.31 367 VAL A N 1
ATOM 2857 C CA . VAL A 1 367 ? 24.941 -0.768 -35.225 1.00 96.31 367 VAL A CA 1
ATOM 2858 C C . VAL A 1 367 ? 25.533 -0.898 -36.618 1.00 96.31 367 VAL A C 1
ATOM 2860 O O . VAL A 1 367 ? 24.803 -0.799 -37.604 1.00 96.31 367 VAL A O 1
ATOM 2863 N N . LYS A 1 368 ? 26.846 -1.116 -36.682 1.00 96.56 368 LYS A N 1
ATOM 2864 C CA . LYS A 1 368 ? 27.584 -1.365 -37.917 1.00 96.56 368 LYS A CA 1
ATOM 2865 C C . LYS A 1 368 ? 28.442 -2.614 -37.757 1.00 96.56 368 LYS A C 1
ATOM 2867 O O . LYS A 1 368 ? 29.187 -2.713 -36.787 1.00 96.56 368 LYS A O 1
ATOM 2872 N N . SER A 1 369 ? 28.310 -3.564 -38.675 1.00 96.38 369 SER A N 1
ATOM 2873 C CA . SER A 1 369 ? 29.075 -4.816 -38.706 1.00 96.38 369 SER A CA 1
ATOM 2874 C C . SER A 1 369 ? 29.029 -5.408 -40.126 1.00 96.38 369 SER A C 1
ATOM 2876 O O . SER A 1 369 ? 28.925 -4.667 -41.101 1.00 96.38 369 SER A O 1
ATOM 2878 N N . VAL A 1 370 ? 29.132 -6.729 -40.270 1.00 95.00 370 VAL A N 1
ATOM 2879 C CA . VAL A 1 370 ? 29.061 -7.417 -41.566 1.00 95.00 370 VAL A CA 1
ATOM 2880 C C . VAL A 1 370 ? 27.649 -7.337 -42.183 1.00 95.00 370 VAL A C 1
ATOM 2882 O O . VAL A 1 370 ? 26.657 -7.495 -41.462 1.00 95.00 370 VAL A O 1
ATOM 2885 N N . PRO A 1 371 ? 27.523 -7.128 -43.512 1.00 96.56 371 PRO A N 1
ATOM 2886 C CA . PRO A 1 371 ? 26.234 -7.129 -44.204 1.00 96.56 371 PRO A CA 1
ATOM 2887 C C . PRO A 1 371 ? 25.410 -8.382 -43.922 1.00 96.56 371 PRO A C 1
ATOM 2889 O O . PRO A 1 371 ? 25.949 -9.488 -43.851 1.00 96.56 371 PRO A O 1
ATOM 2892 N N . LYS A 1 372 ? 24.089 -8.211 -43.792 1.00 95.50 372 LYS A N 1
ATOM 2893 C CA . LYS A 1 372 ? 23.131 -9.285 -43.464 1.00 95.50 372 LYS A CA 1
ATOM 2894 C C . LYS A 1 372 ? 23.355 -9.977 -42.108 1.00 95.50 372 LYS A C 1
ATOM 2896 O O . LYS A 1 372 ? 22.687 -10.972 -41.835 1.00 95.50 372 LYS A O 1
ATOM 2901 N N . GLY A 1 373 ? 24.246 -9.474 -41.249 1.00 96.38 373 GLY A N 1
ATOM 2902 C CA . GLY A 1 373 ? 24.390 -9.976 -39.882 1.00 96.38 373 GLY A CA 1
ATOM 2903 C C . GLY A 1 373 ? 23.118 -9.752 -39.056 1.00 96.38 373 GLY A C 1
ATOM 2904 O O . GLY A 1 373 ? 22.416 -8.750 -39.205 1.00 96.38 373 GLY A O 1
ATOM 2905 N N . GLU A 1 374 ? 22.796 -10.698 -38.186 1.00 97.56 374 GLU A N 1
ATOM 2906 C CA . GLU A 1 374 ? 21.628 -10.654 -37.311 1.00 97.56 374 GLU A CA 1
ATOM 2907 C C . GLU A 1 374 ? 22.002 -9.974 -35.997 1.00 97.56 374 GLU A C 1
ATOM 2909 O O . GLU A 1 374 ? 22.900 -10.426 -35.294 1.00 97.56 374 GLU A O 1
ATOM 2914 N N . VAL A 1 375 ? 21.328 -8.881 -35.649 1.00 97.12 375 VAL A N 1
ATOM 2915 C CA . VAL A 1 375 ? 21.606 -8.141 -34.415 1.00 97.12 375 VAL A CA 1
ATOM 2916 C C . VAL A 1 375 ? 20.788 -8.724 -33.275 1.00 97.12 375 VAL A C 1
ATOM 2918 O O . VAL A 1 375 ? 19.563 -8.848 -33.379 1.00 97.12 375 VAL A O 1
ATOM 2921 N N . TYR A 1 376 ? 21.464 -9.025 -32.172 1.00 95.88 376 TYR A N 1
ATOM 2922 C CA . TYR A 1 376 ? 20.879 -9.519 -30.936 1.00 95.88 376 TYR A CA 1
ATOM 2923 C C . TYR A 1 376 ? 21.101 -8.516 -29.811 1.00 95.88 376 TYR A C 1
ATOM 2925 O O . TYR A 1 376 ? 22.182 -7.940 -29.680 1.00 95.88 376 TYR A O 1
ATOM 2933 N N . ILE A 1 377 ? 20.066 -8.317 -28.995 1.00 93.31 377 ILE A N 1
ATOM 2934 C CA . ILE A 1 377 ? 20.158 -7.580 -27.735 1.00 93.31 377 ILE A CA 1
ATOM 2935 C C . ILE A 1 377 ? 19.552 -8.445 -26.636 1.00 93.31 377 ILE A C 1
ATOM 2937 O O . ILE A 1 377 ? 18.391 -8.842 -26.752 1.00 93.31 377 ILE A O 1
ATOM 2941 N N . ASN A 1 378 ? 20.322 -8.722 -25.580 1.00 91.00 378 ASN A N 1
ATOM 2942 C CA . ASN A 1 378 ? 19.949 -9.635 -24.490 1.00 91.00 378 ASN A CA 1
ATOM 2943 C C . ASN A 1 378 ? 19.401 -10.972 -25.028 1.00 91.00 378 ASN A C 1
ATOM 2945 O O . ASN A 1 378 ? 18.279 -11.368 -24.708 1.00 91.00 378 ASN A O 1
ATOM 2949 N N . ASP A 1 379 ? 20.153 -11.596 -25.939 1.00 91.94 379 ASP A N 1
ATOM 2950 C CA . ASP A 1 379 ? 19.839 -12.880 -26.591 1.00 91.94 379 ASP A CA 1
ATOM 2951 C C . ASP A 1 379 ? 18.553 -12.939 -27.422 1.00 91.94 379 ASP A C 1
ATOM 2953 O O . ASP A 1 379 ? 18.161 -13.994 -27.923 1.00 91.94 379 ASP A O 1
ATOM 2957 N N . LYS A 1 380 ? 17.919 -11.793 -27.670 1.00 92.31 380 LYS A N 1
ATOM 2958 C CA . LYS A 1 380 ? 16.788 -11.689 -28.586 1.00 92.31 380 LYS A CA 1
ATOM 2959 C C . LYS A 1 380 ? 17.237 -11.078 -29.906 1.00 92.31 380 LYS A C 1
ATOM 2961 O O . LYS A 1 380 ? 17.789 -9.980 -29.914 1.00 92.31 380 LYS A O 1
ATOM 2966 N N . LYS A 1 381 ? 16.932 -11.739 -31.029 1.00 94.88 381 LYS A N 1
ATOM 2967 C CA . LYS A 1 381 ? 17.100 -11.155 -32.368 1.00 94.88 381 LYS A CA 1
ATOM 2968 C C . LYS A 1 381 ? 16.205 -9.921 -32.493 1.00 94.88 381 LYS A C 1
ATOM 2970 O O . LYS A 1 381 ? 14.984 -10.024 -32.371 1.00 94.88 381 LYS A O 1
ATOM 2975 N N . VAL A 1 382 ? 16.810 -8.760 -32.725 1.00 93.19 382 VAL A N 1
ATOM 2976 C CA . VAL A 1 382 ? 16.122 -7.457 -32.792 1.00 93.19 382 VAL A CA 1
ATOM 2977 C C . VAL A 1 382 ? 16.141 -6.828 -34.179 1.00 93.19 382 VAL A C 1
ATOM 2979 O O . VAL A 1 382 ? 15.378 -5.898 -34.431 1.00 93.19 382 VAL A O 1
ATOM 2982 N N . GLY A 1 383 ? 16.982 -7.323 -35.085 1.00 94.19 383 GLY A N 1
ATOM 2983 C CA . GLY A 1 383 ? 17.044 -6.835 -36.455 1.00 94.19 383 GLY A CA 1
ATOM 2984 C C . GLY A 1 383 ? 18.072 -7.578 -37.296 1.00 94.19 383 GLY A C 1
ATOM 2985 O O . GLY A 1 383 ? 18.780 -8.458 -36.809 1.00 94.19 383 GLY A O 1
ATOM 2986 N N . THR A 1 384 ? 18.156 -7.199 -38.564 1.00 96.81 384 THR A N 1
ATOM 2987 C CA . THR A 1 384 ? 19.159 -7.689 -39.511 1.00 96.81 384 THR A CA 1
ATOM 2988 C C . THR A 1 384 ? 19.784 -6.479 -40.192 1.00 96.81 384 THR A C 1
ATOM 2990 O O . THR A 1 384 ? 19.064 -5.569 -40.599 1.00 96.81 384 THR A O 1
ATOM 2993 N N . LEU A 1 385 ? 21.114 -6.458 -40.262 1.00 96.88 385 LEU A N 1
ATOM 2994 C CA . LEU A 1 385 ? 21.889 -5.396 -40.901 1.00 96.88 385 LEU A CA 1
ATOM 2995 C C . LEU A 1 385 ? 21.585 -5.358 -42.400 1.00 96.88 385 LEU A C 1
ATOM 2997 O O . LEU A 1 385 ? 21.403 -6.402 -43.033 1.00 96.88 385 LEU A O 1
ATOM 3001 N N . ASP A 1 386 ? 21.536 -4.157 -42.964 1.00 97.19 386 ASP A N 1
ATOM 3002 C CA . ASP A 1 386 ? 21.270 -3.953 -44.382 1.00 97.19 386 ASP A CA 1
ATOM 3003 C C . ASP A 1 386 ? 22.457 -4.375 -45.278 1.00 97.19 386 ASP A C 1
ATOM 3005 O O . ASP A 1 386 ? 23.422 -5.021 -44.849 1.00 97.19 386 ASP A O 1
ATOM 3009 N N . LYS A 1 387 ? 22.368 -4.040 -46.571 1.00 96.75 387 LYS A N 1
ATOM 3010 C CA . LYS A 1 387 ? 23.410 -4.330 -47.567 1.00 96.75 387 LYS A CA 1
ATOM 3011 C C . LYS A 1 387 ? 24.752 -3.650 -47.264 1.00 96.75 387 LYS A C 1
ATOM 3013 O O . LYS A 1 387 ? 25.779 -4.154 -47.707 1.00 96.75 387 LYS A O 1
ATOM 3018 N N . ASP A 1 388 ? 24.734 -2.547 -46.518 1.00 96.75 388 ASP A N 1
ATOM 3019 C CA . ASP A 1 388 ? 25.911 -1.763 -46.144 1.00 96.75 388 ASP A CA 1
ATOM 3020 C C . ASP A 1 388 ? 26.429 -2.170 -44.748 1.00 96.75 388 ASP A C 1
ATOM 3022 O O . ASP A 1 388 ? 27.418 -1.623 -44.255 1.00 96.75 388 ASP A O 1
ATOM 3026 N N . GLY A 1 389 ? 25.791 -3.169 -44.122 1.00 96.50 389 GLY A N 1
ATOM 3027 C CA . GLY A 1 389 ? 26.160 -3.662 -42.802 1.00 96.50 389 GLY A CA 1
ATOM 3028 C C . GLY A 1 389 ? 25.712 -2.738 -41.679 1.00 96.50 389 GLY A C 1
ATOM 3029 O O . GLY A 1 389 ? 26.351 -2.734 -40.629 1.00 96.50 389 GLY A O 1
ATOM 3030 N N . GLU A 1 390 ? 24.645 -1.957 -41.873 1.00 97.62 390 GLU A N 1
ATOM 3031 C CA . GLU A 1 390 ? 24.148 -0.992 -40.892 1.00 97.62 390 GLU A CA 1
ATOM 3032 C C . GLU A 1 390 ? 22.683 -1.251 -40.494 1.00 97.62 390 GLU A C 1
ATOM 3034 O O . GLU A 1 390 ? 21.879 -1.805 -41.241 1.00 97.62 390 GLU A O 1
ATOM 3039 N N . ILE A 1 391 ? 22.320 -0.860 -39.271 1.00 96.75 391 ILE A N 1
ATOM 3040 C CA . ILE A 1 391 ? 20.926 -0.724 -38.822 1.00 96.75 391 ILE A CA 1
ATOM 3041 C C . ILE A 1 391 ? 20.851 0.358 -37.741 1.00 96.75 391 ILE A C 1
ATOM 3043 O O . ILE A 1 391 ? 21.757 0.500 -36.920 1.00 96.75 391 ILE A O 1
ATOM 3047 N N . THR A 1 392 ? 19.769 1.136 -37.721 1.00 96.31 392 THR A N 1
ATOM 3048 C CA . THR A 1 392 ? 19.534 2.156 -36.687 1.00 96.31 392 THR A CA 1
ATOM 3049 C C . THR A 1 392 ? 18.357 1.759 -35.808 1.00 96.31 392 THR A C 1
ATOM 3051 O O . THR A 1 392 ? 17.236 1.610 -36.289 1.00 96.31 392 THR A O 1
ATOM 3054 N N . PHE A 1 393 ? 18.598 1.645 -34.504 1.00 93.44 393 PHE A N 1
ATOM 3055 C CA . PHE A 1 393 ? 17.561 1.437 -33.503 1.00 93.44 393 PHE A CA 1
ATOM 3056 C C . PHE A 1 393 ? 17.153 2.787 -32.924 1.00 93.44 393 PHE A C 1
ATOM 3058 O O . PHE A 1 393 ? 17.928 3.423 -32.212 1.00 93.44 393 PHE A O 1
ATOM 3065 N N . LYS A 1 394 ? 15.935 3.233 -33.240 1.00 91.56 394 LYS A N 1
ATOM 3066 C CA . LYS A 1 394 ? 15.336 4.443 -32.664 1.00 91.56 394 LYS A CA 1
ATOM 3067 C C . LYS A 1 394 ? 14.668 4.132 -31.330 1.00 91.56 394 LYS A C 1
ATOM 3069 O O . LYS A 1 394 ? 13.993 3.103 -31.213 1.00 91.56 394 LYS A O 1
ATOM 3074 N N . SER A 1 395 ? 14.859 5.029 -30.360 1.00 88.44 395 SER A N 1
ATOM 3075 C CA . SER A 1 395 ? 14.190 5.021 -29.050 1.00 88.44 395 SER A CA 1
ATOM 3076 C C . SER A 1 395 ? 14.171 3.639 -28.385 1.00 88.44 395 SER A C 1
ATOM 3078 O O . SER A 1 395 ? 13.152 3.185 -27.866 1.00 88.44 395 SER A O 1
ATOM 3080 N N . TYR A 1 396 ? 15.309 2.946 -28.412 1.00 89.94 396 TYR A N 1
ATOM 3081 C CA . TYR A 1 396 ? 15.438 1.604 -27.860 1.00 89.94 396 TYR A CA 1
ATOM 3082 C C . TYR A 1 396 ? 15.655 1.672 -26.337 1.00 89.94 396 TYR A C 1
ATOM 3084 O O . TYR A 1 396 ? 16.446 2.504 -25.882 1.00 89.94 396 TYR A O 1
ATOM 3092 N N . PRO A 1 397 ? 14.968 0.846 -25.525 1.00 88.31 397 PRO A N 1
ATOM 3093 C CA . PRO A 1 397 ? 15.120 0.866 -24.070 1.00 88.31 397 PRO A CA 1
ATOM 3094 C C . PRO A 1 397 ? 16.542 0.479 -23.655 1.00 88.31 397 PRO A C 1
ATOM 3096 O O . PRO A 1 397 ? 17.064 -0.536 -24.113 1.00 88.31 397 PRO A O 1
ATOM 3099 N N . ILE A 1 398 ? 17.151 1.253 -22.752 1.00 84.31 398 ILE A N 1
ATOM 3100 C CA . ILE A 1 398 ? 18.477 0.931 -22.206 1.00 84.31 398 ILE A CA 1
ATOM 3101 C C . ILE A 1 398 ? 18.367 0.469 -20.755 1.00 84.31 398 ILE A C 1
ATOM 3103 O O . ILE A 1 398 ? 17.793 1.146 -19.902 1.00 84.31 398 ILE A O 1
ATOM 3107 N N . THR A 1 399 ? 19.016 -0.657 -20.467 1.00 81.69 399 THR A N 1
ATOM 3108 C CA . THR A 1 399 ? 19.280 -1.158 -19.113 1.00 81.69 399 THR A CA 1
ATOM 3109 C C . THR A 1 399 ? 20.783 -1.202 -18.854 1.00 81.69 399 THR A C 1
ATOM 3111 O O . THR A 1 399 ? 21.557 -1.357 -19.793 1.00 81.69 399 THR A O 1
ATOM 3114 N N . ARG A 1 400 ? 21.216 -1.123 -17.588 1.00 78.69 400 ARG A N 1
ATOM 3115 C CA . ARG A 1 400 ? 22.651 -1.132 -17.229 1.00 78.69 400 ARG A CA 1
ATOM 3116 C C . ARG A 1 400 ? 23.418 -2.359 -17.743 1.00 78.69 400 ARG A C 1
ATOM 3118 O O . ARG A 1 400 ? 24.580 -2.221 -18.089 1.00 78.69 400 ARG A O 1
ATOM 3125 N N . ASN A 1 401 ? 22.759 -3.515 -17.827 1.00 83.88 401 ASN A N 1
ATOM 3126 C CA . ASN A 1 401 ? 23.374 -4.790 -18.218 1.00 83.88 401 ASN A CA 1
ATOM 3127 C C . ASN A 1 401 ? 22.925 -5.227 -19.619 1.00 83.88 401 ASN A C 1
ATOM 3129 O O . ASN A 1 401 ? 22.664 -6.402 -19.847 1.00 83.88 401 ASN A O 1
ATOM 3133 N N . MET A 1 402 ? 22.719 -4.267 -20.523 1.00 87.62 402 MET A N 1
ATOM 3134 C CA . MET A 1 402 ? 22.322 -4.578 -21.891 1.00 87.62 402 MET A CA 1
ATOM 3135 C C . MET A 1 402 ? 23.519 -5.128 -22.670 1.00 87.62 402 MET A C 1
ATOM 3137 O O . MET A 1 402 ? 24.557 -4.474 -22.739 1.00 87.62 402 MET A O 1
ATOM 3141 N N . GLU A 1 403 ? 23.356 -6.295 -23.282 1.00 92.69 403 GLU A N 1
ATOM 3142 C CA . GLU A 1 403 ? 24.364 -6.928 -24.129 1.00 92.69 403 GLU A CA 1
ATOM 3143 C C . GLU A 1 403 ? 23.919 -6.860 -25.589 1.00 92.69 403 GLU A C 1
ATOM 3145 O O . GLU A 1 403 ? 22.785 -7.217 -25.904 1.00 92.69 403 GLU A O 1
ATOM 3150 N N . LEU A 1 404 ? 24.800 -6.387 -26.472 1.00 94.69 404 LEU A N 1
ATOM 3151 C CA . LEU A 1 404 ? 24.559 -6.277 -27.909 1.00 94.69 404 LEU A CA 1
ATOM 3152 C C . LEU A 1 404 ? 25.630 -7.066 -28.657 1.00 94.69 404 LEU A C 1
ATOM 3154 O O . LEU A 1 404 ? 26.817 -6.882 -28.397 1.00 94.69 404 LEU A O 1
ATOM 3158 N N . TYR A 1 405 ? 25.219 -7.918 -29.594 1.00 95.56 405 TYR A N 1
ATOM 3159 C CA . TYR A 1 405 ? 26.132 -8.648 -30.477 1.00 95.56 405 TYR A CA 1
ATOM 3160 C C . TYR A 1 405 ? 25.511 -8.903 -31.848 1.00 95.56 405 TYR A C 1
ATOM 3162 O O . TYR A 1 405 ? 24.299 -8.764 -32.036 1.00 95.56 405 TYR A O 1
ATOM 3170 N N . VAL A 1 406 ? 26.348 -9.279 -32.814 1.00 96.88 406 VAL A N 1
ATOM 3171 C CA . VAL A 1 406 ? 25.906 -9.639 -34.165 1.00 96.88 406 VAL A CA 1
ATOM 3172 C C . VAL A 1 406 ? 26.241 -11.102 -34.429 1.00 96.88 406 VAL A C 1
ATOM 3174 O O . VAL A 1 406 ? 27.367 -11.531 -34.198 1.00 96.88 406 VAL A O 1
ATOM 3177 N N . LEU A 1 407 ? 25.274 -11.879 -34.914 1.00 96.25 407 LEU A N 1
ATOM 3178 C CA . LEU A 1 407 ? 25.515 -13.215 -35.448 1.00 96.25 407 LEU A CA 1
ATOM 3179 C C . LEU A 1 407 ? 25.646 -13.153 -36.965 1.00 96.25 407 LEU A C 1
ATOM 3181 O O . LEU A 1 407 ? 24.797 -12.597 -37.659 1.00 96.25 407 LEU A O 1
ATOM 3185 N N . TYR A 1 408 ? 26.691 -13.777 -37.492 1.00 94.75 408 TYR A N 1
ATOM 3186 C CA . TYR A 1 408 ? 26.865 -13.971 -38.924 1.00 94.75 408 TYR A CA 1
ATOM 3187 C C . TYR A 1 408 ? 27.322 -15.398 -39.190 1.00 94.75 408 TYR A C 1
ATOM 3189 O O . TYR A 1 408 ? 28.324 -15.849 -38.634 1.00 94.75 408 TYR A O 1
ATOM 3197 N N . ASN A 1 409 ? 26.564 -16.133 -40.009 1.00 92.00 409 ASN A N 1
ATOM 3198 C CA . ASN A 1 409 ? 26.810 -17.550 -40.306 1.00 92.00 409 ASN A CA 1
ATOM 3199 C C . ASN A 1 409 ? 27.038 -18.406 -39.041 1.00 92.00 4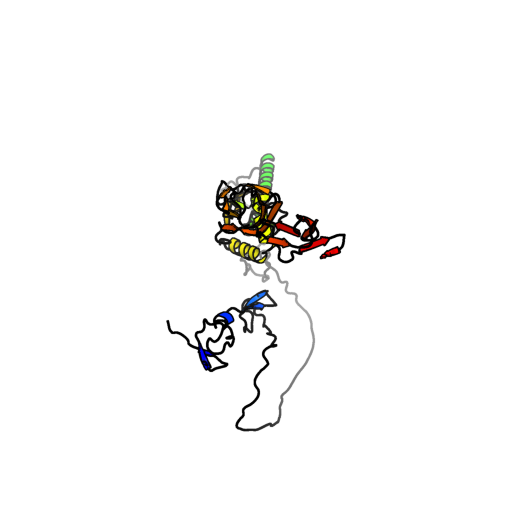09 ASN A C 1
ATOM 3201 O O . ASN A 1 409 ? 27.943 -19.237 -38.990 1.00 92.00 409 ASN A O 1
ATOM 3205 N N . GLY A 1 410 ? 26.247 -18.159 -37.991 1.00 86.81 410 GLY A N 1
ATOM 3206 C CA . GLY A 1 410 ? 26.326 -18.887 -36.721 1.00 86.81 410 GLY A CA 1
ATOM 3207 C C . GLY A 1 410 ? 27.494 -18.497 -35.806 1.00 86.81 410 GLY A C 1
ATOM 3208 O O . GLY A 1 410 ? 27.662 -19.116 -34.760 1.00 86.81 410 GLY A O 1
ATOM 3209 N N . ARG A 1 411 ? 28.295 -17.480 -36.158 1.00 89.94 411 ARG A N 1
ATOM 3210 C CA . ARG A 1 411 ? 29.384 -16.964 -35.313 1.00 89.94 411 ARG A CA 1
ATOM 3211 C C . ARG A 1 411 ? 29.023 -15.617 -34.708 1.00 89.94 411 ARG A C 1
ATOM 3213 O O . ARG A 1 411 ? 28.485 -14.755 -35.398 1.00 89.94 411 ARG A O 1
ATOM 3220 N N . ARG A 1 412 ? 29.359 -15.451 -33.430 1.00 92.38 412 ARG A N 1
ATOM 3221 C CA . ARG A 1 412 ? 29.194 -14.210 -32.673 1.00 92.38 412 ARG A CA 1
ATOM 3222 C C . ARG A 1 412 ? 30.362 -13.266 -32.935 1.00 92.38 412 ARG A C 1
ATOM 3224 O O . ARG A 1 412 ? 31.511 -13.671 -32.776 1.00 92.38 412 ARG A O 1
ATOM 3231 N N . LEU A 1 413 ? 30.030 -12.054 -33.373 1.00 85.88 413 LEU A N 1
ATOM 3232 C CA . LEU A 1 413 ? 30.936 -10.948 -33.675 1.00 85.88 413 LEU A CA 1
ATOM 3233 C C . LEU A 1 413 ? 30.896 -9.890 -32.577 1.00 85.88 413 LEU A C 1
ATOM 3235 O O . LEU A 1 413 ? 29.786 -9.653 -32.031 1.00 85.88 413 LEU A O 1
#

InterPro domains:
  IPR025874 Double zinc ribbon [PF12773] (8-63)
  IPR026870 Zinc-ribbon domain [PF13240] (119-141)
  IPR054530 TcaA, 4th domain [PF22820] (363-408)

Organism: NCBI:txid47770